Protein AF-A0A7D8UFJ4-F1 (afdb_monomer)

Mean predicted aligned error: 18.96 Å

Solvent-accessible surface area (backbone atoms only — not comparable to full-atom values): 36101 Å² total; per-residue (Å²): 132,89,82,90,87,83,90,86,85,86,87,91,87,86,82,90,83,90,83,83,91,80,83,82,79,78,79,75,78,80,60,72,70,62,56,53,59,53,53,68,72,63,52,69,78,78,54,48,40,45,37,36,47,42,46,42,72,79,23,52,59,70,49,53,30,55,51,48,35,42,30,68,32,29,44,40,42,79,59,79,54,59,70,56,51,49,48,47,54,30,54,49,27,56,60,31,68,86,77,71,60,79,78,61,93,73,57,26,52,58,47,19,49,48,49,54,72,43,41,50,39,56,49,53,56,51,50,48,52,50,29,52,77,70,74,28,36,67,48,81,88,44,100,54,31,32,51,30,34,39,42,29,41,67,65,51,62,80,40,52,66,59,49,45,73,58,34,80,77,38,33,37,42,37,31,44,44,63,59,59,38,32,9,52,52,44,14,71,75,70,70,46,54,56,65,62,25,34,52,55,42,46,63,39,44,72,40,45,54,62,48,64,70,70,47,65,65,94,38,50,44,83,42,48,35,61,54,36,57,73,35,51,69,62,47,50,40,53,53,31,46,72,73,74,40,76,85,46,69,54,30,52,54,47,44,76,74,43,72,72,50,65,57,76,64,53,76,78,36,88,90,66,77,75,94,62,98,63,73,92,58,82,92,55,80,59,47,38,73,78,60,43,72,50,42,54,54,67,56,51,75,67,56,36,47,51,43,39,72,76,42,34,69,58,30,57,75,73,72,46,88,52,45,95,82,57,73,89,41,80,67,56,69,70,60,58,61,47,55,65,59,51,79,77,65,79,80,89,78,82,85,56,73,68,54,52,56,48,41,64,51,29,73,76,55,55,72,58,51,67,64,62,49,46,52,37,48,74,72,65,46,76,52,48,98,81,38,35,33,65,24,38,33,36,63,76,58,50,79,35,77,42,50,58,86,36,28,34,55,86,33,63,52,37,89,84,78,48,43,22,14,49,59,37,42,54,50,37,53,51,23,32,76,77,64,76,40,76,50,30,50,84,70,45,76,74,37,68,84,48,26,32,42,27,44,59,51,64,59,79,53,47,59,52,41,40,76,31,26,38,45,48,63,22,28,85,88,44,87,53,63,55,47,59,82,65,67,51,56,90,82,53,37,73,45,58,24,49,32,36,41,32,64,61,43,77,35,44,48,64,55,66,60,46,55,31,40,33,44,54,48,46,26,31,20,89,76,11,36,41,38,36,27,38,68,38,36,83,64,71,69,51,44,63,77,46,77,61,44,64,53,68,50,79,45,83,51,99,91,45,61,31,42,38,28,32,24,90,88,68,49,79,47,77,39,76,80,75,58,49,54,91,76,35,86,83,48,37,55,32,38,44,36,3,48,60,45,49,41,47,39,37,38,78,30,60,28,47,77,56,49,64,59,80,69,64,45,54,66,43,45,23,40,70,96,55,92,53,46,48,41,30,40,30,36,71

pLDDT: mean 79.55, std 21.28, range [24.59, 98.69]

Structure (mmCIF, N/CA/C/O backbone):
data_AF-A0A7D8UFJ4-F1
#
_entry.id   AF-A0A7D8UFJ4-F1
#
loop_
_atom_site.group_PDB
_atom_site.id
_atom_site.type_symbol
_atom_site.label_atom_id
_atom_site.label_alt_id
_atom_site.label_comp_id
_atom_site.label_asym_id
_atom_site.label_entity_id
_atom_site.label_seq_id
_atom_site.pdbx_PDB_ins_code
_atom_site.Cartn_x
_atom_site.Cartn_y
_atom_site.Cartn_z
_atom_site.occupancy
_atom_site.B_iso_or_equiv
_atom_site.auth_seq_id
_atom_site.auth_comp_id
_atom_site.auth_asym_id
_atom_site.auth_atom_id
_atom_site.pdbx_PDB_model_num
ATOM 1 N N . MET A 1 1 ? -65.923 62.067 -18.263 1.00 32.94 1 MET A N 1
ATOM 2 C CA . MET A 1 1 ? -64.689 62.607 -18.874 1.00 32.94 1 MET A CA 1
ATOM 3 C C . MET A 1 1 ? -63.515 62.293 -17.947 1.00 32.94 1 MET A C 1
ATOM 5 O O . MET A 1 1 ? -63.633 62.654 -16.793 1.00 32.94 1 MET A O 1
ATOM 9 N N . GLN A 1 2 ? -62.488 61.581 -18.455 1.00 32.84 2 GLN A N 1
ATOM 10 C CA . GLN A 1 2 ? -61.044 61.552 -18.075 1.00 32.84 2 GLN A CA 1
ATOM 11 C C . GLN A 1 2 ? -60.649 61.552 -16.566 1.00 32.84 2 GLN A C 1
ATOM 13 O O . GLN A 1 2 ? -61.085 62.417 -15.832 1.00 32.84 2 GLN A O 1
ATOM 18 N N . ARG A 1 3 ? -59.750 60.719 -16.004 1.00 31.59 3 ARG A N 1
ATOM 19 C CA . ARG A 1 3 ? -58.626 59.892 -16.504 1.00 31.59 3 ARG A CA 1
ATOM 20 C C . ARG A 1 3 ? -58.122 58.923 -15.394 1.00 31.59 3 ARG A C 1
ATOM 22 O O . ARG A 1 3 ? -58.125 59.270 -14.221 1.00 31.59 3 ARG A O 1
ATOM 29 N N . CYS A 1 4 ? -57.643 57.750 -15.837 1.00 26.84 4 CYS A N 1
ATOM 30 C CA . CYS A 1 4 ? -56.718 56.753 -15.234 1.00 26.84 4 CYS A CA 1
ATOM 31 C C . CYS A 1 4 ? -55.528 57.345 -14.437 1.00 26.84 4 CYS A C 1
ATOM 33 O O . CYS A 1 4 ? -55.099 58.438 -14.777 1.00 26.84 4 CYS A O 1
ATOM 35 N N . ARG A 1 5 ? -54.789 56.675 -13.529 1.00 33.62 5 ARG A N 1
ATOM 36 C CA . ARG A 1 5 ? -54.719 55.317 -12.922 1.00 33.62 5 ARG A CA 1
ATOM 37 C C . ARG A 1 5 ? -53.645 55.412 -11.808 1.00 33.62 5 ARG A C 1
ATOM 39 O O . ARG A 1 5 ? -52.561 55.894 -12.127 1.00 33.62 5 ARG A O 1
ATOM 46 N N . ARG A 1 6 ? -53.872 54.880 -10.596 1.00 27.59 6 ARG A N 1
ATOM 47 C CA . ARG A 1 6 ? -52.887 54.146 -9.749 1.00 27.59 6 ARG A CA 1
ATOM 48 C C . ARG A 1 6 ? -53.476 53.781 -8.375 1.00 27.59 6 ARG A C 1
ATOM 50 O O . ARG A 1 6 ? -54.046 54.646 -7.729 1.00 27.59 6 ARG A O 1
ATOM 57 N N . CYS A 1 7 ? -53.196 52.533 -7.972 1.00 24.59 7 CYS A N 1
ATOM 58 C CA . CYS A 1 7 ? -53.218 51.937 -6.621 1.00 24.59 7 CYS A CA 1
ATOM 59 C C . CYS A 1 7 ? -54.575 51.892 -5.885 1.00 24.59 7 CYS A C 1
ATOM 61 O O . CYS A 1 7 ? -55.348 52.827 -5.964 1.00 24.59 7 CYS A O 1
ATOM 63 N N . ALA A 1 8 ? -54.934 50.925 -5.045 1.00 28.38 8 ALA A N 1
ATOM 64 C CA . ALA A 1 8 ? -54.601 49.525 -4.768 1.00 28.38 8 ALA A CA 1
ATOM 65 C C . ALA A 1 8 ? -55.419 49.204 -3.498 1.00 28.38 8 ALA A C 1
ATOM 67 O O . ALA A 1 8 ? -55.269 49.948 -2.533 1.00 28.38 8 ALA A O 1
ATOM 68 N N . SER A 1 9 ? -56.221 48.134 -3.454 1.00 27.97 9 SER A N 1
ATOM 69 C CA . SER A 1 9 ? -56.517 47.411 -2.199 1.00 27.97 9 SER A CA 1
ATOM 70 C C . SER A 1 9 ? -57.328 46.121 -2.421 1.00 27.97 9 SER A C 1
ATOM 72 O O . SER A 1 9 ? -58.317 46.073 -3.141 1.00 27.97 9 SER A O 1
ATOM 74 N N . THR A 1 10 ? -56.791 45.081 -1.789 1.00 30.41 10 THR A N 1
ATOM 75 C CA . THR A 1 10 ? -57.127 43.656 -1.559 1.00 30.41 10 THR A CA 1
ATOM 76 C C . THR A 1 10 ? -58.459 43.402 -0.804 1.00 30.41 10 THR A C 1
ATOM 78 O O . THR A 1 10 ? -59.063 44.400 -0.415 1.00 30.41 10 THR A O 1
ATOM 81 N N . PRO A 1 11 ? -58.912 42.148 -0.487 1.00 38.66 11 PRO A N 1
ATOM 82 C CA . PRO A 1 11 ? -58.174 40.870 -0.402 1.00 38.66 11 PRO A CA 1
ATOM 83 C C . PRO A 1 11 ? -58.863 39.579 -0.913 1.00 38.66 11 PRO A C 1
ATOM 85 O O . PRO A 1 11 ? -59.978 39.557 -1.419 1.00 38.66 11 PRO A O 1
ATOM 88 N N . ALA A 1 12 ? -58.063 38.517 -0.781 1.00 30.08 12 ALA A N 1
ATOM 89 C CA . ALA A 1 12 ? -58.158 37.133 -1.215 1.00 30.08 12 ALA A CA 1
ATOM 90 C C . ALA A 1 12 ? -59.299 36.279 -0.637 1.00 30.08 12 ALA A C 1
ATOM 92 O O . ALA A 1 12 ? -59.633 36.398 0.532 1.00 30.08 12 ALA A O 1
ATOM 93 N N . GLU A 1 13 ? -59.734 35.313 -1.453 1.00 27.81 13 GLU A N 1
ATOM 94 C CA . GLU A 1 13 ? -60.029 33.914 -1.095 1.00 27.81 13 GLU A CA 1
ATOM 95 C C . GLU A 1 13 ? -60.415 33.169 -2.383 1.00 27.81 13 GLU A C 1
ATOM 97 O O . GLU A 1 13 ? -61.420 33.525 -2.993 1.00 27.81 13 GLU A O 1
ATOM 102 N N . ARG A 1 14 ? -59.662 32.148 -2.828 1.00 31.11 14 ARG A N 1
ATOM 103 C CA . ARG A 1 14 ? -60.195 31.136 -3.766 1.00 31.11 14 ARG A CA 1
ATOM 104 C C . ARG A 1 14 ? -59.580 29.760 -3.554 1.00 31.11 14 ARG A C 1
ATOM 106 O O . ARG A 1 14 ? -58.377 29.555 -3.692 1.00 31.11 14 ARG A O 1
ATOM 113 N N . ALA A 1 15 ? -60.477 28.821 -3.281 1.00 28.67 15 ALA A N 1
ATOM 114 C CA . ALA A 1 15 ? -60.271 27.389 -3.263 1.00 28.67 15 ALA A CA 1
ATOM 115 C C . ALA A 1 15 ? -60.516 26.761 -4.655 1.00 28.67 15 ALA A C 1
ATOM 117 O O . ALA A 1 15 ? -61.397 27.196 -5.388 1.00 28.67 15 ALA A O 1
ATOM 118 N N . ARG A 1 16 ? -59.732 25.705 -4.929 1.00 33.78 16 ARG A N 1
ATOM 119 C CA . ARG A 1 16 ? -59.954 24.498 -5.763 1.00 33.78 16 ARG A CA 1
ATOM 120 C C . ARG A 1 16 ? -60.507 24.639 -7.196 1.00 33.78 16 ARG A C 1
ATOM 122 O O . ARG A 1 16 ? -61.690 24.875 -7.383 1.00 33.78 16 ARG A O 1
ATOM 129 N N . HIS A 1 17 ? -59.691 24.229 -8.177 1.00 30.88 17 HIS A N 1
ATOM 130 C CA . HIS A 1 17 ? -60.104 23.340 -9.279 1.00 30.88 17 HIS A CA 1
ATOM 131 C C . HIS A 1 17 ? -58.889 22.596 -9.881 1.00 30.88 17 HIS A C 1
ATOM 133 O O . HIS A 1 17 ? -57.852 23.198 -10.149 1.00 30.88 17 HIS A O 1
ATOM 139 N N . HIS A 1 18 ? -59.021 21.275 -10.053 1.00 31.25 18 HIS A N 1
ATOM 140 C CA . HIS A 1 18 ? -58.058 20.369 -10.699 1.00 31.25 18 HIS A CA 1
ATOM 141 C C . HIS A 1 18 ? -57.966 20.589 -12.222 1.00 31.25 18 HIS A C 1
ATOM 143 O O . HIS A 1 18 ? -59.011 20.749 -12.852 1.00 31.25 18 HIS A O 1
ATOM 149 N N . PRO A 1 19 ? -56.774 20.436 -12.837 1.00 34.00 19 PRO A N 1
ATOM 150 C CA . PRO A 1 19 ? -56.647 20.115 -14.255 1.00 34.00 19 PRO A CA 1
ATOM 151 C C . PRO A 1 19 ? -56.137 18.679 -14.516 1.00 34.00 19 PRO A C 1
ATOM 153 O O . PRO A 1 19 ? -55.427 18.084 -13.708 1.00 34.00 19 PRO A O 1
ATOM 156 N N . ALA A 1 20 ? -56.558 18.160 -15.673 1.00 31.36 20 ALA A N 1
ATOM 157 C CA . ALA A 1 20 ? -56.513 16.787 -16.196 1.00 31.36 20 ALA A CA 1
ATOM 158 C C . ALA A 1 20 ? -55.098 16.212 -16.504 1.00 31.36 20 ALA A C 1
ATOM 160 O O . ALA A 1 20 ? -54.131 16.976 -16.572 1.00 31.36 20 ALA A O 1
ATOM 161 N N . PRO A 1 21 ? -54.952 14.881 -16.717 1.00 33.22 21 PRO A N 1
ATOM 162 C CA . PRO A 1 21 ? -53.650 14.229 -16.864 1.00 33.22 21 PRO A CA 1
ATOM 163 C C . PRO A 1 21 ? -53.050 14.431 -18.266 1.00 33.22 21 PRO A C 1
ATOM 165 O O . PRO A 1 21 ? -53.744 14.327 -19.275 1.00 33.22 21 PRO A O 1
ATOM 168 N N . ARG A 1 22 ? -51.738 14.704 -18.327 1.00 34.50 22 ARG A N 1
ATOM 169 C CA . ARG A 1 22 ? -50.957 14.781 -19.573 1.00 34.50 22 ARG A CA 1
ATOM 170 C C . ARG A 1 22 ? -50.482 13.389 -19.999 1.00 34.50 22 ARG A C 1
ATOM 172 O O . ARG A 1 22 ? -49.915 12.658 -19.192 1.00 34.50 22 ARG A O 1
ATOM 179 N N . GLU A 1 23 ? -50.692 13.073 -21.273 1.00 30.67 23 GLU A N 1
ATOM 180 C CA . GLU A 1 23 ? -50.271 11.844 -21.948 1.00 30.67 23 GLU A CA 1
ATOM 181 C C . GLU A 1 23 ? -48.763 11.576 -21.817 1.00 30.67 23 GLU A C 1
ATOM 183 O O . GLU A 1 23 ? -47.915 12.444 -22.038 1.00 30.67 23 GLU A O 1
ATOM 188 N N . THR A 1 24 ? -48.428 10.331 -21.486 1.00 33.31 24 THR A N 1
ATOM 189 C CA . THR A 1 24 ? -47.068 9.793 -21.474 1.00 33.31 24 THR A CA 1
ATOM 190 C C . THR A 1 24 ? -46.548 9.629 -22.901 1.00 33.31 24 THR A C 1
ATOM 192 O O . THR A 1 24 ? -47.021 8.773 -23.651 1.00 33.31 24 THR A O 1
ATOM 195 N N . ARG A 1 25 ? -45.526 10.406 -23.270 1.00 32.69 25 ARG A N 1
ATOM 196 C CA . ARG A 1 25 ? -44.742 10.193 -24.492 1.00 32.69 25 ARG A CA 1
ATOM 197 C C . ARG A 1 25 ? -43.959 8.882 -24.339 1.00 32.69 25 ARG A C 1
ATOM 199 O O . ARG A 1 25 ? -43.011 8.829 -23.560 1.00 32.69 25 ARG A O 1
ATOM 206 N N . ARG A 1 26 ? -44.364 7.823 -25.055 1.00 32.09 26 ARG A N 1
ATOM 207 C CA . ARG A 1 26 ? -43.561 6.595 -25.197 1.00 32.09 26 ARG A CA 1
ATOM 208 C C . ARG A 1 26 ? -42.176 6.983 -25.718 1.00 32.09 26 ARG A C 1
ATOM 210 O O . ARG A 1 26 ? -42.068 7.599 -26.777 1.00 32.09 26 ARG A O 1
ATOM 217 N N . MET A 1 27 ? -41.138 6.635 -24.964 1.00 33.06 27 MET A N 1
ATOM 218 C CA . MET A 1 27 ? -39.767 6.630 -25.462 1.00 33.06 27 MET A CA 1
ATOM 219 C C . MET A 1 27 ? -39.684 5.573 -26.565 1.00 33.06 27 MET A C 1
ATOM 221 O O . MET A 1 27 ? -40.006 4.411 -26.328 1.00 33.06 27 MET A O 1
ATOM 225 N N . SER A 1 28 ? -39.333 5.989 -27.777 1.00 39.22 28 SER A N 1
ATOM 226 C CA . SER A 1 28 ? -39.014 5.084 -28.879 1.00 39.22 28 SER A CA 1
ATOM 227 C C . SER A 1 28 ? -37.744 4.301 -28.547 1.00 39.22 28 SER A C 1
ATOM 229 O O . SER A 1 28 ? -36.770 4.893 -28.077 1.00 39.22 28 SER A O 1
ATOM 231 N N . GLU A 1 29 ? -37.761 2.993 -28.796 1.00 39.81 29 GLU A N 1
ATOM 232 C CA . GLU A 1 29 ? -36.584 2.124 -28.724 1.00 39.81 29 GLU A CA 1
ATOM 233 C C . GLU A 1 29 ? -35.455 2.656 -29.631 1.00 39.81 29 GLU A C 1
ATOM 235 O O . GLU A 1 29 ? -35.739 3.241 -30.683 1.00 39.81 29 GLU A O 1
ATOM 240 N N . PRO A 1 30 ? -34.177 2.502 -29.239 1.00 38.53 30 PRO A N 1
ATOM 241 C CA . PRO A 1 30 ? -33.061 2.946 -30.063 1.00 38.53 30 PRO A CA 1
ATOM 242 C C . PRO A 1 30 ? -32.975 2.103 -31.343 1.00 38.53 30 PRO A C 1
ATOM 244 O O . PRO A 1 30 ? -33.119 0.883 -31.309 1.00 38.53 30 PRO A O 1
ATOM 247 N N . SER A 1 31 ? -32.735 2.761 -32.481 1.00 39.59 31 SER A N 1
ATOM 248 C CA . SER A 1 31 ? -32.552 2.102 -33.778 1.00 39.59 31 SER A CA 1
ATOM 249 C C . SER A 1 31 ? -31.358 1.145 -33.751 1.00 39.59 31 SER A C 1
ATOM 251 O O . SER A 1 31 ? -30.300 1.496 -33.225 1.00 39.59 31 SER A O 1
ATOM 253 N N . THR A 1 32 ? -31.494 -0.008 -34.404 1.00 41.88 32 THR A N 1
ATOM 254 C CA . THR A 1 32 ? -30.470 -1.059 -34.545 1.00 41.88 32 THR A CA 1
ATOM 255 C C . THR A 1 32 ? -29.096 -0.554 -35.011 1.00 41.88 32 THR A C 1
ATOM 257 O O . THR A 1 32 ? -28.086 -1.091 -34.568 1.00 41.88 32 THR A O 1
ATOM 260 N N . ASP A 1 33 ? -29.025 0.526 -35.797 1.00 41.66 33 ASP A N 1
ATOM 261 C CA . ASP A 1 33 ? -27.755 1.124 -36.254 1.00 41.66 33 ASP A CA 1
ATOM 262 C C . ASP A 1 33 ? -26.894 1.734 -35.131 1.00 41.66 33 ASP A C 1
ATOM 264 O O . ASP A 1 33 ? -25.665 1.712 -35.204 1.00 41.66 33 ASP A O 1
ATOM 268 N N . ALA A 1 34 ? -27.506 2.252 -34.060 1.00 40.28 34 ALA A N 1
ATOM 269 C CA . ALA A 1 34 ? -26.763 2.853 -32.947 1.00 40.28 34 ALA A CA 1
ATOM 270 C C . ALA A 1 34 ? -26.120 1.786 -32.042 1.00 40.28 34 ALA A C 1
ATOM 272 O O . ALA A 1 34 ? -25.052 2.011 -31.471 1.00 40.28 34 ALA A O 1
ATOM 273 N N . THR A 1 35 ? -26.747 0.613 -31.942 1.00 39.25 35 THR A N 1
ATOM 274 C CA . THR A 1 35 ? -26.249 -0.530 -31.167 1.00 39.25 35 THR A CA 1
ATOM 275 C C . THR A 1 35 ? -25.040 -1.171 -31.851 1.00 39.25 35 THR A C 1
ATOM 277 O O . THR A 1 35 ? -24.031 -1.421 -31.193 1.00 39.25 35 THR A O 1
ATOM 280 N N . VAL A 1 36 ? -25.089 -1.321 -33.181 1.00 36.94 36 VAL A N 1
ATOM 281 C CA . VAL A 1 36 ? -23.987 -1.883 -33.983 1.00 36.94 36 VAL A CA 1
ATOM 282 C C . VAL A 1 36 ? -22.766 -0.951 -33.986 1.00 36.94 36 VAL A C 1
ATOM 284 O O . VAL A 1 36 ? -21.643 -1.408 -33.789 1.00 36.94 36 VAL A O 1
ATOM 287 N N . ALA A 1 37 ? -22.956 0.370 -34.100 1.00 40.03 37 ALA A N 1
ATOM 288 C CA . ALA A 1 37 ? -21.853 1.336 -34.002 1.00 40.03 37 ALA A CA 1
ATOM 289 C C . ALA A 1 37 ? -21.182 1.355 -32.607 1.00 40.03 37 ALA A C 1
ATOM 291 O O . ALA A 1 37 ? -19.981 1.602 -32.490 1.00 40.03 37 ALA A O 1
ATOM 292 N N . SER A 1 38 ? -21.948 1.062 -31.551 1.00 45.06 38 SER A N 1
ATOM 293 C CA . SER A 1 38 ? -21.471 0.929 -30.166 1.00 45.06 38 SER A CA 1
ATOM 294 C C . SER A 1 38 ? -20.652 -0.353 -29.941 1.00 45.06 38 SER A C 1
ATOM 296 O O . SER A 1 38 ? -19.633 -0.316 -29.252 1.00 45.06 38 SER A O 1
ATOM 298 N N . GLU A 1 39 ? -21.059 -1.479 -30.536 1.00 41.19 39 GLU A N 1
ATOM 299 C CA . GLU A 1 39 ? -20.331 -2.755 -30.444 1.00 41.19 39 GLU A CA 1
ATOM 300 C C . GLU A 1 39 ? -19.017 -2.742 -31.239 1.00 41.19 39 GLU A C 1
ATOM 302 O O . GLU A 1 39 ? -17.990 -3.196 -30.735 1.00 41.19 39 GLU A O 1
ATOM 307 N N . VAL A 1 40 ? -18.997 -2.123 -32.426 1.00 49.28 40 VAL A N 1
ATOM 308 C CA . VAL A 1 40 ? -17.769 -1.941 -33.230 1.00 49.28 40 VAL A CA 1
ATOM 309 C C . VAL A 1 40 ? -16.742 -1.056 -32.504 1.00 49.28 40 VAL A C 1
ATOM 311 O O . VAL A 1 40 ? -15.537 -1.251 -32.642 1.00 49.28 40 VAL A O 1
ATOM 314 N N . ALA A 1 41 ? -17.192 -0.127 -31.655 1.00 52.50 41 ALA A N 1
ATOM 315 C CA . ALA A 1 41 ? -16.322 0.700 -30.822 1.00 52.50 41 ALA A CA 1
ATOM 316 C C . ALA A 1 41 ? -15.813 -0.001 -29.542 1.00 52.50 41 ALA A C 1
ATOM 318 O O . ALA A 1 41 ? -15.053 0.618 -28.796 1.00 52.50 41 ALA A O 1
ATOM 319 N N . ARG A 1 42 ? -16.205 -1.246 -29.251 1.00 50.69 42 ARG A N 1
ATOM 320 C CA . ARG A 1 42 ? -15.775 -1.995 -28.052 1.00 50.69 42 ARG A CA 1
ATOM 321 C C . ARG A 1 42 ? -14.892 -3.206 -28.343 1.00 50.69 42 ARG A C 1
ATOM 323 O O . ARG A 1 42 ? -14.305 -3.751 -27.416 1.00 50.69 42 ARG A O 1
ATOM 330 N N . ALA A 1 43 ? -14.762 -3.626 -29.598 1.00 57.84 43 ALA A N 1
ATOM 331 C CA . ALA A 1 43 ? -13.853 -4.712 -29.943 1.00 57.84 43 ALA A CA 1
ATOM 332 C C . ALA A 1 43 ? -12.380 -4.288 -29.737 1.00 57.84 43 ALA A C 1
ATOM 334 O O . ALA A 1 43 ? -12.043 -3.123 -29.990 1.00 57.84 43 ALA A O 1
ATOM 335 N N . PRO A 1 44 ? -11.488 -5.207 -29.307 1.00 61.19 44 PRO A N 1
ATOM 336 C CA . PRO A 1 44 ? -10.048 -4.994 -29.400 1.00 61.19 44 PRO A CA 1
ATOM 337 C C . PRO A 1 44 ? -9.702 -4.532 -30.812 1.00 61.19 44 PRO A C 1
ATOM 339 O O . PRO A 1 44 ? -10.189 -5.101 -31.789 1.00 61.19 44 PRO A O 1
ATOM 342 N N . LEU A 1 45 ? -8.855 -3.510 -30.921 1.00 66.44 45 LEU A N 1
ATOM 343 C CA . LEU A 1 45 ? -8.432 -2.985 -32.216 1.00 66.44 45 LEU A CA 1
ATOM 344 C C . LEU A 1 45 ? -7.636 -4.036 -33.000 1.00 66.44 45 LEU A C 1
ATOM 346 O O . LEU A 1 45 ? -7.446 -3.875 -34.200 1.00 66.44 45 LEU A O 1
ATOM 350 N N . GLY A 1 46 ? -7.133 -5.081 -32.324 1.00 67.81 46 GLY A N 1
ATOM 351 C CA . GLY A 1 46 ? -6.291 -6.105 -32.948 1.00 67.81 46 GLY A CA 1
ATOM 352 C C . GLY A 1 46 ? -5.006 -5.508 -33.523 1.00 67.81 46 GLY A C 1
ATOM 353 O O . GLY A 1 46 ? -4.405 -6.079 -34.425 1.00 67.81 46 GLY A O 1
ATOM 354 N N . LEU A 1 47 ? -4.618 -4.341 -32.999 1.00 71.69 47 LEU A N 1
ATOM 355 C CA . LEU A 1 47 ? -3.654 -3.422 -33.589 1.00 71.69 47 LEU A CA 1
ATOM 356 C C . LEU A 1 47 ? -2.254 -4.028 -33.709 1.00 71.69 47 LEU A C 1
ATOM 358 O O . LEU A 1 47 ? -1.568 -3.837 -34.702 1.00 71.69 47 LEU A O 1
ATOM 362 N N . ALA A 1 48 ? -1.817 -4.681 -32.636 1.00 87.56 48 ALA A N 1
ATOM 363 C CA . ALA A 1 48 ? -0.474 -5.200 -32.434 1.00 87.56 48 ALA A CA 1
ATOM 364 C C . ALA A 1 48 ? -0.477 -6.115 -31.199 1.00 87.56 48 ALA A C 1
ATOM 366 O O . ALA A 1 48 ? -1.379 -6.041 -30.363 1.00 87.56 48 ALA A O 1
ATOM 367 N N . LYS A 1 49 ? 0.538 -6.970 -31.058 1.00 94.44 49 LYS A N 1
ATOM 368 C CA . LYS A 1 49 ? 0.673 -7.862 -29.899 1.00 94.44 49 LYS A CA 1
ATOM 369 C C . LYS A 1 49 ? 1.336 -7.141 -28.716 1.00 94.44 49 LYS A C 1
ATOM 371 O O . LYS A 1 49 ? 2.296 -6.396 -28.923 1.00 94.44 49 LYS A O 1
ATOM 376 N N . PRO A 1 50 ? 0.908 -7.385 -27.470 1.00 96.38 50 PRO A N 1
ATOM 377 C CA . PRO A 1 50 ? 1.568 -6.804 -26.304 1.00 96.38 50 PRO A CA 1
ATOM 378 C C . PRO A 1 50 ? 2.980 -7.378 -26.111 1.00 96.38 50 PRO A C 1
ATOM 380 O O . PRO A 1 50 ? 3.193 -8.586 -26.220 1.00 96.38 50 PRO A O 1
ATOM 383 N N . LEU A 1 51 ? 3.949 -6.517 -25.811 1.00 97.69 51 LEU A N 1
ATOM 384 C CA . LEU A 1 51 ? 5.341 -6.854 -25.532 1.00 97.69 51 LEU A CA 1
ATOM 385 C C . LEU A 1 51 ? 5.783 -6.169 -24.239 1.00 97.69 51 LEU A C 1
ATOM 387 O O . LEU A 1 51 ? 5.881 -4.948 -24.174 1.00 97.69 51 LEU A O 1
ATOM 391 N N . PHE A 1 52 ? 6.102 -6.958 -23.222 1.00 97.88 52 PHE A N 1
ATOM 392 C CA . PHE A 1 52 ? 6.573 -6.464 -21.934 1.00 97.88 52 PHE A CA 1
ATOM 393 C C . PHE A 1 52 ? 8.055 -6.755 -21.763 1.00 97.88 52 PHE A C 1
ATOM 395 O O . PHE A 1 52 ? 8.494 -7.903 -21.854 1.00 97.88 52 PHE A O 1
ATOM 402 N N . LEU A 1 53 ? 8.831 -5.711 -21.481 1.00 96.56 53 LEU A N 1
ATOM 403 C CA . LEU A 1 53 ? 10.232 -5.860 -21.113 1.00 96.56 53 LEU A CA 1
ATOM 404 C C . LEU A 1 53 ? 10.344 -5.921 -19.589 1.00 96.56 53 LEU A C 1
ATOM 406 O O . LEU A 1 53 ? 10.183 -4.915 -18.892 1.00 96.56 53 LEU A O 1
ATOM 410 N N . ILE A 1 54 ? 10.626 -7.120 -19.088 1.00 95.38 54 ILE A N 1
ATOM 411 C CA . ILE A 1 54 ? 10.686 -7.445 -17.664 1.00 95.38 54 ILE A CA 1
ATOM 412 C C . ILE A 1 54 ? 12.111 -7.779 -17.224 1.00 95.38 54 ILE A C 1
ATOM 414 O O . ILE A 1 54 ? 12.966 -8.175 -18.016 1.00 95.38 54 ILE A O 1
ATOM 418 N N . GLY A 1 55 ? 12.364 -7.604 -15.933 1.00 90.25 55 GLY A N 1
ATOM 419 C CA . GLY A 1 55 ? 13.662 -7.834 -15.315 1.00 90.25 55 GLY A CA 1
ATOM 420 C C . GLY A 1 55 ? 13.892 -6.880 -14.151 1.00 90.25 55 GLY A C 1
ATOM 421 O O . GLY A 1 55 ? 13.240 -5.836 -14.029 1.00 90.25 55 GLY A O 1
ATOM 422 N N . ALA A 1 56 ? 14.833 -7.227 -13.278 1.00 86.12 56 ALA A N 1
ATOM 423 C CA . ALA A 1 56 ? 15.177 -6.384 -12.142 1.00 86.12 56 ALA A CA 1
ATOM 424 C C . ALA A 1 56 ? 15.726 -5.020 -12.598 1.00 86.12 56 ALA A C 1
ATOM 426 O O . ALA A 1 56 ? 16.374 -4.889 -13.647 1.00 86.12 56 ALA A O 1
ATOM 427 N N . ALA A 1 57 ? 15.502 -3.986 -11.785 1.00 78.75 57 ALA A N 1
ATOM 428 C CA . ALA A 1 57 ? 16.060 -2.663 -12.039 1.00 78.75 57 ALA A CA 1
ATOM 429 C C . ALA A 1 57 ? 17.589 -2.732 -12.221 1.00 78.75 57 ALA A C 1
ATOM 431 O O . ALA A 1 57 ? 18.271 -3.485 -11.537 1.00 78.75 57 ALA A O 1
ATOM 432 N N . ARG A 1 58 ? 18.131 -1.893 -13.116 1.00 81.19 58 ARG A N 1
ATOM 433 C CA . ARG A 1 58 ? 19.562 -1.852 -13.497 1.00 81.19 58 ARG A CA 1
ATOM 434 C C . ARG A 1 58 ? 20.072 -3.056 -14.308 1.00 81.19 58 ARG A C 1
ATOM 436 O O . ARG A 1 58 ? 21.272 -3.116 -14.559 1.00 81.19 58 ARG A O 1
ATOM 443 N N . SER A 1 59 ? 19.201 -3.914 -14.831 1.00 85.94 59 SER A N 1
ATOM 444 C CA . SER A 1 59 ? 19.592 -5.021 -15.728 1.00 85.94 59 SER A CA 1
ATOM 445 C C . SER A 1 59 ? 19.704 -4.630 -17.213 1.00 85.94 59 SER A C 1
ATOM 447 O O . SER A 1 59 ? 19.686 -5.492 -18.073 1.00 85.94 59 SER A O 1
ATOM 449 N N . GLY A 1 60 ? 19.775 -3.334 -17.547 1.00 85.44 60 GLY A N 1
ATOM 450 C CA . GLY A 1 60 ? 19.838 -2.862 -18.945 1.00 85.44 60 GLY A CA 1
ATOM 451 C C . GLY A 1 60 ? 18.483 -2.656 -19.633 1.00 85.44 60 GLY A C 1
ATOM 452 O O . GLY A 1 60 ? 18.436 -2.272 -20.797 1.00 85.44 60 GLY A O 1
ATOM 453 N N . THR A 1 61 ? 17.378 -2.814 -18.902 1.00 87.31 61 THR A N 1
ATOM 454 C CA . THR A 1 61 ? 16.007 -2.678 -19.421 1.00 87.31 61 THR A CA 1
ATOM 455 C C . THR A 1 61 ? 15.727 -1.330 -20.103 1.00 87.31 61 THR A C 1
ATOM 457 O O . THR A 1 61 ? 15.017 -1.286 -21.096 1.00 87.31 61 THR A O 1
ATOM 460 N N . THR A 1 62 ? 16.281 -0.211 -19.620 1.00 84.00 62 THR A N 1
ATOM 461 C CA . THR A 1 62 ? 16.068 1.111 -20.250 1.00 84.00 62 THR A CA 1
ATOM 462 C C . THR A 1 62 ? 16.686 1.196 -21.646 1.00 84.00 62 THR A C 1
ATOM 464 O O . THR A 1 62 ? 16.038 1.688 -22.562 1.00 84.00 62 THR A O 1
ATOM 467 N N . ALA A 1 63 ? 17.924 0.717 -21.804 1.00 86.00 63 ALA A N 1
ATOM 468 C CA . ALA A 1 63 ? 18.621 0.744 -23.088 1.00 86.00 63 ALA A CA 1
ATOM 469 C C . ALA A 1 63 ? 17.901 -0.157 -24.096 1.00 86.00 63 ALA A C 1
ATOM 471 O O . ALA A 1 63 ? 17.606 0.262 -25.209 1.00 86.00 63 ALA A O 1
ATOM 472 N N . LEU A 1 64 ? 17.523 -1.364 -23.667 1.00 90.94 64 LEU A N 1
ATOM 473 C CA . LEU A 1 64 ? 16.789 -2.291 -24.519 1.00 90.94 64 LEU A CA 1
ATOM 474 C C . LEU A 1 64 ? 15.405 -1.749 -24.917 1.00 90.94 64 LEU A C 1
ATOM 476 O O . LEU A 1 64 ? 14.999 -1.926 -26.060 1.00 90.94 64 LEU A O 1
ATOM 480 N N . ALA A 1 65 ? 14.712 -1.026 -24.030 1.00 91.56 65 ALA A N 1
ATOM 481 C CA . ALA A 1 65 ? 13.458 -0.358 -24.380 1.00 91.56 65 ALA A CA 1
ATOM 482 C C . ALA A 1 65 ? 13.642 0.666 -25.513 1.00 91.56 65 ALA A C 1
ATOM 484 O O . ALA A 1 65 ? 12.851 0.680 -26.449 1.00 91.56 65 ALA A O 1
ATOM 485 N N . GLN A 1 66 ? 14.700 1.483 -25.454 1.00 89.81 66 GLN A N 1
ATOM 486 C CA . GLN A 1 66 ? 15.013 2.481 -26.485 1.00 89.81 66 GLN A CA 1
ATOM 487 C C . GLN A 1 66 ? 15.398 1.837 -27.822 1.00 89.81 66 GLN A C 1
ATOM 489 O O . GLN A 1 66 ? 14.945 2.291 -28.869 1.00 89.81 66 GLN A O 1
ATOM 494 N N . ILE A 1 67 ? 16.176 0.751 -27.780 1.00 92.38 67 ILE A N 1
ATOM 495 C CA . ILE A 1 67 ? 16.548 -0.027 -28.970 1.00 92.38 67 ILE A CA 1
ATOM 496 C C . ILE A 1 67 ? 15.300 -0.610 -29.642 1.00 92.38 67 ILE A C 1
ATOM 498 O O . ILE A 1 67 ? 15.148 -0.508 -30.856 1.00 92.38 67 ILE A O 1
ATOM 502 N N . LEU A 1 68 ? 14.390 -1.196 -28.858 1.00 95.50 68 LEU A N 1
ATOM 503 C CA . LEU A 1 68 ? 13.140 -1.748 -29.379 1.00 95.50 68 LEU A CA 1
ATOM 504 C C . LEU A 1 68 ? 12.226 -0.654 -29.942 1.00 95.50 68 LEU A C 1
ATOM 506 O O . LEU A 1 68 ? 11.655 -0.849 -31.010 1.00 95.50 68 LEU A O 1
ATOM 510 N N . ASP A 1 69 ? 12.116 0.500 -29.275 1.00 95.56 69 ASP A N 1
ATOM 511 C CA . ASP A 1 69 ? 11.282 1.615 -29.748 1.00 95.56 69 ASP A CA 1
ATOM 512 C C . ASP A 1 69 ? 11.811 2.259 -31.041 1.00 95.56 69 ASP A C 1
ATOM 514 O O . ASP A 1 69 ? 11.047 2.897 -31.763 1.00 95.56 69 ASP A O 1
ATOM 518 N N . ALA A 1 70 ? 13.095 2.077 -31.373 1.00 94.75 70 ALA A N 1
ATOM 519 C CA . ALA A 1 70 ? 13.651 2.524 -32.650 1.00 94.75 70 ALA A CA 1
ATOM 520 C C . ALA A 1 70 ? 13.093 1.737 -33.852 1.00 94.75 70 ALA A C 1
ATOM 522 O O . ALA A 1 70 ? 13.157 2.218 -34.984 1.00 94.75 70 ALA A O 1
ATOM 523 N N . HIS A 1 71 ? 12.535 0.542 -33.631 1.00 96.81 71 HIS A N 1
ATOM 524 C CA . HIS A 1 71 ? 11.951 -0.264 -34.697 1.00 96.81 71 HIS A CA 1
ATOM 525 C C . HIS A 1 71 ? 10.596 0.330 -35.155 1.00 96.81 71 HIS A C 1
ATOM 527 O O . HIS A 1 71 ? 9.739 0.606 -34.312 1.00 96.81 71 HIS A O 1
ATOM 533 N N . PRO A 1 72 ? 10.321 0.462 -36.472 1.00 95.44 72 PRO A N 1
ATOM 534 C CA . PRO A 1 72 ? 9.060 1.028 -37.002 1.00 95.44 72 PRO A CA 1
ATOM 535 C C . PRO A 1 72 ? 7.797 0.399 -36.431 1.00 95.44 72 PRO A C 1
ATOM 537 O O . PRO A 1 72 ? 6.801 1.058 -36.158 1.00 95.44 72 PRO A O 1
ATOM 540 N N . ARG A 1 73 ? 7.853 -0.925 -36.298 1.00 96.69 73 ARG A N 1
ATOM 541 C CA . ARG A 1 73 ? 6.711 -1.776 -35.972 1.00 96.69 73 ARG A CA 1
ATOM 542 C C . ARG A 1 73 ? 6.606 -2.091 -34.479 1.00 96.69 73 ARG A C 1
ATOM 544 O O . ARG A 1 73 ? 5.834 -2.971 -34.111 1.00 96.69 73 ARG A O 1
ATOM 551 N N . ILE A 1 74 ? 7.383 -1.427 -33.622 1.00 97.19 74 ILE A N 1
ATOM 552 C CA . ILE A 1 74 ? 7.335 -1.623 -32.169 1.00 97.19 74 ILE A CA 1
ATOM 553 C C . ILE A 1 74 ? 7.148 -0.269 -31.500 1.00 97.19 74 ILE A C 1
ATOM 555 O O . ILE A 1 74 ? 7.934 0.636 -31.738 1.00 97.19 74 ILE A O 1
ATOM 559 N N . VAL A 1 75 ? 6.157 -0.133 -30.624 1.00 96.56 75 VAL A N 1
ATOM 560 C CA . VAL A 1 75 ? 6.098 0.970 -29.655 1.00 96.56 75 VAL A CA 1
ATOM 561 C C . VAL A 1 75 ? 6.501 0.428 -28.295 1.00 96.56 75 VAL A C 1
ATOM 563 O O . VAL A 1 75 ? 5.794 -0.398 -27.721 1.00 96.56 75 VAL A O 1
ATOM 566 N N . MET A 1 76 ? 7.624 0.894 -27.761 1.00 95.12 76 MET A N 1
ATOM 567 C CA . MET A 1 76 ? 8.112 0.489 -26.448 1.00 95.12 76 MET A CA 1
ATOM 568 C C . MET A 1 76 ? 8.268 1.715 -25.561 1.00 95.12 76 MET A C 1
ATOM 570 O O . MET A 1 76 ? 9.220 2.485 -25.667 1.00 95.12 76 MET A O 1
ATOM 574 N N . THR A 1 77 ? 7.317 1.897 -24.652 1.00 90.50 77 THR A N 1
ATOM 575 C CA . THR A 1 77 ? 7.375 3.007 -23.708 1.00 90.50 77 THR A CA 1
ATOM 576 C C . THR A 1 77 ? 8.263 2.674 -22.514 1.00 90.50 77 THR A C 1
ATOM 578 O O . THR A 1 77 ? 8.481 1.516 -22.148 1.00 90.50 77 THR A O 1
ATOM 581 N N . ASN A 1 78 ? 8.794 3.717 -21.884 1.00 80.62 78 ASN A N 1
ATOM 582 C CA . ASN A 1 78 ? 9.678 3.592 -20.738 1.00 80.62 78 ASN A CA 1
ATOM 583 C C . ASN A 1 78 ? 9.051 4.287 -19.528 1.00 80.62 78 ASN A C 1
ATOM 585 O O . ASN A 1 78 ? 9.092 5.509 -19.416 1.00 80.62 78 ASN A O 1
ATOM 589 N N . GLU A 1 79 ? 8.519 3.479 -18.614 1.00 80.69 79 GLU A N 1
ATOM 590 C CA . GLU A 1 79 ? 8.015 3.881 -17.301 1.00 80.69 79 GLU A CA 1
ATOM 591 C C . GLU A 1 79 ? 6.759 4.780 -17.319 1.00 80.69 79 GLU A C 1
ATOM 593 O O . GLU A 1 79 ? 6.664 5.745 -16.561 1.00 80.69 79 GLU A O 1
ATOM 598 N N . THR A 1 80 ? 5.758 4.448 -18.147 1.00 85.50 80 THR A N 1
ATOM 599 C CA . THR A 1 80 ? 4.458 5.161 -18.143 1.00 85.50 80 THR A CA 1
ATOM 600 C C . THR A 1 80 ? 3.609 4.815 -16.923 1.00 85.50 80 THR A C 1
ATOM 602 O O . THR A 1 80 ? 2.796 5.626 -16.476 1.00 85.50 80 THR A O 1
ATOM 605 N N . ALA A 1 81 ? 3.804 3.605 -16.384 1.00 86.06 81 ALA A N 1
ATOM 606 C CA . ALA A 1 81 ? 3.052 3.036 -15.270 1.00 86.06 81 ALA A CA 1
ATOM 607 C C . ALA A 1 81 ? 1.552 2.855 -15.559 1.00 86.06 81 ALA A C 1
ATOM 609 O O . ALA A 1 81 ? 0.771 2.708 -14.619 1.00 86.06 81 ALA A O 1
ATOM 610 N N . VAL A 1 82 ? 1.123 2.877 -16.827 1.00 92.00 82 VAL A N 1
ATOM 611 C CA . VAL A 1 82 ? -0.302 2.783 -17.184 1.00 92.00 82 VAL A CA 1
ATOM 612 C C . VAL A 1 82 ? -0.900 1.436 -16.769 1.00 92.00 82 VAL A C 1
ATOM 614 O O . VAL A 1 82 ? -1.985 1.396 -16.191 1.00 92.00 82 VAL A O 1
ATOM 617 N N . PHE A 1 83 ? -0.157 0.342 -16.953 1.00 93.38 83 PHE A N 1
ATOM 618 C CA . PHE A 1 83 ? -0.598 -0.997 -16.559 1.00 93.38 83 PHE A CA 1
ATOM 619 C C . PHE A 1 83 ? -0.688 -1.132 -15.036 1.00 93.38 83 PHE A C 1
ATOM 621 O O . PHE A 1 83 ? -1.624 -1.733 -14.519 1.00 93.38 83 PHE A O 1
ATOM 628 N N . LEU A 1 84 ? 0.249 -0.519 -14.307 1.00 87.50 84 LEU A N 1
ATOM 629 C CA . LEU A 1 84 ? 0.255 -0.507 -12.842 1.00 87.50 84 LEU A CA 1
ATOM 630 C C . LEU A 1 84 ? -0.905 0.301 -12.271 1.00 87.50 84 LEU A C 1
ATOM 632 O O . LEU A 1 84 ? -1.531 -0.128 -11.307 1.00 87.50 84 LEU A O 1
ATOM 636 N N . GLN A 1 85 ? -1.193 1.462 -12.860 1.00 90.38 85 GLN A N 1
ATOM 637 C CA . GLN A 1 85 ? -2.324 2.299 -12.466 1.00 90.38 85 GLN A CA 1
ATOM 638 C C . GLN A 1 85 ? -3.648 1.583 -12.715 1.00 90.38 85 GLN A C 1
ATOM 640 O O . GLN A 1 85 ? -4.512 1.588 -11.842 1.00 90.38 85 GLN A O 1
ATOM 645 N N . LEU A 1 86 ? -3.794 0.928 -13.869 1.00 91.75 86 LEU A N 1
ATOM 646 C CA . LEU A 1 86 ? -5.004 0.185 -14.197 1.00 91.75 86 LEU A CA 1
ATOM 647 C C . LEU A 1 86 ? -5.185 -1.030 -13.280 1.00 91.75 86 LEU A C 1
ATOM 649 O O . LEU A 1 86 ? -6.242 -1.162 -12.670 1.00 91.75 86 LEU A O 1
ATOM 653 N N . HIS A 1 87 ? -4.135 -1.835 -13.084 1.00 91.31 87 HIS A N 1
ATOM 654 C CA . HIS A 1 87 ? -4.135 -2.924 -12.106 1.00 91.31 87 HIS A CA 1
ATOM 655 C C . HIS A 1 87 ? -4.487 -2.424 -10.700 1.00 91.31 87 HIS A C 1
ATOM 657 O O . HIS A 1 87 ? -5.328 -3.011 -10.029 1.00 91.31 87 HIS A O 1
ATOM 663 N N . HIS A 1 88 ? -3.884 -1.320 -10.249 1.00 86.06 88 HIS A N 1
ATOM 664 C CA . HIS A 1 88 ? -4.189 -0.739 -8.945 1.00 86.06 88 HIS A CA 1
ATOM 665 C C . HIS A 1 88 ? -5.659 -0.327 -8.850 1.00 86.06 88 HIS A C 1
ATOM 667 O O . HIS A 1 88 ? -6.326 -0.694 -7.888 1.00 86.06 88 HIS A O 1
ATOM 673 N N . ASN A 1 89 ? -6.182 0.377 -9.854 1.00 84.56 89 ASN A N 1
ATOM 674 C CA . ASN A 1 89 ? -7.575 0.808 -9.877 1.00 84.56 89 ASN A CA 1
ATOM 675 C C . ASN A 1 89 ? -8.534 -0.386 -9.876 1.00 84.56 89 ASN A C 1
ATOM 677 O O . ASN A 1 89 ? -9.503 -0.362 -9.123 1.00 84.56 89 ASN A O 1
ATOM 681 N N . ILE A 1 90 ? -8.252 -1.435 -10.653 1.00 86.62 90 ILE A N 1
ATOM 682 C CA . ILE A 1 90 ? -9.050 -2.666 -10.677 1.00 86.62 90 ILE A CA 1
ATOM 683 C C . ILE A 1 90 ? -8.988 -3.354 -9.316 1.00 86.62 90 ILE A C 1
ATOM 685 O O . ILE A 1 90 ? -10.025 -3.570 -8.698 1.00 86.62 90 ILE A O 1
ATOM 689 N N . THR A 1 91 ? -7.793 -3.637 -8.801 1.00 83.56 91 THR A N 1
ATOM 690 C CA . THR A 1 91 ? -7.600 -4.342 -7.528 1.00 83.56 91 THR A CA 1
ATOM 691 C C . THR A 1 91 ? -8.232 -3.586 -6.367 1.00 83.56 91 THR A C 1
ATOM 693 O O . THR A 1 91 ? -8.955 -4.174 -5.567 1.00 83.56 91 THR A O 1
ATOM 696 N N . GLN A 1 92 ? -8.034 -2.272 -6.282 1.00 77.19 92 GLN A N 1
ATOM 697 C CA . GLN A 1 92 ? -8.671 -1.473 -5.241 1.00 77.19 92 GLN A CA 1
ATOM 698 C C . GLN A 1 92 ? -10.192 -1.401 -5.412 1.00 77.19 92 GLN A C 1
ATOM 700 O O . GLN A 1 92 ? -10.917 -1.491 -4.423 1.00 77.19 92 GLN A O 1
ATOM 705 N N . SER A 1 93 ? -10.688 -1.311 -6.649 1.00 79.00 93 SER A N 1
ATOM 706 C CA . SER A 1 93 ? -12.128 -1.368 -6.919 1.00 79.00 93 SER A CA 1
ATOM 707 C C . SER A 1 93 ? -12.717 -2.732 -6.549 1.00 79.00 93 SER A C 1
ATOM 709 O O . SER A 1 93 ? -13.821 -2.764 -6.022 1.00 79.00 93 SER A O 1
ATOM 711 N N . ARG A 1 94 ? -11.989 -3.848 -6.736 1.00 77.00 94 ARG A N 1
ATOM 712 C CA . ARG A 1 94 ? -12.405 -5.201 -6.306 1.00 77.00 94 ARG A CA 1
ATOM 713 C C . ARG A 1 94 ? -12.469 -5.335 -4.785 1.00 77.00 94 ARG A C 1
ATOM 715 O O . ARG A 1 94 ? -13.397 -5.961 -4.279 1.00 77.00 94 ARG A O 1
ATOM 722 N N . VAL A 1 95 ? -11.489 -4.770 -4.075 1.00 67.75 95 VAL A N 1
ATOM 723 C CA . VAL A 1 95 ? -11.442 -4.757 -2.600 1.00 67.75 95 VAL A CA 1
ATOM 724 C C . VAL A 1 95 ? -12.556 -3.876 -2.022 1.00 67.75 95 VAL A C 1
ATOM 726 O O . VAL A 1 95 ? -13.091 -4.171 -0.954 1.00 67.75 95 VAL A O 1
ATOM 729 N N . GLY A 1 96 ? -12.946 -2.819 -2.737 1.00 59.09 96 GLY A N 1
ATOM 730 C CA . GLY A 1 96 ? -13.983 -1.898 -2.292 1.00 59.09 96 GLY A CA 1
ATOM 731 C C . GLY A 1 96 ? -13.600 -1.163 -0.999 1.00 59.09 96 GLY A C 1
ATOM 732 O O . GLY A 1 96 ? -12.427 -0.978 -0.670 1.00 59.09 96 GLY A O 1
ATOM 733 N N . VAL A 1 97 ? -14.611 -0.730 -0.242 1.00 48.34 97 VAL A N 1
ATOM 734 C CA . VAL A 1 97 ? -14.487 0.178 0.920 1.00 48.34 97 VAL A CA 1
ATOM 735 C C . VAL A 1 97 ? -13.612 -0.379 2.066 1.00 48.34 97 VAL A C 1
ATOM 737 O O . VAL A 1 97 ? -13.119 0.391 2.885 1.00 48.34 97 VAL A O 1
ATOM 740 N N . GLN A 1 98 ? -13.306 -1.683 2.102 1.00 45.78 98 GLN A N 1
ATOM 741 C CA . GLN A 1 98 ? -12.474 -2.306 3.149 1.00 45.78 98 GLN A CA 1
ATOM 742 C C . GLN A 1 98 ? -11.008 -1.813 3.202 1.00 45.78 98 GLN A C 1
ATOM 744 O O . GLN A 1 98 ? -10.323 -2.075 4.190 1.00 45.78 98 GLN A O 1
ATOM 749 N N . ALA A 1 99 ? -10.528 -1.071 2.192 1.00 43.09 99 ALA A N 1
ATOM 750 C CA . ALA A 1 99 ? -9.174 -0.496 2.145 1.00 43.09 99 ALA A CA 1
ATOM 751 C C . ALA A 1 99 ? -9.110 1.049 2.052 1.00 43.09 99 ALA A C 1
ATOM 753 O O . ALA A 1 99 ? -8.015 1.595 1.911 1.00 43.09 99 ALA A O 1
ATOM 754 N N . GLY A 1 100 ? -10.238 1.765 2.170 1.00 41.09 100 GLY A N 1
ATOM 755 C CA . GLY A 1 100 ? -10.253 3.237 2.255 1.00 41.09 100 GLY A CA 1
ATOM 756 C C . GLY A 1 100 ? -10.256 4.012 0.926 1.00 41.09 100 GLY A C 1
ATOM 757 O O . GLY A 1 100 ? -9.720 5.118 0.876 1.00 41.09 100 GLY A O 1
ATOM 758 N N . ILE A 1 101 ? -10.858 3.480 -0.147 1.00 43.47 101 ILE A N 1
ATOM 759 C CA . ILE A 1 101 ? -11.148 4.267 -1.363 1.00 43.47 101 ILE A CA 1
ATOM 760 C C . ILE A 1 101 ? -12.534 4.923 -1.248 1.00 43.47 101 ILE A C 1
ATOM 762 O O . ILE A 1 101 ? -13.554 4.241 -1.218 1.00 43.47 101 ILE A O 1
ATOM 766 N N . GLN A 1 102 ? -12.547 6.261 -1.229 1.00 42.97 102 GLN A N 1
ATOM 767 C CA . GLN A 1 102 ? -13.683 7.148 -0.916 1.00 42.97 102 GLN A CA 1
ATOM 768 C C . GLN A 1 102 ? -14.898 7.112 -1.871 1.00 42.97 102 GLN A C 1
ATOM 770 O O . GLN A 1 102 ? -15.900 7.773 -1.589 1.00 42.97 102 GLN A O 1
ATOM 775 N N . PHE A 1 103 ? -14.856 6.404 -3.007 1.00 40.50 103 PHE A N 1
ATOM 776 C CA . PHE A 1 103 ? -15.849 6.585 -4.077 1.00 40.50 103 PHE A CA 1
ATOM 777 C C . PHE A 1 103 ? -16.337 5.253 -4.678 1.00 40.50 103 PHE A C 1
ATOM 779 O O . PHE A 1 103 ? -15.627 4.623 -5.453 1.00 40.50 103 PHE A O 1
ATOM 786 N N . GLY A 1 104 ? -17.580 4.860 -4.353 1.00 45.94 104 GLY A N 1
ATOM 787 C CA . GLY A 1 104 ? -18.357 3.836 -5.079 1.00 45.94 104 GLY A CA 1
ATOM 788 C C . GLY A 1 104 ? -18.815 2.638 -4.236 1.00 45.94 104 GLY A C 1
ATOM 789 O O . GLY A 1 104 ? -18.169 1.597 -4.221 1.00 45.94 104 GLY A O 1
ATOM 790 N N . LYS A 1 105 ? -19.956 2.741 -3.536 1.00 50.72 105 LYS A N 1
ATOM 791 C CA . LYS A 1 105 ? -20.461 1.641 -2.682 1.00 50.72 105 LYS A CA 1
ATOM 792 C C . LYS A 1 105 ? -21.133 0.506 -3.451 1.00 50.72 105 LYS A C 1
ATOM 794 O O . LYS A 1 105 ? -21.009 -0.651 -3.064 1.00 50.72 105 LYS A O 1
ATOM 799 N N . THR A 1 106 ? -21.829 0.809 -4.537 1.00 56.19 106 THR A N 1
ATOM 800 C CA . THR A 1 106 ? -22.552 -0.178 -5.342 1.00 56.19 106 THR A CA 1
ATOM 801 C C . THR A 1 106 ? -21.915 -0.269 -6.713 1.00 56.19 106 THR A C 1
ATOM 803 O O . THR A 1 106 ? -21.521 0.743 -7.286 1.00 56.19 106 THR A O 1
ATOM 806 N N . HIS A 1 107 ? -21.811 -1.492 -7.227 1.00 60.00 107 HIS A N 1
ATOM 807 C CA . HIS A 1 107 ? -21.180 -1.794 -8.510 1.00 60.00 107 HIS A CA 1
ATOM 808 C C . HIS A 1 107 ? -19.647 -1.635 -8.526 1.00 60.00 107 HIS A C 1
ATOM 810 O O . HIS A 1 107 ? -19.097 -1.686 -9.605 1.00 60.00 107 HIS A O 1
ATOM 816 N N . HIS A 1 108 ? -18.918 -1.514 -7.403 1.00 70.38 108 HIS A N 1
ATOM 817 C CA . HIS A 1 108 ? -17.436 -1.464 -7.437 1.00 70.38 108 HIS A CA 1
ATOM 818 C C . HIS A 1 108 ? -16.818 -2.742 -8.018 1.00 70.38 108 HIS A C 1
ATOM 820 O O . HIS A 1 108 ? -15.868 -2.661 -8.787 1.00 70.38 108 HIS A O 1
ATOM 826 N N . LYS A 1 109 ? -17.408 -3.911 -7.723 1.00 74.69 109 LYS A N 1
ATOM 827 C CA . LYS A 1 109 ? -17.052 -5.169 -8.391 1.00 74.69 109 LYS A CA 1
ATOM 828 C C . LYS A 1 109 ? -17.401 -5.119 -9.870 1.00 74.69 109 LYS A C 1
ATOM 830 O O . LYS A 1 109 ? -16.522 -5.343 -10.673 1.00 74.69 109 LYS A O 1
ATOM 835 N N . LEU A 1 110 ? -18.615 -4.694 -10.223 1.00 81.25 110 LEU A N 1
ATOM 836 C CA . LEU A 1 110 ? -19.033 -4.537 -11.623 1.00 81.25 110 LEU A CA 1
ATOM 837 C C . LEU A 1 110 ? -18.199 -3.497 -12.387 1.00 81.25 110 LEU A C 1
ATOM 839 O O . LEU A 1 110 ? -17.996 -3.647 -13.578 1.00 81.25 110 LEU A O 1
ATOM 843 N N . TRP A 1 111 ? -17.694 -2.462 -11.718 1.00 84.88 111 TRP A N 1
ATOM 844 C CA . TRP A 1 111 ? -16.772 -1.472 -12.260 1.00 84.88 111 TRP A CA 1
ATOM 845 C C . TRP A 1 111 ? -15.379 -2.059 -12.410 1.00 84.88 1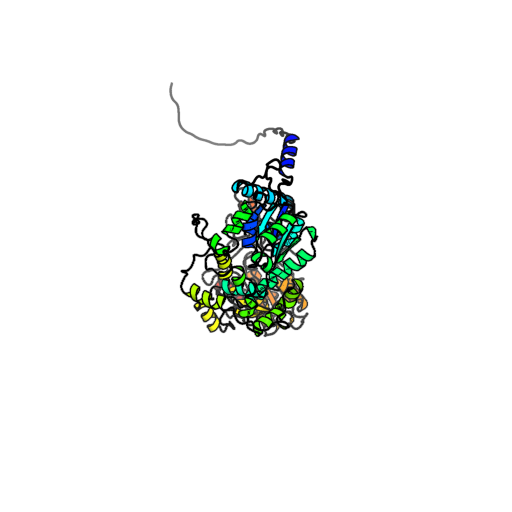11 TRP A C 1
ATOM 847 O O . TRP A 1 111 ? -14.743 -1.831 -13.425 1.00 84.88 111 TRP A O 1
ATOM 857 N N . ALA A 1 112 ? -14.904 -2.821 -11.428 1.00 86.88 112 ALA A N 1
ATOM 858 C CA . ALA A 1 112 ? -13.628 -3.508 -11.523 1.00 86.88 112 ALA A CA 1
ATOM 859 C C . ALA A 1 112 ? -13.642 -4.581 -12.616 1.00 86.88 112 ALA A C 1
ATOM 861 O O . ALA A 1 112 ? -12.668 -4.701 -13.346 1.00 86.88 112 ALA A O 1
ATOM 862 N N . ASP A 1 113 ? -14.743 -5.322 -12.731 1.00 87.44 113 ASP A N 1
ATOM 863 C CA . ASP A 1 113 ? -15.000 -6.302 -13.780 1.00 87.44 113 ASP A CA 1
ATOM 864 C C . ASP A 1 113 ? -15.097 -5.581 -15.127 1.00 87.44 113 ASP A C 1
ATOM 866 O O . ASP A 1 113 ? -14.324 -5.889 -16.018 1.00 87.44 113 ASP A O 1
ATOM 870 N N . HIS A 1 114 ? -15.888 -4.510 -15.238 1.00 90.69 114 HIS A N 1
ATOM 871 C CA . HIS A 1 114 ? -15.950 -3.702 -16.458 1.00 90.69 114 HIS A CA 1
ATOM 872 C C . HIS A 1 114 ? -14.590 -3.105 -16.851 1.00 90.69 114 HIS A C 1
ATOM 874 O O . HIS A 1 114 ? -14.213 -3.142 -18.015 1.00 90.69 114 HIS A O 1
ATOM 880 N N . LEU A 1 115 ? -13.822 -2.570 -15.897 1.00 90.88 115 LEU A N 1
ATOM 881 C CA . LEU A 1 115 ? -12.469 -2.073 -16.147 1.00 90.88 115 LEU A CA 1
ATOM 882 C C . LEU A 1 115 ? -11.525 -3.188 -16.584 1.00 90.88 115 LEU A C 1
ATOM 884 O O . LEU A 1 115 ? -10.659 -2.928 -17.411 1.00 90.88 115 LEU A O 1
ATOM 888 N N . GLN A 1 116 ? -11.657 -4.385 -16.011 1.00 92.69 116 GLN A N 1
ATOM 889 C CA . GLN A 1 116 ? -10.878 -5.558 -16.392 1.00 92.69 116 GLN A CA 1
ATOM 890 C C . GLN A 1 116 ? -11.231 -6.001 -17.816 1.00 92.69 116 GLN A C 1
ATOM 892 O O . GLN A 1 116 ? -10.325 -6.231 -18.614 1.00 92.69 116 GLN A O 1
ATOM 897 N N . ASP A 1 117 ? -12.521 -6.046 -18.146 1.00 90.94 117 ASP A N 1
ATOM 898 C CA . ASP A 1 117 ? -13.038 -6.423 -19.463 1.00 90.94 117 ASP A CA 1
ATOM 899 C C . ASP A 1 117 ? -12.601 -5.416 -20.542 1.00 90.94 117 ASP A C 1
ATOM 901 O O . ASP A 1 117 ? -12.176 -5.792 -21.633 1.00 90.94 117 ASP A O 1
ATOM 905 N N . GLU A 1 118 ? -12.630 -4.119 -20.224 1.00 93.38 118 GLU A N 1
ATOM 906 C CA . GLU A 1 118 ? -12.256 -3.037 -21.144 1.00 93.38 118 GLU A CA 1
ATOM 907 C C . GLU A 1 118 ? -10.746 -2.723 -21.129 1.00 93.38 118 GLU A C 1
ATOM 909 O O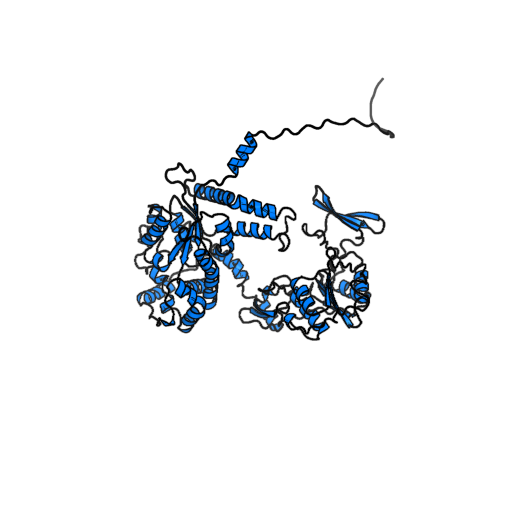 . GLU A 1 118 ? -10.265 -1.919 -21.937 1.00 93.38 118 GLU A O 1
ATOM 914 N N . ALA A 1 119 ? -9.964 -3.339 -20.231 1.00 93.69 119 ALA A N 1
ATOM 915 C CA . ALA A 1 119 ? -8.556 -3.002 -20.010 1.00 93.69 119 ALA A CA 1
ATOM 916 C C . ALA A 1 119 ? -7.728 -3.100 -21.296 1.00 93.69 119 ALA A C 1
ATOM 918 O O . ALA A 1 119 ? -6.957 -2.188 -21.613 1.00 93.69 119 ALA A O 1
ATOM 919 N N . ARG A 1 120 ? -7.920 -4.177 -22.067 1.00 94.25 120 ARG A N 1
ATOM 920 C CA . ARG A 1 120 ? -7.221 -4.388 -23.341 1.00 94.25 120 ARG A CA 1
ATOM 921 C C . ARG A 1 120 ? -7.493 -3.254 -24.327 1.00 94.25 120 ARG A C 1
ATOM 923 O O . ARG A 1 120 ? -6.550 -2.663 -24.850 1.00 94.25 120 ARG A O 1
ATOM 930 N N . VAL A 1 121 ? -8.763 -2.915 -24.538 1.00 92.38 121 VAL A N 1
ATOM 931 C CA . VAL A 1 121 ? -9.198 -1.885 -25.498 1.00 92.38 121 VAL A CA 1
ATOM 932 C C . VAL A 1 121 ? -8.674 -0.506 -25.096 1.00 92.38 121 VAL A C 1
ATOM 934 O O . VAL A 1 121 ? -8.180 0.249 -25.939 1.00 92.38 121 VAL A O 1
ATOM 937 N N . LEU A 1 122 ? -8.743 -0.170 -23.804 1.00 93.38 122 LEU A N 1
ATOM 938 C CA . LEU A 1 122 ? -8.226 1.093 -23.270 1.00 93.38 122 LEU A CA 1
ATOM 939 C C . LEU A 1 122 ? -6.722 1.239 -23.521 1.00 93.38 122 LEU A C 1
ATOM 941 O O . LEU A 1 122 ? -6.269 2.298 -23.968 1.00 93.38 122 LEU A O 1
ATOM 945 N N . ILE A 1 123 ? -5.960 0.175 -23.271 1.00 95.00 123 ILE A N 1
ATOM 946 C CA . ILE A 1 123 ? -4.514 0.151 -23.484 1.00 95.00 123 ILE A CA 1
ATOM 947 C C . ILE A 1 123 ? -4.174 0.221 -24.976 1.00 95.00 123 ILE A C 1
ATOM 949 O O . ILE A 1 123 ? -3.373 1.068 -25.364 1.00 95.00 123 ILE A O 1
ATOM 953 N N . GLU A 1 124 ? -4.798 -0.591 -25.831 1.00 93.31 124 GLU A N 1
ATOM 954 C CA . GLU A 1 124 ? -4.547 -0.562 -27.280 1.00 93.31 124 GLU A CA 1
ATOM 955 C C . GLU A 1 124 ? -4.818 0.833 -27.867 1.00 93.31 124 GLU A C 1
ATOM 957 O O . GLU A 1 124 ? -4.013 1.357 -28.635 1.00 93.31 124 GLU A O 1
ATOM 962 N N . ARG A 1 125 ? -5.890 1.508 -27.429 1.00 91.81 125 ARG A N 1
ATOM 963 C CA . ARG A 1 125 ? -6.193 2.897 -27.821 1.00 91.81 125 ARG A CA 1
ATOM 964 C C . ARG A 1 125 ? -5.182 3.915 -27.311 1.00 91.81 125 ARG A C 1
ATOM 966 O O . ARG A 1 125 ? -4.960 4.940 -27.959 1.00 91.81 125 ARG A O 1
ATOM 973 N N . TYR A 1 126 ? -4.623 3.703 -26.126 1.00 94.12 126 TYR A N 1
ATOM 974 C CA . TYR A 1 126 ? -3.556 4.551 -25.603 1.00 94.12 126 TYR A CA 1
ATOM 975 C C . TYR A 1 126 ? -2.286 4.395 -26.447 1.00 94.12 126 TYR A C 1
ATOM 977 O O . TYR A 1 126 ? -1.722 5.391 -26.903 1.00 94.12 126 TYR A O 1
ATOM 985 N N . TYR A 1 127 ? -1.899 3.157 -26.753 1.00 94.44 127 TYR A N 1
ATOM 986 C CA . TYR A 1 127 ? -0.727 2.868 -27.575 1.00 94.44 127 TYR A CA 1
ATOM 987 C C . TYR A 1 127 ? -0.894 3.268 -29.041 1.00 94.44 127 TYR A C 1
ATOM 989 O O . TYR A 1 127 ? 0.070 3.740 -29.634 1.00 94.44 127 TYR A O 1
ATOM 997 N N . ALA A 1 128 ? -2.104 3.208 -29.602 1.00 91.31 128 ALA A N 1
ATOM 998 C CA . ALA A 1 128 ? -2.390 3.746 -30.932 1.00 91.31 128 ALA A CA 1
ATOM 999 C C . ALA A 1 128 ? -2.097 5.255 -31.020 1.00 91.31 128 ALA A C 1
ATOM 1001 O O . ALA A 1 128 ? -1.542 5.729 -32.011 1.00 91.31 128 ALA A O 1
ATOM 1002 N N . ARG A 1 129 ? -2.418 6.020 -29.963 1.00 92.00 129 ARG A N 1
ATOM 1003 C CA . ARG A 1 129 ? -2.107 7.459 -29.900 1.00 92.00 129 ARG A CA 1
ATOM 1004 C C . ARG A 1 129 ? -0.607 7.715 -29.826 1.00 92.00 129 ARG A C 1
ATOM 1006 O O . ARG A 1 129 ? -0.126 8.635 -30.480 1.00 92.00 129 ARG A O 1
ATOM 1013 N N . ILE A 1 130 ? 0.125 6.910 -29.054 1.00 92.69 130 ILE A N 1
ATOM 1014 C CA . ILE A 1 130 ? 1.588 7.010 -28.981 1.00 92.69 130 ILE A CA 1
ATOM 1015 C C . ILE A 1 130 ? 2.207 6.664 -30.334 1.00 92.69 130 ILE A C 1
ATOM 1017 O O . ILE A 1 130 ? 3.034 7.426 -30.821 1.00 92.69 130 ILE A O 1
ATOM 1021 N N . ALA A 1 131 ? 1.770 5.568 -30.959 1.00 92.44 131 ALA A N 1
ATOM 1022 C CA . ALA A 1 131 ? 2.220 5.162 -32.285 1.00 92.44 131 ALA A CA 1
ATOM 1023 C C . ALA A 1 131 ? 2.031 6.299 -33.299 1.00 92.44 131 ALA A C 1
ATOM 1025 O O . ALA A 1 131 ? 2.994 6.706 -33.942 1.00 92.44 131 ALA A O 1
ATOM 1026 N N . GLY A 1 132 ? 0.830 6.890 -33.355 1.00 89.31 132 GLY A N 1
ATOM 1027 C CA . GLY A 1 132 ? 0.545 8.032 -34.224 1.00 89.31 132 GLY A CA 1
ATOM 1028 C C . GLY A 1 132 ? 1.426 9.250 -33.930 1.00 89.31 132 GLY A C 1
ATOM 1029 O O . GLY A 1 132 ? 1.960 9.855 -34.855 1.00 89.31 132 GLY A O 1
ATOM 1030 N N . ALA A 1 133 ? 1.653 9.577 -32.653 1.00 90.25 133 ALA A N 1
ATOM 1031 C CA . ALA A 1 133 ? 2.548 10.669 -32.256 1.00 90.25 133 ALA A CA 1
ATOM 1032 C C . ALA A 1 133 ? 4.026 10.406 -32.610 1.00 90.25 133 ALA A C 1
ATOM 1034 O O . ALA A 1 133 ? 4.782 11.352 -32.811 1.00 90.25 133 ALA A O 1
ATOM 1035 N N . GLN A 1 134 ? 4.433 9.137 -32.702 1.00 89.69 134 GLN A N 1
ATOM 1036 C CA . GLN A 1 134 ? 5.765 8.705 -33.137 1.00 89.69 134 GLN A CA 1
ATOM 1037 C C . GLN A 1 134 ? 5.869 8.495 -34.661 1.00 89.69 134 GLN A C 1
ATOM 1039 O O . GLN A 1 134 ? 6.921 8.081 -35.142 1.00 89.69 134 GLN A O 1
ATOM 1044 N N . GLY A 1 135 ? 4.798 8.745 -35.423 1.00 91.12 135 GLY A N 1
ATOM 1045 C CA . GLY A 1 135 ? 4.765 8.510 -36.870 1.00 91.12 135 GLY A CA 1
ATOM 1046 C C . GLY A 1 135 ? 4.751 7.030 -37.271 1.00 91.12 135 GLY A C 1
ATOM 1047 O O . GLY A 1 135 ? 5.099 6.705 -38.401 1.00 91.12 135 GLY A O 1
ATOM 1048 N N . LYS A 1 136 ? 4.369 6.128 -36.360 1.00 93.56 136 LYS A N 1
ATOM 1049 C CA . LYS A 1 136 ? 4.251 4.684 -36.608 1.00 93.56 136 LYS A CA 1
ATOM 1050 C C . LYS A 1 136 ? 2.836 4.333 -37.062 1.00 93.56 136 LYS A C 1
ATOM 1052 O O . LYS A 1 136 ? 1.853 4.898 -36.575 1.00 93.56 136 LYS A O 1
ATOM 1057 N N . HIS A 1 137 ? 2.726 3.386 -37.989 1.00 89.31 137 HIS A N 1
ATOM 1058 C CA . HIS A 1 137 ? 1.459 3.072 -38.643 1.00 89.31 137 HIS A CA 1
ATOM 1059 C C . HIS A 1 137 ? 0.604 2.117 -37.816 1.00 89.31 137 HIS A C 1
ATOM 1061 O O . HIS A 1 137 ? 1.030 1.022 -37.463 1.00 89.31 137 HIS A O 1
ATOM 1067 N N . THR A 1 138 ? -0.619 2.543 -37.522 1.00 87.06 138 THR A N 1
ATOM 1068 C CA . THR A 1 138 ? -1.624 1.750 -36.801 1.00 87.06 138 THR A CA 1
ATOM 1069 C C . THR A 1 138 ? -2.622 1.065 -37.731 1.00 87.06 138 THR A C 1
ATOM 1071 O O . THR A 1 138 ? -3.352 0.181 -37.302 1.00 87.06 138 THR A O 1
ATOM 1074 N N . ASP A 1 139 ? -2.643 1.457 -39.001 1.00 85.19 139 ASP A N 1
ATOM 1075 C CA . ASP A 1 139 ? -3.434 0.809 -40.038 1.00 85.19 139 ASP A CA 1
ATOM 1076 C C . ASP A 1 139 ? -2.795 -0.545 -40.408 1.00 85.19 139 ASP A C 1
ATOM 1078 O O . ASP A 1 139 ? -1.617 -0.551 -40.786 1.00 85.19 139 ASP A O 1
ATOM 1082 N N . PRO A 1 140 ? -3.520 -1.677 -40.293 1.00 84.19 140 PRO A N 1
ATOM 1083 C CA . PRO A 1 140 ? -3.032 -2.993 -40.702 1.00 84.19 140 PRO A CA 1
ATOM 1084 C C . PRO A 1 140 ? -2.589 -3.073 -42.168 1.00 84.19 140 PRO A C 1
ATOM 1086 O O . PRO A 1 140 ? -1.714 -3.882 -42.478 1.00 84.19 140 PRO A O 1
ATOM 1089 N N . ASP A 1 141 ? -3.151 -2.232 -43.041 1.00 85.62 141 ASP A N 1
ATOM 1090 C CA . ASP A 1 141 ? -2.872 -2.221 -44.482 1.00 85.62 141 ASP A CA 1
ATOM 1091 C C . ASP A 1 141 ? -1.706 -1.286 -44.862 1.00 85.62 141 ASP A C 1
ATOM 1093 O O . ASP A 1 141 ? -1.314 -1.194 -46.030 1.00 85.62 141 ASP A O 1
ATOM 1097 N N . ALA A 1 142 ? -1.113 -0.587 -43.888 1.00 87.44 142 ALA A N 1
ATOM 1098 C CA . ALA A 1 142 ? 0.068 0.235 -44.124 1.00 87.44 142 ALA A CA 1
ATOM 1099 C C . ALA A 1 142 ? 1.310 -0.624 -44.461 1.00 87.44 142 ALA A C 1
ATOM 1101 O O . ALA A 1 142 ? 1.377 -1.790 -44.083 1.00 87.44 142 ALA A O 1
ATOM 1102 N N . PRO A 1 143 ? 2.354 -0.059 -45.102 1.00 81.44 143 PRO A N 1
ATOM 1103 C CA . PRO A 1 143 ? 3.565 -0.807 -45.472 1.00 81.44 143 PRO A CA 1
ATOM 1104 C C . PRO A 1 143 ? 4.330 -1.414 -44.281 1.00 81.44 143 PRO A C 1
ATOM 1106 O O . PRO A 1 143 ? 4.985 -2.445 -44.418 1.00 81.44 143 PRO A O 1
ATOM 1109 N N . GLU A 1 144 ? 4.249 -0.778 -43.107 1.00 87.50 144 GLU A N 1
ATOM 1110 C CA . GLU A 1 144 ? 4.911 -1.207 -41.870 1.00 87.50 144 GLU A CA 1
ATOM 1111 C C . GLU A 1 144 ? 3.932 -1.127 -40.686 1.00 87.50 144 GLU A C 1
ATOM 1113 O O . GLU A 1 144 ? 4.095 -0.275 -39.806 1.00 87.50 144 GLU A O 1
ATOM 1118 N N . PRO A 1 145 ? 2.897 -1.984 -40.645 1.00 91.94 145 PRO A N 1
ATOM 1119 C CA . PRO A 1 145 ? 1.887 -1.898 -39.608 1.00 91.94 145 PRO A CA 1
ATOM 1120 C C . PRO A 1 145 ? 2.516 -2.274 -38.268 1.00 91.94 145 PRO A C 1
ATOM 1122 O O . PRO A 1 145 ? 3.394 -3.153 -38.190 1.00 91.94 145 PRO A O 1
ATOM 1125 N N . LEU A 1 146 ? 2.070 -1.601 -37.209 1.00 95.69 146 LEU A N 1
ATOM 1126 C CA . LEU A 1 146 ? 2.507 -1.863 -35.849 1.00 95.69 146 LEU A CA 1
ATOM 1127 C C . LEU A 1 146 ? 2.355 -3.359 -35.546 1.00 95.69 146 LEU A C 1
ATOM 1129 O O . LEU A 1 146 ? 1.301 -3.949 -35.735 1.00 95.69 146 LEU A O 1
ATOM 1133 N N . ALA A 1 147 ? 3.436 -3.991 -35.104 1.00 95.75 147 ALA A N 1
ATOM 1134 C CA . ALA A 1 147 ? 3.454 -5.409 -34.764 1.00 95.75 147 ALA A CA 1
ATOM 1135 C C . ALA A 1 147 ? 3.401 -5.614 -33.251 1.00 95.75 147 ALA A C 1
ATOM 1137 O O . ALA A 1 147 ? 2.756 -6.553 -32.784 1.00 95.75 147 ALA A O 1
ATOM 1138 N N . TYR A 1 148 ? 4.060 -4.730 -32.493 1.00 97.50 148 TYR A N 1
ATOM 1139 C CA . TYR A 1 148 ? 4.137 -4.818 -31.041 1.00 97.50 148 TYR A CA 1
ATOM 1140 C C . TYR A 1 148 ? 3.943 -3.473 -30.355 1.00 97.50 148 TYR A C 1
ATOM 1142 O O . TYR A 1 148 ? 4.387 -2.434 -30.842 1.00 97.50 148 TYR A O 1
ATOM 1150 N N . PHE A 1 149 ? 3.339 -3.511 -29.174 1.00 96.75 149 PHE A N 1
ATOM 1151 C CA . PHE A 1 149 ? 3.310 -2.375 -28.263 1.00 96.75 149 PHE A CA 1
ATOM 1152 C C . PHE A 1 149 ? 3.570 -2.831 -26.831 1.00 96.75 149 PHE A C 1
ATOM 1154 O O . PHE A 1 149 ? 3.229 -3.952 -26.469 1.00 96.75 149 PHE A O 1
ATOM 1161 N N . GLY A 1 150 ? 4.097 -1.961 -25.981 1.00 95.00 150 GLY A N 1
ATOM 1162 C CA . GLY A 1 150 ? 4.084 -2.197 -24.544 1.00 95.00 150 GLY A CA 1
ATOM 1163 C C . GLY A 1 150 ? 5.038 -1.301 -23.784 1.00 95.00 150 GLY A C 1
ATOM 1164 O O . GLY A 1 150 ? 5.454 -0.249 -24.277 1.00 95.00 150 GLY A O 1
ATOM 1165 N N . GLU A 1 151 ? 5.344 -1.694 -22.551 1.00 93.31 151 GLU A N 1
ATOM 1166 C CA . GLU A 1 151 ? 6.241 -0.924 -21.703 1.00 93.31 151 GLU A CA 1
ATOM 1167 C C . GLU A 1 151 ? 7.335 -1.766 -21.072 1.00 93.31 151 GLU A C 1
ATOM 1169 O O . GLU A 1 151 ? 7.199 -2.958 -20.782 1.00 93.31 151 GLU A O 1
ATOM 1174 N N . LYS A 1 152 ? 8.409 -1.053 -20.764 1.00 91.81 152 LYS A N 1
ATOM 1175 C CA . LYS A 1 152 ? 9.325 -1.388 -19.696 1.00 91.81 152 LYS A CA 1
ATOM 1176 C C . LYS A 1 152 ? 8.937 -0.563 -18.476 1.00 91.81 152 LYS A C 1
ATOM 1178 O O . LYS A 1 152 ? 8.962 0.667 -18.521 1.00 91.81 152 LYS A O 1
ATOM 1183 N N . HIS A 1 153 ? 8.688 -1.220 -17.349 1.00 87.06 153 HIS A N 1
ATOM 1184 C CA . HIS A 1 153 ? 8.625 -0.555 -16.049 1.00 87.06 153 HIS A CA 1
ATOM 1185 C C . HIS A 1 153 ? 9.211 -1.486 -14.970 1.00 87.06 153 HIS A C 1
ATOM 1187 O O . HIS A 1 153 ? 8.831 -2.654 -14.921 1.00 87.06 153 HIS A O 1
ATOM 1193 N N . PRO A 1 154 ? 10.113 -1.021 -14.077 1.00 72.31 154 PRO A N 1
ATOM 1194 C CA . PRO A 1 154 ? 10.726 -1.886 -13.058 1.00 72.31 154 PRO A CA 1
ATOM 1195 C C . PRO A 1 154 ? 9.694 -2.654 -12.220 1.00 72.31 154 PRO A C 1
ATOM 1197 O O . PRO A 1 154 ? 9.876 -3.824 -11.898 1.00 72.31 154 PRO A O 1
ATOM 1200 N N . HIS A 1 155 ? 8.582 -1.984 -11.920 1.00 81.00 155 HIS A N 1
ATOM 1201 C CA . HIS A 1 155 ? 7.490 -2.498 -11.099 1.00 81.00 155 HIS A CA 1
ATOM 1202 C C . HIS A 1 155 ? 6.437 -3.337 -11.836 1.00 81.00 155 HIS A C 1
ATOM 1204 O O . HIS A 1 155 ? 5.467 -3.707 -11.192 1.00 81.00 155 HIS A O 1
ATOM 1210 N N . LEU A 1 156 ? 6.605 -3.709 -13.116 1.00 87.56 156 LEU A N 1
ATOM 1211 C CA . LEU A 1 156 ? 5.666 -4.652 -13.764 1.00 87.56 156 LEU A CA 1
ATOM 1212 C C . LEU A 1 156 ? 5.515 -5.969 -12.977 1.00 87.56 156 LEU A C 1
ATOM 1214 O O . LEU A 1 156 ? 4.453 -6.579 -13.007 1.00 87.56 156 LEU A O 1
ATOM 1218 N N . SER A 1 157 ? 6.534 -6.350 -12.194 1.00 88.00 157 SER A N 1
ATOM 1219 C CA . SER A 1 157 ? 6.461 -7.440 -11.207 1.00 88.00 157 SER A CA 1
ATOM 1220 C C . SER A 1 157 ? 5.260 -7.374 -10.248 1.00 88.00 157 SER A C 1
ATOM 1222 O O . SER A 1 157 ? 4.850 -8.407 -9.733 1.00 88.00 157 SER A O 1
ATOM 1224 N N . ASP A 1 158 ? 4.690 -6.190 -10.005 1.00 85.69 158 ASP A N 1
ATOM 1225 C CA . ASP A 1 158 ? 3.558 -5.977 -9.096 1.00 85.69 158 ASP A CA 1
ATOM 1226 C C . ASP A 1 158 ? 2.185 -6.216 -9.756 1.00 85.69 158 ASP A C 1
ATOM 1228 O O . ASP A 1 158 ? 1.165 -6.128 -9.072 1.00 85.69 158 ASP A O 1
ATOM 1232 N N . CYS A 1 159 ? 2.133 -6.493 -11.065 1.00 93.50 159 CYS A N 1
ATOM 1233 C CA . CYS A 1 159 ? 0.886 -6.735 -11.799 1.00 93.50 159 CYS A CA 1
ATOM 1234 C C . CYS A 1 159 ? 0.982 -7.848 -12.861 1.00 93.50 159 CYS A C 1
ATOM 1236 O O . CYS A 1 159 ? 0.201 -7.847 -13.808 1.00 93.50 159 CYS A O 1
ATOM 1238 N N . LEU A 1 160 ? 1.915 -8.797 -12.723 1.00 95.00 160 LEU A N 1
ATOM 1239 C CA . LEU A 1 160 ? 2.167 -9.843 -13.730 1.00 95.00 160 LEU A CA 1
ATOM 1240 C C . LEU A 1 160 ? 0.930 -10.682 -14.077 1.00 95.00 160 LEU A C 1
ATOM 1242 O O . LEU A 1 160 ? 0.678 -10.908 -15.257 1.00 95.00 160 LEU A O 1
ATOM 1246 N N . ASP A 1 161 ? 0.144 -11.081 -13.074 1.00 93.38 161 ASP A N 1
ATOM 1247 C CA . ASP A 1 161 ? -1.087 -11.853 -13.293 1.00 93.38 161 ASP A CA 1
ATOM 1248 C C . ASP A 1 161 ? -2.118 -11.042 -14.082 1.00 93.38 161 ASP A C 1
ATOM 1250 O O . ASP A 1 161 ? -2.662 -11.520 -15.067 1.00 93.38 161 ASP A O 1
ATOM 1254 N N . PHE A 1 162 ? -2.283 -9.760 -13.746 1.00 95.06 162 PHE A N 1
ATOM 1255 C CA . PHE A 1 162 ? -3.136 -8.857 -14.516 1.00 95.06 162 PHE A CA 1
ATOM 1256 C C . PHE A 1 162 ? -2.680 -8.721 -15.975 1.00 95.06 162 PHE A C 1
ATOM 1258 O O . PHE A 1 162 ? -3.523 -8.669 -16.871 1.00 95.06 162 PHE A O 1
ATOM 1265 N N . LEU A 1 163 ? -1.368 -8.658 -16.236 1.00 96.44 163 LEU A N 1
ATOM 1266 C CA . LEU A 1 163 ? -0.858 -8.608 -17.609 1.00 96.44 163 LEU A CA 1
ATOM 1267 C C . LEU A 1 163 ? -1.195 -9.889 -18.375 1.00 96.44 163 LEU A C 1
ATOM 1269 O O . LEU A 1 163 ? -1.607 -9.796 -19.526 1.00 96.44 163 LEU A O 1
ATOM 1273 N N . ASP A 1 164 ? -1.007 -11.055 -17.758 1.00 95.31 164 ASP A N 1
ATOM 1274 C CA . ASP A 1 164 ? -1.269 -12.347 -18.398 1.00 95.31 164 ASP A CA 1
ATOM 1275 C C . ASP A 1 164 ? -2.767 -12.563 -18.659 1.00 95.31 164 ASP A C 1
ATOM 1277 O O . ASP A 1 164 ? -3.149 -12.922 -19.772 1.00 95.31 164 ASP A O 1
ATOM 1281 N N . ASP A 1 165 ? -3.611 -12.231 -17.679 1.00 93.75 165 ASP A N 1
ATOM 1282 C CA . ASP A 1 165 ? -5.070 -12.338 -17.776 1.00 93.75 165 ASP A CA 1
ATOM 1283 C C . ASP A 1 165 ? -5.643 -11.392 -18.844 1.00 93.75 165 ASP A C 1
ATOM 1285 O O . ASP A 1 165 ? -6.516 -11.767 -19.627 1.00 93.75 165 ASP A O 1
ATOM 1289 N N . THR A 1 166 ? -5.143 -10.153 -18.906 1.00 94.75 166 THR A N 1
ATOM 1290 C CA . THR A 1 166 ? -5.635 -9.140 -19.859 1.00 94.75 166 THR A CA 1
ATOM 1291 C C . THR A 1 166 ? -5.108 -9.382 -21.277 1.00 94.75 166 THR A C 1
ATOM 1293 O O . THR A 1 166 ? -5.765 -9.051 -22.269 1.00 94.75 166 THR A O 1
ATOM 1296 N N . PHE A 1 167 ? -3.902 -9.940 -21.387 1.00 95.12 167 PHE A N 1
ATOM 1297 C CA . PHE A 1 167 ? -3.173 -10.091 -22.640 1.00 95.12 167 PHE A CA 1
ATOM 1298 C C . PHE A 1 167 ? -2.610 -11.513 -22.784 1.00 95.12 167 PHE A C 1
ATOM 1300 O O . PHE A 1 167 ? -1.393 -11.721 -22.723 1.00 95.12 167 PHE A O 1
ATOM 1307 N N . PRO A 1 168 ? -3.471 -12.509 -23.048 1.00 92.94 168 PRO A N 1
ATOM 1308 C CA . PRO A 1 168 ? -3.049 -13.906 -23.165 1.00 92.94 168 PRO A CA 1
ATOM 1309 C C . PRO A 1 168 ? -2.117 -14.165 -24.365 1.00 92.94 168 PRO A C 1
ATOM 1311 O O . PRO A 1 168 ? -1.418 -15.175 -24.417 1.00 92.94 168 PRO A O 1
ATOM 1314 N N . ASP A 1 169 ? -2.073 -13.246 -25.332 1.00 93.81 169 ASP A N 1
ATOM 1315 C CA . ASP A 1 169 ? -1.170 -13.233 -26.487 1.00 93.81 169 ASP A CA 1
ATOM 1316 C C . ASP A 1 169 ? 0.103 -12.391 -26.266 1.00 93.81 169 ASP A C 1
ATOM 1318 O O . ASP A 1 169 ? 0.909 -12.241 -27.192 1.00 93.81 169 ASP A O 1
ATOM 1322 N N . ALA A 1 170 ? 0.310 -11.858 -25.054 1.00 96.81 170 ALA A N 1
ATOM 1323 C CA . ALA A 1 170 ? 1.478 -11.052 -24.722 1.00 96.81 170 ALA A CA 1
ATOM 1324 C C . ALA A 1 170 ? 2.786 -11.836 -24.815 1.00 96.81 170 ALA A C 1
ATOM 1326 O O . ALA A 1 170 ? 2.856 -13.041 -24.564 1.00 96.81 170 ALA A O 1
ATOM 1327 N N . ARG A 1 171 ? 3.854 -11.105 -25.104 1.00 97.81 171 ARG A N 1
ATOM 1328 C CA . ARG A 1 171 ? 5.228 -11.587 -25.125 1.00 97.81 171 ARG A CA 1
ATOM 1329 C C . ARG A 1 171 ? 6.049 -10.897 -24.046 1.00 97.81 171 ARG A C 1
ATOM 1331 O O . ARG A 1 171 ? 5.881 -9.705 -23.812 1.00 97.81 171 ARG A O 1
ATOM 1338 N N . TYR A 1 172 ? 6.962 -11.632 -23.424 1.00 97.94 172 TYR A N 1
ATOM 1339 C CA . TYR A 1 172 ? 7.806 -11.148 -22.336 1.00 97.94 172 TYR A CA 1
ATOM 1340 C C . TYR A 1 172 ? 9.279 -11.285 -22.717 1.00 97.94 172 TYR A C 1
ATOM 1342 O O . TYR A 1 172 ? 9.813 -12.389 -22.810 1.00 97.94 172 TYR A O 1
ATOM 1350 N N . ALA A 1 173 ? 9.950 -10.155 -22.926 1.00 97.50 173 ALA A N 1
ATOM 1351 C CA . ALA A 1 173 ? 11.403 -10.114 -23.016 1.00 97.50 173 ALA A CA 1
ATOM 1352 C C . ALA A 1 173 ? 11.954 -10.026 -21.587 1.00 97.50 173 ALA A C 1
ATOM 1354 O O . ALA A 1 173 ? 11.776 -9.007 -20.921 1.00 97.50 173 ALA A O 1
ATOM 1355 N N . HIS A 1 174 ? 12.571 -11.099 -21.094 1.00 96.75 174 HIS A N 1
ATOM 1356 C CA . HIS A 1 174 ? 13.112 -11.178 -19.741 1.00 96.75 174 HIS A CA 1
ATOM 1357 C C . HIS A 1 174 ? 14.628 -11.015 -19.764 1.00 96.75 174 HIS A C 1
ATOM 1359 O O . HIS A 1 174 ? 15.354 -11.932 -20.150 1.00 96.75 174 HIS A O 1
ATOM 1365 N N . ILE A 1 175 ? 15.101 -9.845 -19.330 1.00 95.38 175 ILE A N 1
ATOM 1366 C CA . ILE A 1 175 ? 16.531 -9.562 -19.217 1.00 95.38 175 ILE A CA 1
ATOM 1367 C C . ILE A 1 175 ? 17.016 -9.740 -17.778 1.00 95.38 175 ILE A C 1
ATOM 1369 O O . ILE A 1 175 ? 16.492 -9.130 -16.841 1.00 95.38 175 ILE A O 1
ATOM 1373 N N . VAL A 1 176 ? 18.056 -10.553 -17.617 1.00 94.88 176 VAL A N 1
ATOM 1374 C CA . VAL A 1 176 ? 18.704 -10.833 -16.334 1.00 94.88 176 VAL A CA 1
ATOM 1375 C C . VAL A 1 176 ? 20.146 -10.350 -16.386 1.00 94.88 176 VAL A C 1
ATOM 1377 O O . VAL A 1 176 ? 20.831 -10.502 -17.392 1.00 94.88 176 VAL A O 1
ATOM 1380 N N . ARG A 1 177 ? 20.605 -9.743 -15.296 1.00 94.12 177 ARG A N 1
ATOM 1381 C CA . ARG A 1 177 ? 21.994 -9.329 -15.090 1.00 94.12 177 ARG A CA 1
ATOM 1382 C C . ARG A 1 177 ? 22.505 -9.970 -13.815 1.00 94.12 177 ARG A C 1
ATOM 1384 O O . ARG A 1 177 ? 21.709 -10.153 -12.893 1.00 94.12 177 ARG A O 1
ATOM 1391 N N . ASP A 1 178 ? 23.814 -10.215 -13.736 1.00 94.44 178 ASP A N 1
ATOM 1392 C CA . ASP A 1 178 ? 24.451 -10.724 -12.526 1.00 94.44 178 ASP A CA 1
ATOM 1393 C C . ASP A 1 178 ? 23.981 -9.889 -11.316 1.00 94.44 178 ASP A C 1
ATOM 1395 O O . ASP A 1 178 ? 24.131 -8.650 -11.311 1.00 94.44 178 ASP A O 1
ATOM 1399 N N . PRO A 1 179 ? 23.357 -10.522 -10.307 1.00 93.31 179 PRO A N 1
ATOM 1400 C CA . PRO A 1 179 ? 22.768 -9.808 -9.183 1.00 93.31 179 PRO A CA 1
ATOM 1401 C C . PRO A 1 179 ? 23.815 -9.008 -8.407 1.00 93.31 179 PRO A C 1
ATOM 1403 O O . PRO A 1 179 ? 23.498 -7.947 -7.872 1.00 93.31 179 PRO A O 1
ATOM 1406 N N . ARG A 1 180 ? 25.085 -9.430 -8.424 1.00 92.94 180 ARG A N 1
ATOM 1407 C CA . ARG A 1 180 ? 26.192 -8.734 -7.759 1.00 92.94 180 ARG A CA 1
ATOM 1408 C C . ARG A 1 180 ? 26.549 -7.432 -8.470 1.00 92.94 180 ARG A C 1
ATOM 1410 O O . ARG A 1 180 ? 26.680 -6.389 -7.828 1.00 92.94 180 ARG A O 1
ATOM 1417 N N . ASP A 1 181 ? 26.637 -7.444 -9.800 1.00 91.88 181 ASP A N 1
ATOM 1418 C CA . ASP A 1 181 ? 26.860 -6.218 -10.583 1.00 91.88 181 ASP A CA 1
ATOM 1419 C C . ASP A 1 181 ? 25.677 -5.257 -10.504 1.00 91.88 181 ASP A C 1
ATOM 1421 O O . ASP A 1 181 ? 25.851 -4.028 -10.489 1.00 91.88 181 ASP A O 1
ATOM 1425 N N . THR A 1 182 ? 24.473 -5.819 -10.443 1.00 90.06 182 THR A N 1
ATOM 1426 C CA . THR A 1 182 ? 23.243 -5.061 -10.254 1.00 90.06 182 THR A CA 1
ATOM 1427 C C . THR A 1 182 ? 23.222 -4.394 -8.883 1.00 90.06 182 THR A C 1
ATOM 1429 O O . THR A 1 182 ? 23.031 -3.178 -8.806 1.00 90.06 182 THR A O 1
ATOM 1432 N N . ALA A 1 183 ? 23.511 -5.142 -7.817 1.00 88.50 183 ALA A N 1
ATOM 1433 C CA . ALA A 1 183 ? 23.594 -4.632 -6.455 1.00 88.50 183 ALA A CA 1
ATOM 1434 C C . ALA A 1 183 ? 24.670 -3.547 -6.324 1.00 88.50 183 ALA A C 1
ATOM 1436 O O . ALA A 1 183 ? 24.384 -2.483 -5.782 1.00 88.50 183 ALA A O 1
ATOM 1437 N N . LEU A 1 184 ? 25.853 -3.721 -6.925 1.00 87.69 184 LEU A N 1
ATOM 1438 C CA . LEU A 1 184 ? 26.873 -2.667 -6.994 1.00 87.69 184 LEU A CA 1
ATOM 1439 C C . LEU A 1 184 ? 26.369 -1.409 -7.716 1.00 87.69 184 LEU A C 1
ATOM 1441 O O . LEU A 1 184 ? 26.620 -0.285 -7.272 1.00 87.69 184 LEU A O 1
ATOM 1445 N N . SER A 1 185 ? 25.625 -1.569 -8.817 1.00 82.12 185 SER A N 1
ATOM 1446 C CA . SER A 1 185 ? 25.021 -0.430 -9.516 1.00 82.12 185 SER A CA 1
ATOM 1447 C C . SER A 1 185 ? 23.969 0.283 -8.663 1.00 82.12 185 SER A C 1
ATOM 1449 O O . SER A 1 185 ? 23.914 1.514 -8.692 1.00 82.12 185 SER A O 1
ATOM 1451 N N . ILE A 1 186 ? 23.119 -0.461 -7.954 1.00 76.88 186 ILE A N 1
ATOM 1452 C CA . ILE A 1 186 ? 22.062 0.083 -7.094 1.00 76.88 186 ILE A CA 1
ATOM 1453 C C . ILE A 1 186 ? 22.687 0.767 -5.876 1.00 76.88 186 ILE A C 1
ATOM 1455 O O . ILE A 1 186 ? 22.314 1.899 -5.566 1.00 76.88 186 ILE A O 1
ATOM 1459 N N . ALA A 1 187 ? 23.662 0.134 -5.224 1.00 77.69 187 ALA A N 1
ATOM 1460 C CA . ALA A 1 187 ? 24.398 0.677 -4.088 1.00 77.69 187 ALA A CA 1
ATOM 1461 C C . ALA A 1 187 ? 25.073 2.004 -4.458 1.00 77.69 187 ALA A C 1
ATOM 1463 O O . ALA A 1 187 ? 24.846 3.005 -3.785 1.00 77.69 187 ALA A O 1
ATOM 1464 N N . LYS A 1 188 ? 25.780 2.069 -5.598 1.00 76.62 188 LYS A N 1
ATOM 1465 C CA . LYS A 1 188 ? 26.396 3.315 -6.091 1.00 76.62 188 LYS A CA 1
ATOM 1466 C C . LYS A 1 188 ? 25.370 4.422 -6.357 1.00 76.62 188 LYS A C 1
ATOM 1468 O O . LYS A 1 188 ? 25.603 5.572 -6.006 1.00 76.62 188 LYS A O 1
ATOM 1473 N N . MET A 1 189 ? 24.247 4.093 -6.997 1.00 63.97 189 MET A N 1
ATOM 1474 C CA . MET A 1 189 ? 23.229 5.080 -7.384 1.00 63.97 189 MET A CA 1
ATOM 1475 C C . MET A 1 189 ? 22.424 5.595 -6.188 1.00 63.97 189 MET A C 1
ATOM 1477 O O . MET A 1 189 ? 22.010 6.752 -6.161 1.00 63.97 189 MET A O 1
ATOM 1481 N N . THR A 1 190 ? 22.137 4.717 -5.233 1.00 55.84 190 THR A N 1
ATOM 1482 C CA . THR A 1 190 ? 21.207 5.015 -4.145 1.00 55.84 190 THR A CA 1
ATOM 1483 C C . THR A 1 190 ? 21.918 5.346 -2.838 1.00 55.84 190 THR A C 1
ATOM 1485 O O . THR A 1 190 ? 21.343 6.055 -2.023 1.00 55.84 190 THR A O 1
ATOM 1488 N N . GLY A 1 191 ? 23.136 4.856 -2.611 1.00 70.81 191 GLY A N 1
ATOM 1489 C CA . GLY A 1 191 ? 23.820 4.884 -1.315 1.00 70.81 191 GLY A CA 1
ATOM 1490 C C . GLY A 1 191 ? 23.363 3.785 -0.347 1.00 70.81 191 GLY A C 1
ATOM 1491 O O . GLY A 1 191 ? 23.530 3.940 0.857 1.00 70.81 191 GLY A O 1
ATOM 1492 N N . LEU A 1 192 ? 22.714 2.719 -0.837 1.00 62.19 192 LEU A N 1
ATOM 1493 C CA . LEU A 1 192 ? 22.439 1.516 -0.032 1.00 62.19 192 LEU A CA 1
ATOM 1494 C C . LEU A 1 192 ? 23.718 0.733 0.245 1.00 62.19 192 LEU A C 1
ATOM 1496 O O . LEU A 1 192 ? 24.668 0.804 -0.538 1.00 62.19 192 LEU A O 1
ATOM 1500 N N . ARG A 1 193 ? 23.699 -0.074 1.312 1.00 78.56 193 ARG A N 1
ATOM 1501 C CA . ARG A 1 193 ? 24.692 -1.140 1.477 1.00 78.56 193 ARG A CA 1
ATOM 1502 C C . ARG A 1 193 ? 24.516 -2.187 0.377 1.00 78.56 193 ARG A C 1
ATOM 1504 O O . ARG A 1 193 ? 23.431 -2.323 -0.190 1.00 78.56 193 ARG A O 1
ATOM 1511 N N . PHE A 1 194 ? 25.587 -2.915 0.081 1.00 83.12 194 PHE A N 1
ATOM 1512 C CA . PHE A 1 194 ? 25.591 -3.933 -0.968 1.00 83.12 194 PHE A CA 1
ATOM 1513 C C . PHE A 1 194 ? 24.515 -5.002 -0.727 1.00 83.12 194 PHE A C 1
ATOM 1515 O O . PHE A 1 194 ? 23.744 -5.299 -1.633 1.00 83.12 194 PHE A O 1
ATOM 1522 N N . GLU A 1 195 ? 24.388 -5.488 0.506 1.00 78.94 195 GLU A N 1
ATOM 1523 C CA . GLU A 1 195 ? 23.434 -6.533 0.889 1.00 78.94 195 GLU A CA 1
ATOM 1524 C C . GLU A 1 195 ? 21.986 -6.032 0.767 1.00 78.94 195 GLU A C 1
ATOM 1526 O O . GLU A 1 195 ? 21.143 -6.708 0.193 1.00 78.94 195 GLU A O 1
ATOM 1531 N N . GLU A 1 196 ? 21.708 -4.790 1.191 1.00 68.94 196 GLU A N 1
ATOM 1532 C CA . GLU A 1 196 ? 20.383 -4.159 1.034 1.00 68.94 196 GLU A CA 1
ATOM 1533 C C . GLU A 1 196 ? 20.016 -3.974 -0.454 1.00 68.94 196 GLU A C 1
ATOM 1535 O O . GLU A 1 196 ? 18.854 -4.081 -0.850 1.00 68.94 196 GLU A O 1
ATOM 1540 N N . ALA A 1 197 ? 21.002 -3.665 -1.301 1.00 77.62 197 ALA A N 1
ATOM 1541 C CA . ALA A 1 197 ? 20.804 -3.558 -2.742 1.00 77.62 197 ALA A CA 1
ATOM 1542 C C . ALA A 1 197 ? 20.551 -4.928 -3.394 1.00 77.62 197 ALA A C 1
ATOM 1544 O O . ALA A 1 197 ? 19.775 -5.019 -4.348 1.00 77.62 197 ALA A O 1
ATOM 1545 N N . LEU A 1 198 ? 21.182 -5.975 -2.865 1.00 83.31 198 LEU A N 1
ATOM 1546 C CA . LEU A 1 198 ? 21.037 -7.351 -3.314 1.00 83.31 198 LEU A CA 1
ATOM 1547 C C . LEU A 1 198 ? 19.674 -7.943 -2.922 1.00 83.31 198 LEU A C 1
ATOM 1549 O O . LEU A 1 198 ? 18.995 -8.511 -3.773 1.00 83.31 198 LEU A O 1
ATOM 1553 N N . GLU A 1 199 ? 19.212 -7.704 -1.692 1.00 77.94 199 GLU A N 1
ATOM 1554 C CA . GLU A 1 199 ? 17.842 -8.012 -1.249 1.00 77.94 199 GLU A CA 1
ATOM 1555 C C . GLU A 1 199 ? 16.796 -7.331 -2.146 1.00 77.94 199 GLU A C 1
ATOM 1557 O O . GLU A 1 199 ? 15.792 -7.931 -2.532 1.00 77.94 199 GLU A O 1
ATOM 1562 N N . GLY A 1 200 ? 17.047 -6.072 -2.524 1.00 74.81 200 GLY A N 1
ATOM 1563 C CA . GLY A 1 200 ? 16.187 -5.332 -3.444 1.00 74.81 200 GLY A CA 1
ATOM 1564 C C . GLY A 1 200 ? 16.108 -5.967 -4.834 1.00 74.81 200 GLY A C 1
ATOM 1565 O O . GLY A 1 200 ? 15.033 -5.988 -5.429 1.00 74.81 200 GLY A O 1
ATOM 1566 N N . TRP A 1 201 ? 17.218 -6.503 -5.348 1.00 87.56 201 TRP A N 1
ATOM 1567 C CA . TRP A 1 201 ? 17.223 -7.270 -6.596 1.00 87.56 201 TRP A CA 1
ATOM 1568 C C . TRP A 1 201 ? 16.437 -8.577 -6.452 1.00 87.56 201 TRP A C 1
ATOM 1570 O O . TRP A 1 201 ? 15.563 -8.856 -7.274 1.00 87.56 201 TRP A O 1
ATOM 1580 N N . LEU A 1 202 ? 16.682 -9.324 -5.371 1.00 85.25 202 LEU A N 1
ATOM 1581 C CA . LEU A 1 202 ? 16.018 -10.597 -5.087 1.00 85.25 202 LEU A CA 1
ATOM 1582 C C . LEU A 1 202 ? 14.496 -10.436 -4.979 1.00 85.25 202 LEU A C 1
ATOM 1584 O O . LEU A 1 202 ? 13.747 -11.279 -5.459 1.00 85.25 202 LEU A O 1
ATOM 1588 N N . ALA A 1 203 ? 14.017 -9.320 -4.425 1.00 80.38 203 ALA A N 1
ATOM 1589 C CA . ALA A 1 203 ? 12.588 -9.024 -4.350 1.00 80.38 203 ALA A CA 1
ATOM 1590 C C . ALA A 1 203 ? 11.902 -8.922 -5.729 1.00 80.38 203 ALA A C 1
ATOM 1592 O O . ALA A 1 203 ? 10.722 -9.257 -5.843 1.00 80.38 203 ALA A O 1
ATOM 1593 N N . PHE A 1 204 ? 12.613 -8.468 -6.770 1.00 84.38 204 PHE A N 1
ATOM 1594 C CA . PHE A 1 204 ? 12.105 -8.497 -8.146 1.00 84.38 204 PHE A CA 1
ATOM 1595 C C . PHE A 1 204 ? 12.171 -9.908 -8.730 1.00 84.38 204 PHE A C 1
ATOM 1597 O O . PHE A 1 204 ? 11.206 -10.367 -9.341 1.00 84.38 204 PHE A O 1
ATOM 1604 N N . ASP A 1 205 ? 13.295 -10.595 -8.532 1.00 88.81 205 ASP A N 1
ATOM 1605 C CA . ASP A 1 205 ? 13.510 -11.941 -9.063 1.00 88.81 205 ASP A CA 1
ATOM 1606 C C . ASP A 1 205 ? 12.499 -12.957 -8.507 1.00 88.81 205 ASP A C 1
ATOM 1608 O O . ASP A 1 205 ? 11.909 -13.718 -9.269 1.00 88.81 205 ASP A O 1
ATOM 1612 N N . ASN A 1 206 ? 12.173 -12.869 -7.215 1.00 88.50 206 ASN A N 1
ATOM 1613 C CA . ASN A 1 206 ? 11.159 -13.698 -6.553 1.00 88.50 206 ASN A CA 1
ATOM 1614 C C . ASN A 1 206 ? 9.745 -13.552 -7.142 1.00 88.50 206 ASN A C 1
ATOM 1616 O O . ASN A 1 206 ? 8.872 -14.358 -6.834 1.00 88.50 206 ASN A O 1
ATOM 1620 N N . LYS A 1 207 ? 9.500 -12.534 -7.974 1.00 88.31 207 LYS A N 1
ATOM 1621 C CA . LYS A 1 207 ? 8.235 -12.348 -8.699 1.00 88.31 207 LYS A CA 1
ATOM 1622 C C . LYS A 1 207 ? 8.362 -12.747 -10.164 1.00 88.31 207 LYS A C 1
ATOM 1624 O O . LYS A 1 207 ? 7.509 -13.466 -10.676 1.00 88.31 207 LYS A O 1
ATOM 1629 N N . TYR A 1 208 ? 9.427 -12.308 -10.836 1.00 93.50 208 TYR A N 1
ATOM 1630 C CA . TYR A 1 208 ? 9.621 -12.608 -12.253 1.00 93.50 208 TYR A CA 1
ATOM 1631 C C . TYR A 1 208 ? 9.954 -14.081 -12.496 1.00 93.50 208 TYR A C 1
ATOM 1633 O O . TYR A 1 208 ? 9.360 -14.670 -13.394 1.00 93.50 208 TYR A O 1
ATOM 1641 N N . ALA A 1 209 ? 10.842 -14.695 -11.705 1.00 92.94 209 ALA A N 1
ATOM 1642 C CA . ALA A 1 209 ? 11.296 -16.066 -11.939 1.00 92.94 209 ALA A CA 1
ATOM 1643 C C . ALA A 1 209 ? 10.155 -17.102 -11.859 1.00 92.94 209 ALA A C 1
ATOM 1645 O O . ALA A 1 209 ? 10.026 -17.896 -12.793 1.00 92.94 209 ALA A O 1
ATOM 1646 N N . PRO A 1 210 ? 9.268 -17.082 -10.841 1.00 94.88 210 PRO A N 1
ATOM 1647 C CA . PRO A 1 210 ? 8.126 -17.997 -10.814 1.00 94.88 210 PRO A CA 1
ATOM 1648 C C . PRO A 1 210 ? 7.120 -17.727 -11.938 1.00 94.88 210 PRO A C 1
ATOM 1650 O O . PRO A 1 210 ? 6.530 -18.659 -12.478 1.00 94.88 210 PRO A O 1
ATOM 1653 N N . PHE A 1 211 ? 6.928 -16.460 -12.313 1.00 95.88 211 PHE A N 1
ATOM 1654 C CA . PHE A 1 211 ? 6.011 -16.086 -13.387 1.00 95.88 211 PHE A CA 1
ATOM 1655 C C . PHE A 1 211 ? 6.477 -16.611 -14.748 1.00 95.88 211 PHE A C 1
ATOM 1657 O O . PHE A 1 211 ? 5.726 -17.319 -15.416 1.00 95.88 211 PHE A O 1
ATOM 1664 N N . VAL A 1 212 ? 7.727 -16.330 -15.136 1.00 95.25 212 VAL A N 1
ATOM 1665 C CA . VAL A 1 212 ? 8.274 -16.778 -16.430 1.00 95.25 212 VAL A CA 1
ATOM 1666 C C . VAL A 1 212 ? 8.381 -18.299 -16.524 1.00 95.25 212 VAL A C 1
ATOM 1668 O O . VAL A 1 212 ? 8.282 -18.837 -17.619 1.00 95.25 212 VAL A O 1
ATOM 1671 N N . ALA A 1 213 ? 8.542 -18.991 -15.391 1.00 94.06 213 ALA A N 1
ATOM 1672 C CA . ALA A 1 213 ? 8.533 -20.451 -15.334 1.00 94.06 213 ALA A CA 1
ATOM 1673 C C . ALA A 1 213 ? 7.127 -21.058 -15.507 1.00 94.06 213 ALA A C 1
ATOM 1675 O O . ALA A 1 213 ? 7.009 -22.211 -15.915 1.00 94.06 213 ALA A O 1
ATOM 1676 N N . ARG A 1 214 ? 6.064 -20.306 -15.185 1.00 94.81 214 ARG A N 1
ATOM 1677 C CA . ARG A 1 214 ? 4.670 -20.776 -15.252 1.00 94.81 214 ARG A CA 1
ATOM 1678 C C . ARG A 1 214 ? 4.020 -20.552 -16.619 1.00 94.81 214 ARG A C 1
ATOM 1680 O O . ARG A 1 214 ? 3.159 -21.339 -17.005 1.00 94.81 214 ARG A O 1
ATOM 1687 N N . ILE A 1 215 ? 4.379 -19.486 -17.332 1.00 95.00 215 ILE A N 1
ATOM 1688 C CA . ILE A 1 215 ? 3.769 -19.158 -18.631 1.00 95.00 215 ILE A CA 1
ATOM 1689 C C . ILE A 1 215 ? 4.403 -19.958 -19.786 1.00 95.00 215 ILE A C 1
ATOM 1691 O O . ILE A 1 215 ? 5.536 -20.427 -19.665 1.00 95.00 215 ILE A O 1
ATOM 1695 N N . PRO A 1 216 ? 3.712 -20.125 -20.934 1.00 95.94 216 PRO A N 1
ATOM 1696 C CA . PRO A 1 216 ? 4.250 -20.882 -22.062 1.00 95.94 216 PRO A CA 1
ATOM 1697 C C . PRO A 1 216 ? 5.608 -20.350 -22.536 1.00 95.94 216 PRO A C 1
ATOM 1699 O O . PRO A 1 216 ? 5.732 -19.170 -22.861 1.00 95.94 216 PRO A O 1
ATOM 1702 N N . ALA A 1 217 ? 6.601 -21.235 -22.675 1.00 94.69 217 ALA A N 1
ATOM 1703 C CA . ALA A 1 217 ? 7.965 -20.863 -23.068 1.00 94.69 217 ALA A CA 1
ATOM 1704 C C . ALA A 1 217 ? 8.027 -20.070 -24.390 1.00 94.69 217 ALA A C 1
ATOM 1706 O O . ALA A 1 217 ? 8.847 -19.172 -24.541 1.00 94.69 217 ALA A O 1
ATOM 1707 N N . ALA A 1 218 ? 7.108 -20.326 -25.329 1.00 95.94 218 ALA A N 1
ATOM 1708 C CA . ALA A 1 218 ? 7.014 -19.580 -26.587 1.00 95.94 218 ALA A CA 1
ATOM 1709 C C . ALA A 1 218 ? 6.702 -18.077 -26.405 1.00 95.94 218 ALA A C 1
ATOM 1711 O O . ALA A 1 218 ? 6.966 -17.286 -27.312 1.00 95.94 218 ALA A O 1
ATOM 1712 N N . ARG A 1 219 ? 6.147 -17.675 -25.251 1.00 96.88 219 ARG A N 1
ATOM 1713 C CA . ARG A 1 219 ? 5.840 -16.281 -24.892 1.00 96.88 219 ARG A CA 1
ATOM 1714 C C . ARG A 1 219 ? 6.986 -15.583 -24.159 1.00 96.88 219 ARG A C 1
ATOM 1716 O O . ARG A 1 219 ? 6.878 -14.380 -23.938 1.00 96.88 219 ARG A O 1
ATOM 1723 N N . VAL A 1 220 ? 8.087 -16.272 -23.845 1.00 97.94 220 VAL A N 1
ATOM 1724 C CA . VAL A 1 220 ? 9.229 -15.697 -23.118 1.00 97.94 220 VAL A CA 1
ATOM 1725 C C . VAL A 1 220 ? 10.508 -15.760 -23.945 1.00 97.94 220 VAL A C 1
ATOM 1727 O O . VAL A 1 220 ? 10.873 -16.804 -24.475 1.00 97.94 220 VAL A O 1
ATOM 1730 N N . HIS A 1 221 ? 11.226 -14.642 -24.008 1.00 97.69 221 HIS A N 1
ATOM 1731 C CA . HIS A 1 221 ? 12.595 -14.594 -24.507 1.00 97.69 221 HIS A CA 1
ATOM 1732 C C . HIS A 1 221 ? 13.538 -14.222 -23.366 1.00 97.69 221 HIS A C 1
ATOM 1734 O O . HIS A 1 221 ? 13.483 -13.102 -22.857 1.00 97.69 221 HIS A O 1
ATOM 1740 N N . HIS A 1 222 ? 14.392 -15.160 -22.960 1.00 95.75 222 HIS A N 1
ATOM 1741 C CA . HIS A 1 222 ? 15.403 -14.927 -21.933 1.00 95.75 222 HIS A CA 1
ATOM 1742 C C . HIS A 1 222 ? 16.669 -14.336 -22.547 1.00 95.75 222 HIS A C 1
ATOM 1744 O O . HIS A 1 222 ? 17.204 -14.877 -23.511 1.00 95.7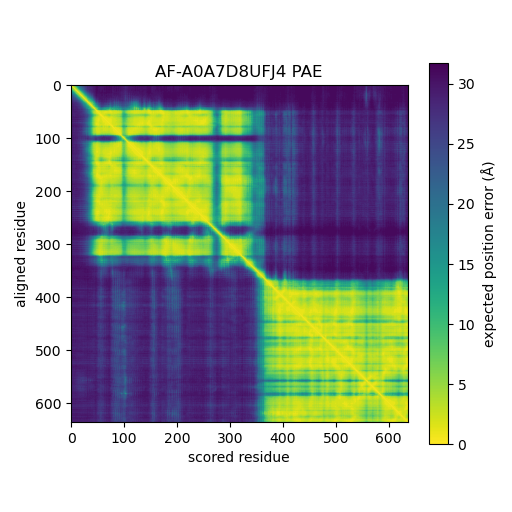5 222 HIS A O 1
ATOM 1750 N N . MET A 1 223 ? 17.175 -13.263 -21.946 1.00 94.69 223 MET A N 1
ATOM 1751 C CA . MET A 1 223 ? 18.396 -12.591 -22.371 1.00 94.69 223 MET A CA 1
ATOM 1752 C C . MET A 1 223 ? 19.270 -12.275 -21.163 1.00 94.69 223 MET A C 1
ATOM 1754 O O . MET A 1 223 ? 18.790 -11.810 -20.129 1.00 94.69 223 MET A O 1
ATOM 1758 N N . ARG A 1 224 ? 20.578 -12.479 -21.307 1.00 94.88 224 ARG A N 1
ATOM 1759 C CA . ARG A 1 224 ? 21.558 -12.034 -20.317 1.00 94.88 224 ARG A CA 1
ATOM 1760 C C . ARG A 1 224 ? 22.092 -10.668 -20.705 1.00 94.88 224 ARG A C 1
ATOM 1762 O O . ARG A 1 224 ? 22.513 -10.457 -21.839 1.00 94.88 224 ARG A O 1
ATOM 1769 N N . TYR A 1 225 ? 22.113 -9.752 -19.746 1.00 94.12 225 TYR A N 1
ATOM 1770 C CA . TYR A 1 225 ? 22.683 -8.423 -19.916 1.00 94.12 225 TYR A CA 1
ATOM 1771 C C . TYR A 1 225 ? 24.136 -8.493 -20.383 1.00 94.12 225 TYR A C 1
ATOM 1773 O O . TYR A 1 225 ? 24.541 -7.710 -21.235 1.00 94.12 225 TYR A O 1
ATOM 1781 N N . GLU A 1 226 ? 24.908 -9.441 -19.848 1.00 92.56 226 GLU A N 1
ATOM 1782 C CA . GLU A 1 226 ? 26.313 -9.623 -20.210 1.00 92.56 226 GLU A CA 1
ATOM 1783 C C . GLU A 1 226 ? 26.480 -10.006 -21.684 1.00 92.56 226 GLU A C 1
ATOM 1785 O O . GLU A 1 226 ? 27.395 -9.505 -22.332 1.00 92.56 226 GLU A O 1
ATOM 1790 N N . SER A 1 227 ? 25.577 -10.832 -22.223 1.00 92.31 227 SER A N 1
ATOM 1791 C CA . SER A 1 227 ? 25.561 -11.167 -23.649 1.00 92.31 227 SER A CA 1
ATOM 1792 C C . SER A 1 227 ? 25.158 -9.959 -24.491 1.00 92.31 227 SER A C 1
ATOM 1794 O O . SER A 1 227 ? 25.825 -9.654 -25.474 1.00 92.31 227 SER A O 1
ATOM 1796 N N . LEU A 1 228 ? 24.130 -9.215 -24.060 1.00 91.12 228 LEU A N 1
ATOM 1797 C CA . LEU A 1 228 ? 23.653 -8.022 -24.767 1.00 91.12 228 LEU A CA 1
ATOM 1798 C C . LEU A 1 228 ? 24.747 -6.962 -24.912 1.00 91.12 228 LEU A C 1
ATOM 1800 O O . LEU A 1 228 ? 24.932 -6.421 -25.994 1.00 91.12 228 LEU A O 1
ATOM 1804 N N . VAL A 1 229 ? 25.487 -6.659 -23.841 1.00 88.50 229 VAL A N 1
ATOM 1805 C CA . VAL A 1 229 ? 26.552 -5.644 -23.920 1.00 88.50 229 VAL A CA 1
ATOM 1806 C C . VAL A 1 229 ? 27.800 -6.130 -24.655 1.00 88.50 229 VAL A C 1
ATOM 1808 O O . VAL A 1 229 ? 28.607 -5.294 -25.061 1.00 88.50 229 VAL A O 1
ATOM 1811 N N . ALA A 1 230 ? 27.977 -7.446 -24.798 1.00 87.25 230 ALA A N 1
ATOM 1812 C CA . ALA A 1 230 ? 29.070 -8.040 -25.561 1.00 87.25 230 ALA A CA 1
ATOM 1813 C C . ALA A 1 230 ? 28.778 -8.066 -27.070 1.00 87.25 230 ALA A C 1
ATOM 1815 O O . ALA A 1 230 ? 29.692 -7.856 -27.861 1.00 87.25 230 ALA A O 1
ATOM 1816 N N . ASP A 1 231 ? 27.520 -8.292 -27.454 1.00 89.38 231 ASP A N 1
ATOM 1817 C CA . ASP A 1 231 ? 27.067 -8.391 -28.843 1.00 89.38 231 ASP A CA 1
ATOM 1818 C C . ASP A 1 231 ? 25.641 -7.831 -28.981 1.00 89.38 231 ASP A C 1
ATOM 1820 O O . ASP A 1 231 ? 24.647 -8.562 -28.993 1.00 89.38 231 ASP A O 1
ATOM 1824 N N . TYR A 1 232 ? 25.532 -6.501 -29.060 1.00 89.19 232 TYR A N 1
ATOM 1825 C CA . TYR A 1 232 ? 24.233 -5.841 -29.189 1.00 89.19 232 TYR A CA 1
ATOM 1826 C C . TYR A 1 232 ? 23.512 -6.237 -30.476 1.00 89.19 232 TYR A C 1
ATOM 1828 O O . TYR A 1 232 ? 22.310 -6.490 -30.446 1.00 89.19 232 TYR A O 1
ATOM 1836 N N . GLU A 1 233 ? 24.224 -6.274 -31.602 1.00 89.88 233 GLU A N 1
ATOM 1837 C CA . GLU A 1 233 ? 23.618 -6.552 -32.902 1.00 89.88 233 GLU A CA 1
ATOM 1838 C C . GLU A 1 233 ? 23.065 -7.979 -32.956 1.00 89.88 233 GLU A C 1
ATOM 1840 O O . GLU A 1 233 ? 21.900 -8.167 -33.315 1.00 89.88 233 GLU A O 1
ATOM 1845 N N . GLY A 1 234 ? 23.844 -8.975 -32.523 1.00 94.25 234 GLY A N 1
ATOM 1846 C CA . GLY A 1 234 ? 23.417 -10.370 -32.514 1.00 94.25 234 GLY A CA 1
ATOM 1847 C C . GLY A 1 234 ? 22.305 -10.664 -31.507 1.00 94.25 234 GLY A C 1
ATOM 1848 O O . GLY A 1 234 ? 21.347 -11.358 -31.855 1.00 94.25 234 GLY A O 1
ATOM 1849 N N . GLU A 1 235 ? 22.366 -10.125 -30.284 1.00 95.69 235 GLU A N 1
ATOM 1850 C CA . GLU A 1 235 ? 21.305 -10.340 -29.285 1.00 95.69 235 GLU A CA 1
ATOM 1851 C C . GLU A 1 235 ? 19.994 -9.636 -29.657 1.00 95.69 235 GLU A C 1
ATOM 1853 O O . GLU A 1 235 ? 18.912 -10.211 -29.509 1.00 95.69 235 GLU A O 1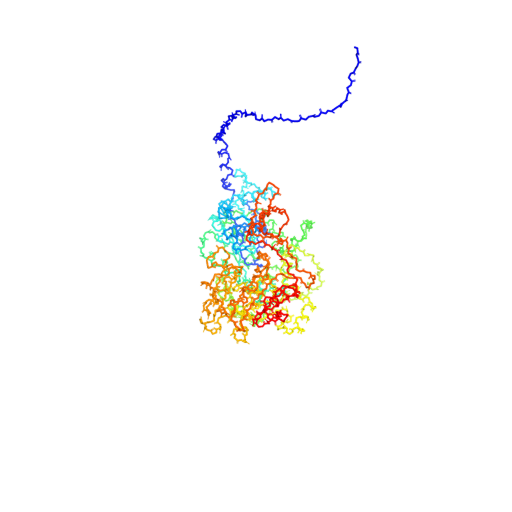
ATOM 1858 N N . VAL A 1 236 ? 20.060 -8.418 -30.202 1.00 96.56 236 VAL A N 1
ATOM 1859 C CA . VAL A 1 236 ? 18.864 -7.709 -30.680 1.00 96.56 236 VAL A CA 1
ATOM 1860 C C . VAL A 1 236 ? 18.290 -8.399 -31.916 1.00 96.56 236 VAL A C 1
ATOM 1862 O O . VAL A 1 236 ? 17.073 -8.558 -31.999 1.00 96.56 236 VAL A O 1
ATOM 1865 N N . ALA A 1 237 ? 19.128 -8.887 -32.838 1.00 97.12 237 ALA A N 1
ATOM 1866 C CA . ALA A 1 237 ? 18.669 -9.678 -33.980 1.00 97.12 237 ALA A CA 1
ATOM 1867 C C . ALA A 1 237 ? 17.946 -10.959 -33.533 1.00 97.12 237 ALA A C 1
ATOM 1869 O O . ALA A 1 237 ? 16.878 -11.266 -34.060 1.00 97.12 237 ALA A O 1
ATOM 1870 N N . ARG A 1 238 ? 18.474 -11.678 -32.530 1.00 98.12 238 ARG A N 1
ATOM 1871 C CA . ARG A 1 238 ? 17.816 -12.858 -31.938 1.00 98.12 238 ARG A CA 1
ATOM 1872 C C . ARG A 1 238 ? 16.461 -12.513 -31.320 1.00 98.12 238 ARG A C 1
ATOM 1874 O O . ARG A 1 238 ? 15.488 -13.234 -31.547 1.00 98.12 238 ARG A O 1
ATOM 1881 N N . LEU A 1 239 ? 16.382 -11.413 -30.571 1.00 97.94 239 LEU A N 1
ATOM 1882 C CA . LEU A 1 239 ? 15.133 -10.947 -29.966 1.00 97.94 239 LEU A CA 1
ATOM 1883 C C . LEU A 1 239 ? 14.092 -10.555 -31.027 1.00 97.94 239 LEU A C 1
ATOM 1885 O O . LEU A 1 239 ? 12.938 -10.972 -30.933 1.00 97.94 239 LEU A O 1
ATOM 1889 N N . LEU A 1 240 ? 14.484 -9.799 -32.056 1.00 98.31 240 LEU A N 1
ATOM 1890 C CA . LEU A 1 240 ? 13.594 -9.417 -33.158 1.00 98.31 240 LEU A CA 1
ATOM 1891 C C . LEU A 1 240 ? 13.136 -10.639 -33.960 1.00 98.31 240 LEU A C 1
ATOM 1893 O O . LEU A 1 240 ? 11.944 -10.773 -34.227 1.00 98.31 240 LEU A O 1
ATOM 1897 N N . ALA A 1 241 ? 14.036 -11.578 -34.259 1.00 98.19 241 ALA A N 1
ATOM 1898 C CA . ALA A 1 241 ? 13.690 -12.817 -34.949 1.00 98.19 241 ALA A CA 1
ATOM 1899 C C . ALA A 1 241 ? 12.685 -13.652 -34.146 1.00 98.19 241 ALA A C 1
ATOM 1901 O O . ALA A 1 241 ? 11.724 -14.173 -34.711 1.00 98.19 241 ALA A O 1
ATOM 1902 N N . TRP A 1 242 ? 12.845 -13.721 -32.819 1.00 98.12 242 TRP A N 1
ATOM 1903 C CA . TRP A 1 242 ? 11.847 -14.340 -31.951 1.00 98.12 242 TRP A CA 1
ATOM 1904 C C . TRP A 1 242 ? 10.487 -13.648 -32.093 1.00 98.12 242 TRP A C 1
ATOM 1906 O O . TRP A 1 242 ? 9.479 -14.340 -32.235 1.00 98.12 242 TRP A O 1
ATOM 1916 N N . LEU A 1 243 ? 10.448 -12.311 -32.142 1.00 97.38 243 LEU A N 1
ATOM 1917 C CA . LEU A 1 243 ? 9.255 -11.501 -32.442 1.00 97.38 243 LEU A CA 1
ATOM 1918 C C . LEU A 1 243 ? 8.749 -11.633 -33.896 1.00 97.38 243 LEU A C 1
ATOM 1920 O O . LEU A 1 243 ? 7.724 -11.052 -34.237 1.00 97.38 243 LEU A O 1
ATOM 1924 N N . GLY A 1 244 ? 9.418 -12.393 -34.766 1.00 96.94 244 GLY A N 1
ATOM 1925 C CA . GLY A 1 244 ? 9.063 -12.492 -36.185 1.00 96.94 244 GLY A CA 1
ATOM 1926 C C . GLY A 1 244 ? 9.349 -11.211 -36.976 1.00 96.94 244 GLY A C 1
ATOM 1927 O O . GLY A 1 244 ? 8.697 -10.951 -37.986 1.00 96.94 244 GLY A O 1
ATOM 1928 N N . LEU A 1 245 ? 10.293 -10.393 -36.506 1.00 97.44 245 LEU A N 1
ATOM 1929 C CA . LEU A 1 245 ? 10.736 -9.150 -37.130 1.00 97.44 245 LEU A CA 1
ATOM 1930 C C . LEU A 1 245 ? 12.193 -9.265 -37.594 1.00 97.44 245 LEU A C 1
ATOM 1932 O O . LEU A 1 245 ? 12.994 -10.002 -37.021 1.00 97.44 245 LEU A O 1
ATOM 1936 N N . GLY A 1 246 ? 12.535 -8.518 -38.643 1.00 96.50 246 GLY A N 1
ATOM 1937 C CA . GLY A 1 246 ? 13.912 -8.363 -39.107 1.00 96.50 246 GLY A CA 1
ATOM 1938 C C . GLY A 1 246 ? 14.615 -7.186 -38.431 1.00 96.50 246 GLY A C 1
ATOM 1939 O O . GLY A 1 246 ? 13.976 -6.323 -37.838 1.00 96.50 246 GLY A O 1
ATOM 1940 N N . MET A 1 247 ? 15.941 -7.130 -38.551 1.00 96.38 247 MET A N 1
ATOM 1941 C CA . MET A 1 247 ? 16.710 -5.954 -38.140 1.00 96.38 247 MET A CA 1
ATOM 1942 C C . MET A 1 247 ? 16.466 -4.794 -39.123 1.00 96.38 247 MET A C 1
ATOM 1944 O O . MET A 1 247 ? 16.874 -4.873 -40.286 1.00 96.38 247 MET A O 1
ATOM 1948 N N . ASP A 1 248 ? 15.822 -3.729 -38.644 1.00 96.25 248 ASP A N 1
ATOM 1949 C CA . ASP A 1 248 ? 15.557 -2.491 -39.389 1.00 96.25 248 ASP A CA 1
ATOM 1950 C C . ASP A 1 248 ? 16.738 -1.508 -39.303 1.00 96.25 248 ASP A C 1
ATOM 1952 O O . ASP A 1 248 ? 17.476 -1.474 -38.315 1.00 96.25 248 ASP A O 1
ATOM 1956 N N . GLU A 1 249 ? 16.904 -0.670 -40.326 1.00 94.38 249 GLU A N 1
ATOM 1957 C CA . GLU A 1 249 ? 18.006 0.293 -40.399 1.00 94.38 249 GLU A CA 1
ATOM 1958 C C . GLU A 1 249 ? 17.962 1.359 -39.296 1.00 94.38 249 GLU A C 1
ATOM 1960 O O . GLU A 1 249 ? 19.006 1.780 -38.797 1.00 94.38 249 GLU A O 1
ATOM 1965 N N . ARG A 1 250 ? 16.768 1.745 -38.831 1.00 93.94 250 ARG A N 1
ATOM 1966 C CA . ARG A 1 250 ? 16.604 2.658 -37.687 1.00 93.94 250 ARG A CA 1
ATOM 1967 C C . ARG A 1 250 ? 17.147 2.046 -36.401 1.00 93.94 250 ARG A C 1
ATOM 1969 O O . ARG A 1 250 ? 17.749 2.756 -35.596 1.00 93.94 250 ARG A O 1
ATOM 1976 N N . VAL A 1 251 ? 16.992 0.731 -36.227 1.00 93.50 251 VAL A N 1
ATOM 1977 C CA . VAL A 1 251 ? 17.563 0.003 -35.086 1.00 93.50 251 VAL A CA 1
ATOM 1978 C C . VAL A 1 251 ? 19.083 -0.060 -35.212 1.00 93.50 251 VAL A C 1
ATOM 1980 O O . VAL A 1 251 ? 19.766 0.276 -34.249 1.00 93.50 251 VAL A O 1
ATOM 1983 N N . ARG A 1 252 ? 19.631 -0.393 -36.393 1.00 92.62 252 ARG A N 1
ATOM 1984 C CA . ARG A 1 252 ? 21.092 -0.381 -36.623 1.00 92.62 252 ARG A CA 1
ATOM 1985 C C . ARG A 1 252 ? 21.704 0.989 -36.355 1.00 92.62 252 ARG A C 1
ATOM 1987 O O . ARG A 1 252 ? 22.682 1.096 -35.621 1.00 92.62 252 ARG A O 1
ATOM 1994 N N . THR A 1 253 ? 21.072 2.037 -36.876 1.00 88.69 253 THR A N 1
ATOM 1995 C CA . THR A 1 253 ? 21.474 3.430 -36.650 1.00 88.69 253 THR A CA 1
ATOM 1996 C C . THR A 1 253 ? 21.439 3.774 -35.159 1.00 88.69 253 THR A C 1
ATOM 1998 O O . THR A 1 253 ? 22.375 4.374 -34.634 1.00 88.69 253 THR A O 1
ATOM 2001 N N . HIS A 1 254 ? 20.389 3.365 -34.439 1.00 86.69 254 HIS A N 1
ATOM 2002 C CA . HIS A 1 254 ? 20.303 3.574 -32.994 1.00 86.69 254 HIS A CA 1
ATOM 2003 C C . HIS A 1 254 ? 21.423 2.844 -32.238 1.00 86.69 254 HIS A C 1
ATOM 2005 O O . HIS A 1 254 ? 22.043 3.429 -31.350 1.00 86.69 254 HIS A O 1
ATOM 2011 N N . LEU A 1 255 ? 21.712 1.589 -32.595 1.00 86.31 255 LEU A N 1
ATOM 2012 C CA . LEU A 1 255 ? 22.796 0.814 -31.993 1.00 86.31 255 LEU A CA 1
ATOM 2013 C C . LEU A 1 255 ? 24.157 1.479 -32.227 1.00 86.31 255 LEU A C 1
ATOM 2015 O O . LEU A 1 255 ? 24.881 1.707 -31.259 1.00 86.31 255 LEU A O 1
ATOM 2019 N N . ALA A 1 256 ? 24.464 1.867 -33.467 1.00 82.62 256 ALA A N 1
ATOM 2020 C CA . ALA A 1 256 ? 25.712 2.547 -33.815 1.00 82.62 256 ALA A CA 1
ATOM 2021 C C . ALA A 1 256 ? 25.922 3.834 -32.997 1.00 82.62 256 ALA A C 1
ATOM 2023 O O . ALA A 1 256 ? 27.026 4.109 -32.530 1.00 82.62 256 ALA A O 1
ATOM 2024 N N . ASN A 1 257 ? 24.846 4.589 -32.758 1.00 77.56 257 ASN A N 1
ATOM 2025 C CA . ASN A 1 257 ? 24.915 5.863 -32.049 1.00 77.56 257 ASN A CA 1
ATOM 2026 C C . ASN A 1 257 ? 24.930 5.720 -30.517 1.00 77.56 257 ASN A C 1
ATOM 2028 O O . ASN A 1 257 ? 25.529 6.548 -29.826 1.00 77.56 257 ASN A O 1
ATOM 2032 N N . PHE A 1 258 ? 24.253 4.708 -29.958 1.00 75.88 258 PHE A N 1
ATOM 2033 C CA . PHE A 1 258 ? 23.902 4.707 -28.531 1.00 75.88 258 PHE A CA 1
ATOM 2034 C C . PHE A 1 258 ? 24.221 3.423 -27.760 1.00 75.88 258 PHE A C 1
ATOM 2036 O O . PHE A 1 258 ? 24.236 3.479 -26.529 1.00 75.88 258 PHE A O 1
ATOM 2043 N N . ALA A 1 259 ? 24.540 2.298 -28.410 1.00 69.06 259 ALA A N 1
ATOM 2044 C CA . ALA A 1 259 ? 24.747 1.009 -27.729 1.00 69.06 259 ALA A CA 1
ATOM 2045 C C . ALA A 1 259 ? 25.855 1.043 -26.653 1.00 69.06 259 ALA A C 1
ATOM 2047 O O . ALA A 1 259 ? 25.806 0.318 -25.655 1.00 69.06 259 ALA A O 1
ATOM 2048 N N . HIS A 1 260 ? 26.843 1.925 -26.814 1.00 67.75 260 HIS A N 1
ATOM 2049 C CA . HIS A 1 260 ? 27.976 2.066 -25.894 1.00 67.75 260 HIS A CA 1
ATOM 2050 C C . HIS A 1 260 ? 27.879 3.282 -24.958 1.00 67.75 260 HIS A C 1
ATOM 2052 O O . HIS A 1 260 ? 28.847 3.615 -24.272 1.00 67.75 260 HIS A O 1
ATOM 2058 N N . THR A 1 261 ? 26.711 3.927 -24.890 1.00 65.50 261 THR A N 1
ATOM 2059 C CA . THR A 1 261 ? 26.456 5.081 -24.018 1.00 65.50 261 THR A CA 1
ATOM 2060 C C . THR A 1 261 ? 25.546 4.687 -22.850 1.00 65.50 261 THR A C 1
ATOM 2062 O O . THR A 1 261 ? 24.658 3.848 -22.988 1.00 65.50 261 THR A O 1
ATOM 2065 N N . ASP A 1 262 ? 25.736 5.291 -21.670 1.00 60.22 262 ASP A N 1
ATOM 2066 C CA . ASP A 1 262 ? 24.794 5.101 -20.559 1.00 60.22 262 ASP A CA 1
ATOM 2067 C C . ASP A 1 262 ? 23.433 5.717 -20.926 1.00 60.22 262 ASP A C 1
ATOM 2069 O O . ASP A 1 262 ? 23.297 6.935 -21.071 1.00 60.22 262 ASP A O 1
ATOM 2073 N N . ALA A 1 263 ? 22.410 4.868 -21.048 1.00 56.94 263 ALA A N 1
ATOM 2074 C CA . ALA A 1 263 ? 21.046 5.266 -21.394 1.00 56.94 263 ALA A CA 1
ATOM 2075 C C . ALA A 1 263 ? 20.459 6.339 -20.451 1.00 56.94 263 ALA A C 1
ATOM 2077 O O . ALA A 1 263 ? 19.594 7.121 -20.851 1.00 56.94 263 ALA A O 1
ATOM 2078 N N . HIS A 1 264 ? 20.937 6.429 -19.204 1.00 51.44 264 HIS A N 1
ATOM 2079 C CA . HIS A 1 264 ? 20.495 7.458 -18.257 1.00 51.44 264 HIS A CA 1
ATOM 2080 C C . HIS A 1 264 ? 21.131 8.833 -18.495 1.00 51.44 264 HIS A C 1
ATOM 2082 O O . HIS A 1 264 ? 20.589 9.831 -18.020 1.00 51.44 264 HIS A O 1
ATOM 2088 N N . THR A 1 265 ? 22.223 8.905 -19.255 1.00 47.25 265 THR A N 1
ATOM 2089 C CA . THR A 1 265 ? 22.844 10.163 -19.696 1.00 47.25 265 THR A CA 1
ATOM 2090 C C . THR A 1 265 ? 22.088 10.777 -20.881 1.00 47.25 265 THR A C 1
ATOM 2092 O O . THR A 1 265 ? 22.015 11.999 -20.996 1.00 47.25 265 THR A O 1
ATOM 2095 N N . LEU A 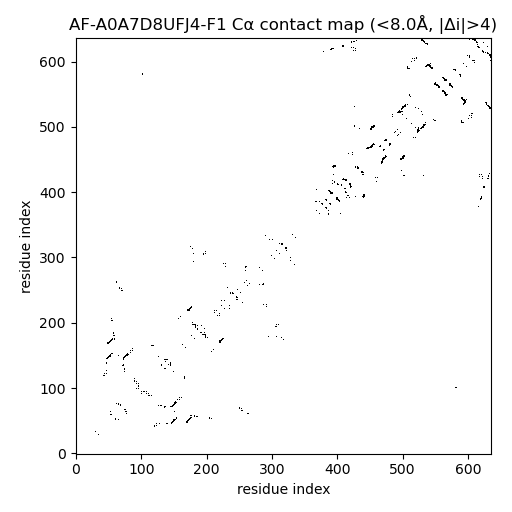1 266 ? 21.447 9.947 -21.712 1.00 46.34 266 LEU A N 1
ATOM 2096 C CA . LEU A 1 266 ? 20.641 10.375 -22.865 1.00 46.34 266 LEU A CA 1
ATOM 2097 C C . LEU A 1 266 ? 19.286 10.978 -22.448 1.00 46.34 266 LEU A C 1
ATOM 2099 O O . LEU A 1 266 ? 18.834 11.962 -23.028 1.00 46.34 266 LEU A O 1
ATOM 2103 N N . ALA A 1 267 ? 18.667 10.462 -21.379 1.00 38.78 267 ALA A N 1
ATOM 2104 C CA . ALA A 1 267 ? 17.359 10.923 -20.893 1.00 38.78 267 ALA A CA 1
ATOM 2105 C C . ALA A 1 267 ? 17.350 12.356 -20.306 1.00 38.78 267 ALA A C 1
ATOM 2107 O O . ALA A 1 267 ? 16.280 12.928 -20.104 1.00 38.78 267 ALA A O 1
ATOM 2108 N N . GLY A 1 268 ? 18.519 12.937 -20.006 1.00 29.55 268 GLY A N 1
ATOM 2109 C CA . GLY A 1 268 ? 18.658 14.312 -19.507 1.00 29.55 268 GLY A CA 1
ATOM 2110 C C . GLY A 1 268 ? 18.878 15.373 -20.591 1.00 29.55 268 GLY A C 1
ATOM 2111 O O . GLY A 1 268 ? 18.918 16.558 -20.263 1.00 29.55 268 GLY A O 1
ATOM 2112 N N . SER A 1 269 ? 19.025 14.961 -21.855 1.00 33.59 269 SER A N 1
ATOM 2113 C CA . SER A 1 269 ? 19.581 15.797 -22.930 1.00 33.59 269 SER A CA 1
ATOM 2114 C C . SER A 1 269 ? 18.810 15.664 -24.246 1.00 33.59 269 SER A C 1
ATOM 2116 O O . SER A 1 269 ? 19.414 15.704 -25.314 1.00 33.59 269 SER A O 1
ATOM 2118 N N . ALA A 1 270 ? 17.481 15.530 -24.189 1.00 31.27 270 ALA A N 1
ATOM 2119 C CA . ALA A 1 270 ? 16.638 15.503 -25.391 1.00 31.27 270 ALA A CA 1
ATOM 2120 C C . ALA A 1 270 ? 16.798 16.764 -26.278 1.00 31.27 270 ALA A C 1
ATOM 2122 O O . ALA A 1 270 ? 16.541 16.691 -27.472 1.00 31.27 270 ALA A O 1
ATOM 2123 N N . ASP A 1 271 ? 17.317 17.872 -25.729 1.00 29.16 271 ASP A N 1
ATOM 2124 C CA . ASP A 1 271 ? 17.558 19.127 -26.460 1.00 29.16 271 ASP A CA 1
ATOM 2125 C C . ASP A 1 271 ? 19.014 19.335 -26.932 1.00 29.16 271 ASP A C 1
ATOM 2127 O O . ASP A 1 271 ? 19.347 20.400 -27.450 1.00 29.16 271 ASP A O 1
ATOM 2131 N N . LYS A 1 272 ? 19.930 18.374 -26.736 1.00 30.92 272 LYS A N 1
ATOM 2132 C CA . LYS A 1 272 ? 21.348 18.550 -27.113 1.00 30.92 272 LYS A CA 1
ATOM 2133 C C . LYS A 1 272 ? 21.988 17.279 -27.660 1.00 30.92 272 LYS A C 1
ATOM 2135 O O . LYS A 1 272 ? 22.882 16.720 -27.032 1.00 30.92 272 LYS A O 1
ATOM 2140 N N . VAL A 1 273 ? 21.601 16.875 -28.864 1.00 33.78 273 VAL A N 1
ATOM 2141 C CA . VAL A 1 273 ? 22.485 16.082 -29.729 1.00 33.78 273 VAL A CA 1
ATOM 2142 C C . VAL A 1 273 ? 22.455 16.708 -31.118 1.00 33.78 273 VAL A C 1
ATOM 2144 O O . VAL A 1 273 ? 21.604 16.406 -31.946 1.00 33.78 273 VAL A O 1
ATOM 2147 N N . VAL A 1 274 ? 23.377 17.644 -31.340 1.00 29.81 274 VAL A N 1
ATOM 2148 C CA . VAL A 1 274 ? 23.814 18.003 -32.691 1.00 29.81 274 VAL A CA 1
ATOM 2149 C C . VAL A 1 274 ? 24.667 16.831 -33.162 1.00 29.81 274 VAL A C 1
ATOM 2151 O O . VAL A 1 274 ? 25.567 16.416 -32.430 1.00 29.81 274 VAL A O 1
ATOM 2154 N N . ALA A 1 275 ? 24.362 16.280 -34.337 1.00 31.61 275 ALA A N 1
ATOM 2155 C CA . ALA A 1 275 ? 25.216 15.303 -34.997 1.00 31.61 275 ALA A CA 1
ATOM 2156 C C . ALA A 1 275 ? 26.635 15.886 -35.097 1.00 31.61 275 ALA A C 1
ATOM 2158 O O . ALA A 1 275 ? 26.850 16.893 -35.769 1.00 31.61 275 ALA A O 1
ATOM 2159 N N . SER A 1 276 ? 27.581 15.307 -34.359 1.00 31.55 276 SER A N 1
ATOM 2160 C CA . SER A 1 276 ? 29.001 15.597 -34.520 1.00 31.55 276 SER A CA 1
ATOM 2161 C C . SER A 1 276 ? 29.651 14.401 -35.193 1.00 31.55 276 SER A C 1
ATOM 2163 O O . SER A 1 276 ? 29.518 13.293 -34.678 1.00 31.55 276 SER A O 1
ATOM 2165 N N . ASP A 1 277 ? 30.413 14.633 -36.258 1.00 31.14 277 ASP A N 1
ATOM 2166 C CA . ASP A 1 277 ? 31.167 13.620 -37.018 1.00 31.14 277 ASP A CA 1
ATOM 2167 C C . ASP A 1 277 ? 32.352 12.997 -36.242 1.00 31.14 277 ASP A C 1
ATOM 2169 O O . ASP A 1 277 ? 33.257 12.401 -36.823 1.00 31.14 277 ASP A O 1
ATOM 2173 N N . ALA A 1 278 ? 32.393 13.155 -34.917 1.00 36.22 278 ALA A N 1
ATOM 2174 C CA . ALA A 1 278 ? 33.422 12.581 -34.065 1.00 36.22 278 ALA A CA 1
ATOM 2175 C C . ALA A 1 278 ? 32.996 11.188 -33.586 1.00 36.22 278 ALA A C 1
ATOM 2177 O O . ALA A 1 278 ? 31.932 11.045 -32.985 1.00 36.22 278 ALA A O 1
ATOM 2178 N N . ASP A 1 279 ? 33.859 10.190 -33.800 1.00 38.56 279 ASP A N 1
ATOM 2179 C CA . ASP A 1 279 ? 33.726 8.842 -33.239 1.00 38.56 279 ASP A CA 1
ATOM 2180 C C . ASP A 1 279 ? 33.528 8.923 -31.705 1.00 38.56 279 ASP A C 1
ATOM 2182 O O . ASP A 1 279 ? 34.460 9.307 -30.983 1.00 38.56 279 ASP A O 1
ATOM 2186 N N . PRO A 1 280 ? 32.338 8.578 -31.170 1.00 41.31 280 PRO A N 1
ATOM 2187 C CA . PRO A 1 280 ? 32.044 8.680 -29.739 1.00 41.31 280 PRO A CA 1
ATOM 2188 C C . PRO A 1 280 ? 32.904 7.750 -28.863 1.00 41.31 280 PRO A C 1
ATOM 2190 O O . PRO A 1 280 ? 32.894 7.886 -27.631 1.00 41.31 280 PRO A O 1
ATOM 2193 N N . GLY A 1 281 ? 33.603 6.788 -29.482 1.00 43.12 281 GLY A N 1
ATOM 2194 C CA . GLY A 1 281 ? 34.349 5.711 -28.837 1.00 43.12 281 GLY A CA 1
ATOM 2195 C C . GLY A 1 281 ? 35.872 5.861 -28.834 1.00 43.12 281 GLY A C 1
ATOM 2196 O O . GLY A 1 281 ? 36.532 5.105 -28.116 1.00 43.12 281 GLY A O 1
ATOM 2197 N N . ALA A 1 282 ? 36.452 6.830 -29.550 1.00 34.84 282 ALA A N 1
ATOM 2198 C CA . ALA A 1 282 ? 37.906 6.986 -29.623 1.00 34.84 282 ALA A CA 1
ATOM 2199 C C . ALA A 1 282 ? 38.517 7.283 -28.232 1.00 34.84 282 ALA A C 1
ATOM 2201 O O . ALA A 1 282 ? 38.418 8.387 -27.696 1.00 34.84 282 ALA A O 1
ATOM 2202 N N . GLY A 1 283 ? 39.141 6.266 -27.621 1.00 39.53 283 GLY A N 1
ATOM 2203 C CA . GLY A 1 283 ? 39.841 6.358 -26.332 1.00 39.53 283 GLY A CA 1
ATOM 2204 C C . GLY A 1 283 ? 39.002 6.104 -25.068 1.00 39.53 283 GLY A C 1
ATOM 2205 O O . GLY A 1 283 ? 39.510 6.304 -23.963 1.00 39.53 283 GLY A O 1
ATOM 2206 N N . ARG A 1 284 ? 37.740 5.656 -25.176 1.00 47.31 284 ARG A N 1
ATOM 2207 C CA . ARG A 1 284 ? 36.905 5.274 -24.014 1.00 47.31 284 ARG A CA 1
ATOM 2208 C C . ARG A 1 284 ? 36.897 3.754 -23.825 1.00 47.31 284 ARG A C 1
ATOM 2210 O O . ARG A 1 284 ? 36.778 3.015 -24.792 1.00 47.31 284 ARG A O 1
ATOM 2217 N N . VAL A 1 285 ? 36.984 3.277 -22.575 1.00 51.38 285 VAL A N 1
ATOM 2218 C CA . VAL A 1 285 ? 36.855 1.830 -22.280 1.00 51.38 285 VAL A CA 1
ATOM 2219 C C . VAL A 1 285 ? 35.510 1.335 -22.821 1.00 51.38 285 VAL A C 1
ATOM 2221 O O . VAL A 1 285 ? 34.501 1.994 -22.534 1.00 51.38 285 VAL A O 1
ATOM 2224 N N . PRO A 1 286 ? 35.455 0.170 -23.492 1.00 62.34 286 PRO A N 1
ATOM 2225 C CA . PRO A 1 286 ? 34.195 -0.433 -23.901 1.00 62.34 286 PRO A CA 1
ATOM 2226 C C . PRO A 1 286 ? 33.197 -0.485 -22.739 1.00 62.34 286 PRO A C 1
ATOM 2228 O O . PRO A 1 286 ? 33.520 -0.934 -21.634 1.00 62.34 286 PRO A O 1
ATOM 2231 N N . PHE A 1 287 ? 31.966 -0.025 -22.975 1.00 66.88 287 PHE A N 1
ATOM 2232 C CA . PHE A 1 287 ? 30.918 0.039 -21.950 1.00 66.88 287 PHE A CA 1
ATOM 2233 C C . PHE A 1 287 ? 30.669 -1.321 -21.274 1.00 66.88 287 PHE A C 1
ATOM 2235 O O . PHE A 1 287 ? 30.406 -1.372 -20.070 1.00 66.88 287 PHE A O 1
ATOM 2242 N N . ALA A 1 288 ? 30.840 -2.422 -22.013 1.00 66.19 288 ALA A N 1
ATOM 2243 C CA . ALA A 1 288 ? 30.782 -3.789 -21.498 1.00 66.19 288 ALA A CA 1
ATOM 2244 C C . ALA A 1 288 ? 31.752 -4.016 -20.325 1.00 66.19 288 ALA A C 1
ATOM 2246 O O . ALA A 1 288 ? 31.340 -4.480 -19.267 1.00 66.19 288 ALA A O 1
ATOM 2247 N N . VAL A 1 289 ? 33.008 -3.576 -20.441 1.00 64.31 289 VAL A N 1
ATOM 2248 C CA . VAL A 1 289 ? 34.039 -3.719 -19.391 1.00 64.31 289 VAL A CA 1
ATOM 2249 C C . VAL A 1 289 ? 33.714 -2.863 -18.156 1.00 64.31 289 VAL A C 1
ATOM 2251 O O . VAL A 1 289 ? 34.095 -3.184 -17.031 1.00 64.31 289 VAL A O 1
ATOM 2254 N N . ARG A 1 290 ? 32.973 -1.763 -18.338 1.00 67.88 290 ARG A N 1
ATOM 2255 C CA . ARG A 1 290 ? 32.532 -0.866 -17.253 1.00 67.88 290 ARG A CA 1
ATOM 2256 C C . ARG A 1 290 ? 31.232 -1.298 -16.585 1.00 67.88 290 ARG A C 1
ATOM 2258 O O . ARG A 1 290 ? 30.841 -0.695 -15.579 1.00 67.88 290 ARG A O 1
ATOM 2265 N N . SER A 1 291 ? 30.530 -2.274 -17.144 1.00 73.94 291 SER A N 1
ATOM 2266 C CA . SER A 1 291 ? 29.183 -2.631 -16.712 1.00 73.94 291 SER A CA 1
ATOM 2267 C C . SER A 1 291 ? 29.042 -4.111 -16.361 1.00 73.94 291 SER A C 1
ATOM 2269 O O . SER A 1 291 ? 28.391 -4.402 -15.365 1.00 73.94 291 SER A O 1
ATOM 2271 N N . ALA A 1 292 ? 29.690 -5.036 -17.053 1.00 85.12 292 ALA A N 1
ATOM 2272 C CA . ALA A 1 292 ? 29.627 -6.466 -16.763 1.00 85.12 292 ALA A CA 1
ATOM 2273 C C . ALA A 1 292 ? 30.886 -6.968 -16.033 1.00 85.12 292 ALA A C 1
ATOM 2275 O O . ALA A 1 292 ? 32.005 -6.543 -16.318 1.00 85.12 292 ALA A O 1
ATOM 2276 N N . GLY A 1 293 ? 30.702 -7.884 -15.084 1.00 85.69 293 GLY A N 1
ATOM 2277 C CA . GLY A 1 293 ? 31.758 -8.584 -14.356 1.00 85.69 293 GLY A CA 1
ATOM 2278 C C . GLY A 1 293 ? 32.493 -7.764 -13.294 1.00 85.69 293 GLY A C 1
ATOM 2279 O O . GLY A 1 293 ? 33.490 -8.248 -12.762 1.00 85.69 293 GLY A O 1
ATOM 2280 N N . ARG A 1 294 ? 32.036 -6.552 -12.947 1.00 85.06 294 ARG A N 1
ATOM 2281 C CA . ARG A 1 294 ? 32.761 -5.659 -12.020 1.00 85.06 294 ARG A CA 1
ATOM 2282 C C . ARG A 1 294 ? 32.877 -6.211 -10.619 1.00 85.06 294 ARG A C 1
ATOM 2284 O O . ARG A 1 294 ? 33.852 -5.919 -9.921 1.00 85.06 294 ARG A O 1
ATOM 2291 N N . TRP A 1 295 ? 31.881 -6.975 -10.195 1.00 87.38 295 TRP A N 1
ATOM 2292 C CA . TRP A 1 295 ? 31.878 -7.608 -8.888 1.00 87.38 295 TRP A CA 1
ATOM 2293 C C . TRP A 1 295 ? 33.156 -8.429 -8.637 1.00 87.38 295 TRP A C 1
ATOM 2295 O O . TRP A 1 295 ? 33.665 -8.395 -7.519 1.00 87.38 295 TRP A O 1
ATOM 2305 N N . LYS A 1 296 ? 33.757 -9.019 -9.687 1.00 86.31 296 LYS A N 1
ATOM 2306 C CA . LYS A 1 296 ? 34.976 -9.851 -9.624 1.00 86.31 296 LYS A CA 1
ATOM 2307 C C . LYS A 1 296 ? 36.248 -9.122 -9.175 1.00 86.31 296 LYS A C 1
ATOM 2309 O O . LYS A 1 296 ? 37.267 -9.767 -8.948 1.00 86.31 296 LYS A O 1
ATOM 2314 N N . TRP A 1 297 ? 36.233 -7.798 -9.090 1.00 82.19 297 TRP A N 1
ATOM 2315 C CA . TRP A 1 297 ? 37.353 -7.005 -8.566 1.00 82.19 297 TRP A CA 1
ATOM 2316 C C . TRP A 1 297 ? 36.883 -5.852 -7.669 1.00 82.19 297 TRP A C 1
ATOM 2318 O O . TRP A 1 297 ? 37.657 -4.947 -7.361 1.00 82.19 297 TRP A O 1
ATOM 2328 N N . THR A 1 298 ? 35.597 -5.844 -7.303 1.00 84.31 298 THR A N 1
ATOM 2329 C CA . THR A 1 298 ? 34.989 -4.798 -6.465 1.00 84.31 298 THR A CA 1
ATOM 2330 C C . THR A 1 298 ? 34.514 -5.350 -5.126 1.00 84.31 298 THR A C 1
ATOM 2332 O O . THR A 1 298 ? 34.580 -4.628 -4.136 1.00 84.31 298 THR A O 1
ATOM 2335 N N . LEU A 1 299 ? 34.027 -6.595 -5.085 1.00 85.31 299 LEU A N 1
ATOM 2336 C CA . LEU A 1 299 ? 33.538 -7.198 -3.847 1.00 85.31 299 LEU A CA 1
ATOM 2337 C C . LEU A 1 299 ? 34.682 -7.698 -2.972 1.00 85.31 299 LEU A C 1
ATOM 2339 O O . LEU A 1 299 ? 35.677 -8.228 -3.473 1.00 85.31 299 LEU A O 1
ATOM 2343 N N . THR A 1 300 ? 34.501 -7.571 -1.659 1.00 85.94 300 THR A N 1
ATOM 2344 C CA . THR A 1 300 ? 35.323 -8.293 -0.685 1.00 85.94 300 THR A CA 1
ATOM 2345 C C . THR A 1 300 ? 34.896 -9.768 -0.619 1.00 85.94 300 THR A C 1
ATOM 2347 O O . THR A 1 300 ? 33.768 -10.090 -1.015 1.00 85.94 300 THR A O 1
ATOM 2350 N N . PRO A 1 301 ? 35.748 -10.681 -0.114 1.00 81.50 301 PRO A N 1
ATOM 2351 C CA . PRO A 1 301 ? 35.369 -12.079 0.095 1.00 81.50 301 PRO A CA 1
ATOM 2352 C C . PRO A 1 301 ? 34.094 -12.242 0.935 1.00 81.50 301 PRO A C 1
ATOM 2354 O O . PRO A 1 301 ? 33.252 -13.075 0.617 1.00 81.50 301 PRO A O 1
ATOM 2357 N N . GLU A 1 302 ? 33.901 -11.399 1.951 1.00 80.81 302 GLU A N 1
ATOM 2358 C CA . GLU A 1 302 ? 32.714 -11.414 2.812 1.00 80.81 302 GLU A CA 1
ATOM 2359 C C . GLU A 1 302 ? 31.453 -11.013 2.040 1.00 80.81 302 GLU A C 1
ATOM 2361 O O . GLU A 1 302 ? 30.410 -11.644 2.188 1.00 80.81 302 GLU A O 1
ATOM 2366 N N . GLN A 1 303 ? 31.542 -9.996 1.178 1.00 84.75 303 GLN A N 1
ATOM 2367 C CA . GLN A 1 303 ? 30.423 -9.581 0.328 1.00 84.75 303 GLN A CA 1
ATOM 2368 C C . GLN A 1 303 ? 30.091 -10.627 -0.738 1.00 84.75 303 GLN A C 1
ATOM 2370 O O . GLN A 1 303 ? 28.923 -10.820 -1.069 1.00 84.75 303 GLN A O 1
ATOM 2375 N N . ALA A 1 304 ? 31.105 -11.301 -1.281 1.00 86.00 304 ALA A N 1
ATOM 2376 C CA . ALA A 1 304 ? 30.908 -12.392 -2.225 1.00 86.00 304 ALA A CA 1
ATOM 2377 C C . ALA A 1 304 ? 30.222 -13.595 -1.547 1.00 86.00 304 ALA A C 1
ATOM 2379 O O . ALA A 1 304 ? 29.257 -14.121 -2.094 1.00 86.00 304 ALA A O 1
ATOM 2380 N N . ALA A 1 305 ? 30.642 -13.959 -0.330 1.00 81.56 305 ALA A N 1
ATOM 2381 C CA . ALA A 1 305 ? 29.996 -15.001 0.469 1.00 81.56 305 ALA A CA 1
ATOM 2382 C C . ALA A 1 305 ? 28.549 -14.636 0.847 1.00 81.56 305 ALA A C 1
ATOM 2384 O O . ALA A 1 305 ? 27.647 -15.452 0.684 1.00 81.56 305 ALA A O 1
ATOM 2385 N N . ALA A 1 306 ? 28.302 -13.389 1.265 1.00 80.94 306 ALA A N 1
ATOM 2386 C CA . ALA A 1 306 ? 26.950 -12.899 1.533 1.00 80.94 306 ALA A CA 1
ATOM 2387 C C . ALA A 1 306 ? 26.062 -12.932 0.277 1.00 80.94 306 ALA A C 1
ATOM 2389 O O . ALA A 1 306 ? 24.857 -13.159 0.372 1.00 80.94 306 ALA A O 1
ATOM 2390 N N . ALA A 1 307 ? 26.638 -12.721 -0.912 1.00 87.50 307 ALA A N 1
ATOM 2391 C CA . ALA A 1 307 ? 25.893 -12.847 -2.156 1.00 87.50 307 ALA A CA 1
ATOM 2392 C C . ALA A 1 307 ? 25.510 -14.298 -2.467 1.00 87.50 307 ALA A C 1
ATOM 2394 O O . ALA A 1 307 ? 24.371 -14.545 -2.855 1.00 87.50 307 ALA A O 1
ATOM 2395 N N . ASP A 1 308 ? 26.416 -15.251 -2.257 1.00 86.12 308 ASP A N 1
ATOM 2396 C CA . ASP A 1 308 ? 26.102 -16.676 -2.392 1.00 86.12 308 ASP A CA 1
ATOM 2397 C C . ASP A 1 308 ? 25.014 -17.119 -1.405 1.00 86.12 308 ASP A C 1
ATOM 2399 O O . ASP A 1 308 ? 24.124 -17.876 -1.782 1.00 86.12 308 ASP A O 1
ATOM 2403 N N . GLU A 1 309 ? 25.039 -16.614 -0.170 1.00 84.69 309 GLU A N 1
ATOM 2404 C CA . GLU A 1 309 ? 24.010 -16.911 0.833 1.00 84.69 309 GLU A CA 1
ATOM 2405 C C . GLU A 1 309 ? 22.640 -16.334 0.440 1.00 84.69 309 GLU A C 1
ATOM 2407 O O . GLU A 1 309 ? 21.626 -17.024 0.517 1.00 84.69 309 GLU A O 1
ATOM 2412 N N . LEU A 1 310 ? 22.596 -15.073 -0.003 1.00 80.94 310 LEU A N 1
ATOM 2413 C CA . LEU A 1 310 ? 21.338 -14.367 -0.263 1.00 80.94 310 LEU A CA 1
ATOM 2414 C C . LEU A 1 310 ? 20.708 -14.708 -1.616 1.00 80.94 310 LEU A C 1
ATOM 2416 O O . LEU A 1 310 ? 19.486 -14.782 -1.718 1.00 80.94 310 LEU A O 1
ATOM 2420 N N . VAL A 1 311 ? 21.514 -14.852 -2.670 1.00 87.50 311 VAL A N 1
ATOM 2421 C CA . VAL A 1 311 ? 21.025 -15.028 -4.050 1.00 87.50 311 VAL A CA 1
ATOM 2422 C C . VAL A 1 311 ? 21.605 -16.258 -4.743 1.00 87.50 311 VAL A C 1
ATOM 2424 O O . VAL A 1 311 ? 21.466 -16.381 -5.959 1.00 87.50 311 VAL A O 1
ATOM 2427 N N . GLY A 1 312 ? 22.216 -17.187 -4.004 1.00 88.88 312 GLY A N 1
ATOM 2428 C CA . GLY A 1 312 ? 22.842 -18.392 -4.556 1.00 88.88 312 GLY A CA 1
ATOM 2429 C C . GLY A 1 312 ? 21.922 -19.211 -5.460 1.00 88.88 312 GLY A C 1
ATOM 2430 O O . GLY A 1 312 ? 22.323 -19.597 -6.554 1.00 88.88 312 GLY A O 1
ATOM 2431 N N . GLU A 1 313 ? 20.658 -19.402 -5.077 1.00 88.81 313 GLU A N 1
ATOM 2432 C CA . GLU A 1 313 ? 19.689 -20.099 -5.934 1.00 88.81 313 GLU A CA 1
ATOM 2433 C C . GLU A 1 313 ? 19.473 -19.390 -7.276 1.00 88.81 313 GLU A C 1
ATOM 2435 O O . GLU A 1 313 ? 19.342 -20.038 -8.313 1.00 88.81 313 GLU A O 1
ATOM 2440 N N . ALA A 1 314 ? 19.447 -18.056 -7.275 1.00 89.69 314 ALA A N 1
ATOM 2441 C CA . ALA A 1 314 ? 19.281 -17.272 -8.489 1.00 89.69 314 ALA A CA 1
ATOM 2442 C C . ALA A 1 314 ? 20.561 -17.273 -9.342 1.00 89.69 314 ALA A C 1
ATOM 2444 O O . ALA A 1 314 ? 20.473 -17.347 -10.568 1.00 89.69 314 ALA A O 1
ATOM 2445 N N . LEU A 1 315 ? 21.743 -17.254 -8.710 1.00 92.50 315 LEU A N 1
ATOM 2446 C CA . LEU A 1 315 ? 23.020 -17.444 -9.402 1.00 92.50 315 LEU A CA 1
ATOM 2447 C C . LEU A 1 315 ? 23.017 -18.779 -10.151 1.00 92.50 315 LEU A C 1
ATOM 2449 O O . LEU A 1 315 ? 23.223 -18.790 -11.364 1.00 92.50 315 LEU A O 1
ATOM 2453 N N . HIS A 1 316 ? 22.667 -19.869 -9.467 1.00 92.06 316 HIS A N 1
ATOM 2454 C CA . HIS A 1 316 ? 22.550 -21.188 -10.077 1.00 92.06 316 HIS A CA 1
ATOM 2455 C C . HIS A 1 316 ? 21.511 -21.211 -11.208 1.00 92.06 316 HIS A C 1
ATOM 2457 O O . HIS A 1 316 ? 21.827 -21.608 -12.330 1.00 92.06 316 HIS A O 1
ATOM 2463 N N . ARG A 1 317 ? 20.291 -20.711 -10.950 1.00 92.81 317 ARG A N 1
ATOM 2464 C CA . ARG A 1 317 ? 19.172 -20.702 -11.911 1.00 92.81 317 ARG A CA 1
ATOM 2465 C C . ARG A 1 317 ? 19.531 -20.037 -13.233 1.00 92.81 317 ARG A C 1
ATOM 2467 O O . ARG A 1 317 ? 19.115 -20.505 -14.288 1.00 92.81 317 ARG A O 1
ATOM 2474 N N . TYR A 1 318 ? 20.274 -18.936 -13.178 1.00 92.56 318 TYR A N 1
ATOM 2475 C CA . TYR A 1 318 ? 20.636 -18.179 -14.371 1.00 92.56 318 TYR A CA 1
ATOM 2476 C C . TYR A 1 318 ? 22.014 -18.538 -14.929 1.00 92.56 318 TYR A C 1
ATOM 2478 O O . TYR A 1 318 ? 22.385 -17.992 -15.967 1.00 92.56 318 TYR A O 1
ATOM 2486 N N . GLY A 1 319 ? 22.759 -19.450 -14.295 1.00 91.94 319 GLY A N 1
ATOM 2487 C CA . GLY A 1 319 ? 24.091 -19.872 -14.731 1.00 91.94 319 GLY A CA 1
ATOM 2488 C C . GLY A 1 319 ? 25.171 -18.820 -14.465 1.00 91.94 319 GLY A C 1
ATOM 2489 O O . GLY A 1 319 ? 25.946 -18.475 -15.358 1.00 91.94 319 GLY A O 1
ATOM 2490 N N . TYR A 1 320 ? 25.180 -18.224 -13.276 1.00 92.12 320 TYR A N 1
ATOM 2491 C CA . TYR A 1 320 ? 26.268 -17.382 -12.779 1.00 92.12 320 TYR A CA 1
ATOM 2492 C C . TYR A 1 320 ? 27.150 -18.182 -11.811 1.00 92.12 320 TYR A C 1
ATOM 2494 O O . TYR A 1 320 ? 26.645 -18.972 -11.021 1.00 92.12 320 TYR A O 1
ATOM 2502 N N . GLU A 1 321 ? 28.467 -17.955 -11.862 1.00 88.19 321 GLU A N 1
ATOM 2503 C CA . GLU A 1 321 ? 29.440 -18.611 -10.970 1.00 88.19 321 GLU A CA 1
ATOM 2504 C C . GLU A 1 321 ? 29.190 -18.250 -9.495 1.00 88.19 321 GLU A C 1
ATOM 2506 O O . GLU A 1 321 ? 28.877 -17.088 -9.194 1.00 88.19 321 GLU A O 1
ATOM 2511 N N . HIS A 1 322 ? 29.362 -19.220 -8.593 1.00 82.94 322 HIS A N 1
ATOM 2512 C CA . HIS A 1 322 ? 29.324 -19.014 -7.140 1.00 82.94 322 HIS A CA 1
ATOM 2513 C C . HIS A 1 322 ? 30.669 -18.487 -6.618 1.00 82.94 322 HIS A C 1
ATOM 2515 O O . HIS A 1 322 ? 31.727 -18.754 -7.191 1.00 82.94 322 HIS A O 1
ATOM 2521 N N . ALA A 1 323 ? 30.651 -17.742 -5.514 1.00 66.50 323 ALA A N 1
ATOM 2522 C CA . ALA A 1 323 ? 31.852 -17.229 -4.858 1.00 66.50 323 ALA A CA 1
ATOM 2523 C C . ALA A 1 323 ? 32.794 -18.345 -4.372 1.00 66.50 323 ALA A C 1
ATOM 2525 O O . ALA A 1 323 ? 34.007 -18.157 -4.404 1.00 66.50 323 ALA A O 1
ATOM 2526 N N . GLY A 1 324 ? 32.267 -19.517 -3.993 1.00 60.62 324 GLY A N 1
ATOM 2527 C CA . GLY A 1 324 ? 33.079 -20.697 -3.644 1.00 60.62 324 GLY A CA 1
ATOM 2528 C C . GLY A 1 324 ? 33.958 -21.235 -4.787 1.00 60.62 324 GLY A C 1
ATOM 2529 O O . GLY A 1 324 ? 34.936 -21.936 -4.536 1.00 60.62 324 GLY A O 1
ATOM 2530 N N . GLU A 1 325 ? 33.646 -20.870 -6.032 1.00 59.25 325 GLU A N 1
ATOM 2531 C CA . GLU A 1 325 ? 34.388 -21.232 -7.249 1.00 59.25 325 GLU A CA 1
ATOM 2532 C C . GLU A 1 325 ? 35.288 -20.079 -7.745 1.00 59.25 325 GLU A C 1
ATOM 2534 O O . GLU A 1 325 ? 35.922 -20.173 -8.798 1.00 59.25 325 GLU A O 1
ATOM 2539 N N . TRP A 1 326 ? 35.353 -18.971 -6.996 1.00 63.72 326 TRP A N 1
ATOM 2540 C CA . TRP A 1 326 ? 35.976 -17.716 -7.410 1.00 63.72 326 TRP A CA 1
ATOM 2541 C C . TRP A 1 326 ? 37.070 -17.247 -6.438 1.00 63.72 326 TRP A C 1
ATOM 2543 O O . TRP A 1 326 ? 36.932 -17.296 -5.219 1.00 63.72 326 TRP A O 1
ATOM 2553 N N . SER A 1 327 ? 38.159 -16.706 -6.994 1.00 54.56 327 SER A N 1
ATOM 2554 C CA . SER A 1 327 ? 39.209 -15.992 -6.256 1.00 54.56 327 SER A CA 1
ATOM 2555 C C . SER A 1 327 ? 39.225 -14.504 -6.646 1.00 54.56 327 SER A C 1
ATOM 2557 O O . SER A 1 327 ? 39.094 -14.222 -7.845 1.00 54.56 327 SER A O 1
ATOM 2559 N N . PRO A 1 328 ? 39.472 -13.558 -5.711 1.00 60.22 328 PRO A N 1
ATOM 2560 C CA . PRO A 1 328 ? 39.575 -12.129 -6.013 1.00 60.22 328 PRO A CA 1
ATOM 2561 C C . PRO A 1 328 ? 40.504 -11.854 -7.196 1.00 60.22 328 PRO A C 1
ATOM 2563 O O . PRO A 1 328 ? 41.691 -12.179 -7.151 1.00 60.22 328 PRO A O 1
ATOM 2566 N N . LYS A 1 329 ? 39.973 -11.265 -8.275 1.00 64.38 329 LYS A N 1
ATOM 2567 C CA . LYS A 1 329 ? 40.782 -10.920 -9.449 1.00 64.38 329 LYS A CA 1
ATOM 2568 C C . LYS A 1 329 ? 41.373 -9.528 -9.273 1.00 64.38 329 LYS A C 1
ATOM 2570 O O . LYS A 1 329 ? 40.687 -8.602 -8.839 1.00 64.38 329 LYS A O 1
ATOM 2575 N N . ALA A 1 330 ? 42.639 -9.367 -9.654 1.00 58.56 330 ALA A N 1
ATOM 2576 C CA . ALA A 1 330 ? 43.240 -8.045 -9.758 1.00 58.56 330 ALA A CA 1
ATOM 2577 C C . ALA A 1 330 ? 42.420 -7.192 -10.736 1.00 58.56 330 ALA A C 1
ATOM 2579 O O . ALA A 1 330 ? 42.033 -7.651 -11.816 1.00 58.56 330 ALA A O 1
ATOM 2580 N N . LYS A 1 331 ? 42.144 -5.946 -10.349 1.00 60.06 331 LYS A N 1
ATOM 2581 C CA . LYS A 1 331 ? 41.458 -4.989 -11.214 1.00 60.06 331 LYS A CA 1
ATOM 2582 C C . LYS A 1 331 ? 42.279 -4.812 -12.502 1.00 60.06 331 LYS A C 1
ATOM 2584 O O . LYS A 1 331 ? 43.481 -4.571 -12.400 1.00 60.06 331 LYS A O 1
ATOM 2589 N N . PRO A 1 332 ? 41.681 -4.914 -13.705 1.00 67.88 332 PRO A N 1
ATOM 2590 C CA . PRO A 1 332 ? 42.440 -4.748 -14.941 1.00 67.88 332 PRO A CA 1
ATOM 2591 C C . PRO A 1 332 ? 43.146 -3.383 -14.983 1.00 67.88 332 PRO A C 1
ATOM 2593 O O . PRO A 1 332 ? 42.512 -2.351 -14.742 1.00 67.88 332 PRO A O 1
ATOM 2596 N N . ALA A 1 333 ? 44.443 -3.365 -15.308 1.00 57.25 333 ALA A N 1
ATOM 2597 C CA . ALA A 1 333 ? 45.284 -2.158 -15.278 1.00 57.25 333 ALA A CA 1
ATOM 2598 C C . ALA A 1 333 ? 44.742 -1.016 -16.164 1.00 57.25 333 ALA A C 1
ATOM 2600 O O . ALA A 1 333 ? 44.920 0.165 -15.864 1.00 57.25 333 ALA A O 1
ATOM 2601 N N . GLU A 1 334 ? 44.030 -1.361 -17.235 1.00 56.12 334 GLU A N 1
ATOM 2602 C CA . GLU A 1 334 ? 43.340 -0.424 -18.124 1.00 56.12 334 GLU A CA 1
ATOM 2603 C C . GLU A 1 334 ? 42.161 0.284 -17.426 1.00 56.12 334 GLU A C 1
ATOM 2605 O O . GLU A 1 334 ? 42.015 1.503 -17.520 1.00 56.12 334 GLU A O 1
ATOM 2610 N N . VAL A 1 335 ? 41.385 -0.442 -16.611 1.00 56.53 335 VAL A N 1
ATOM 2611 C CA . VAL A 1 335 ? 40.303 0.117 -15.779 1.00 56.53 335 VAL A CA 1
ATOM 2612 C C . VAL A 1 335 ? 40.879 1.013 -14.676 1.00 56.53 335 VAL A C 1
ATOM 2614 O O . VAL A 1 335 ? 40.286 2.032 -14.324 1.00 56.53 335 VAL A O 1
ATOM 2617 N N . GLU A 1 336 ? 42.044 0.669 -14.128 1.00 54.22 336 GLU A N 1
ATOM 2618 C CA . GLU A 1 336 ? 42.718 1.457 -13.092 1.00 54.22 336 GLU A CA 1
ATOM 2619 C C . GLU A 1 336 ? 43.279 2.793 -13.612 1.00 54.22 336 GLU A C 1
ATOM 2621 O O . GLU A 1 336 ? 43.087 3.828 -12.968 1.00 54.22 336 GLU A O 1
ATOM 2626 N N . ARG A 1 337 ? 43.895 2.802 -14.805 1.00 54.28 337 ARG A N 1
ATOM 2627 C CA . ARG A 1 337 ? 44.372 4.032 -15.470 1.00 54.28 337 ARG A CA 1
ATOM 2628 C C . ARG A 1 337 ? 43.231 5.003 -15.792 1.00 54.28 337 ARG A C 1
ATOM 2630 O O . ARG A 1 337 ? 43.418 6.212 -15.689 1.00 54.28 337 ARG A O 1
ATOM 2637 N N . LEU A 1 338 ? 42.049 4.491 -16.134 1.00 50.38 338 LEU A N 1
ATOM 2638 C CA . LEU A 1 338 ? 40.928 5.299 -16.630 1.00 50.38 338 LEU A CA 1
ATOM 2639 C C . LEU A 1 338 ? 39.966 5.770 -15.526 1.00 50.38 338 LEU A C 1
ATOM 2641 O O . LEU A 1 338 ? 39.416 6.862 -15.639 1.00 50.38 338 LEU A O 1
ATOM 2645 N N . VAL A 1 339 ? 39.846 5.042 -14.405 1.00 48.91 339 VAL A N 1
ATOM 2646 C CA . VAL A 1 339 ? 39.158 5.549 -13.196 1.00 48.91 339 VAL A CA 1
ATOM 2647 C C . VAL A 1 339 ? 39.855 6.799 -12.640 1.00 48.91 339 VAL A C 1
ATOM 2649 O O . VAL A 1 339 ? 39.173 7.718 -12.195 1.00 48.91 339 VAL A O 1
ATOM 2652 N N . LYS A 1 340 ? 41.193 6.876 -12.732 1.00 44.25 340 LYS A N 1
ATOM 2653 C CA . LYS A 1 340 ? 41.969 8.080 -12.373 1.00 44.25 340 LYS A CA 1
ATOM 2654 C C . LYS A 1 340 ? 41.696 9.275 -13.303 1.00 44.25 340 LYS A C 1
ATOM 2656 O O . LYS A 1 340 ? 41.800 10.413 -12.853 1.00 44.25 340 LYS A O 1
ATOM 2661 N N . ALA A 1 341 ? 41.323 9.030 -14.562 1.00 40.50 341 ALA A N 1
ATOM 2662 C CA . ALA A 1 341 ? 41.021 10.070 -15.551 1.00 40.50 341 ALA A CA 1
ATOM 2663 C C . ALA A 1 341 ? 39.581 10.623 -15.455 1.00 40.50 341 ALA A C 1
ATOM 2665 O O . ALA A 1 341 ? 39.340 11.756 -15.854 1.00 40.50 341 ALA A O 1
ATOM 2666 N N . GLU A 1 342 ? 38.619 9.866 -14.909 1.00 36.56 342 GLU A N 1
ATOM 2667 C CA . GLU A 1 342 ? 37.231 10.332 -14.701 1.00 36.56 342 GLU A CA 1
ATOM 2668 C C . GLU A 1 342 ? 37.046 11.143 -13.409 1.00 36.56 342 GLU A C 1
ATOM 2670 O O . GLU A 1 342 ? 36.185 12.021 -13.351 1.00 36.56 342 GLU A O 1
ATOM 2675 N N . THR A 1 343 ? 37.875 10.918 -12.382 1.00 35.94 343 THR A N 1
ATOM 2676 C CA . THR A 1 343 ? 37.855 11.711 -11.136 1.00 35.94 343 THR A CA 1
ATOM 2677 C C . THR A 1 343 ? 38.178 13.196 -11.335 1.00 35.94 343 THR A C 1
ATOM 2679 O O . THR A 1 343 ? 37.905 13.996 -10.445 1.00 35.94 343 THR A O 1
ATOM 2682 N N . THR A 1 344 ? 38.719 13.582 -12.493 1.00 32.81 344 THR A N 1
ATOM 2683 C CA . THR A 1 344 ? 39.089 14.964 -12.828 1.00 32.81 344 THR A CA 1
ATOM 2684 C C . THR A 1 344 ? 38.092 15.675 -13.754 1.00 32.81 344 THR A C 1
ATOM 2686 O O . THR A 1 344 ? 38.266 16.867 -13.999 1.00 32.81 344 THR A O 1
ATOM 2689 N N . ALA A 1 345 ? 37.028 15.015 -14.238 1.00 33.19 345 ALA A N 1
ATOM 2690 C CA . ALA A 1 345 ? 36.111 15.613 -15.217 1.00 33.19 345 ALA A CA 1
ATOM 2691 C C . ALA A 1 345 ? 34.640 15.161 -15.076 1.00 33.19 345 ALA A C 1
ATOM 2693 O O . ALA A 1 345 ? 34.149 14.340 -15.849 1.00 33.19 345 ALA A O 1
ATOM 2694 N N . SER A 1 346 ? 33.882 15.748 -14.141 1.00 27.20 346 SER A N 1
ATOM 2695 C CA . SER A 1 346 ? 32.442 16.001 -14.360 1.00 27.20 346 SER A CA 1
ATOM 2696 C C . SER A 1 346 ? 31.814 16.898 -13.286 1.00 27.20 346 SER A C 1
ATOM 2698 O O . SER A 1 346 ? 31.842 16.540 -12.108 1.00 27.20 346 SER A O 1
ATOM 2700 N N . PRO A 1 347 ? 31.165 18.016 -13.665 1.00 32.97 347 PRO A N 1
ATOM 27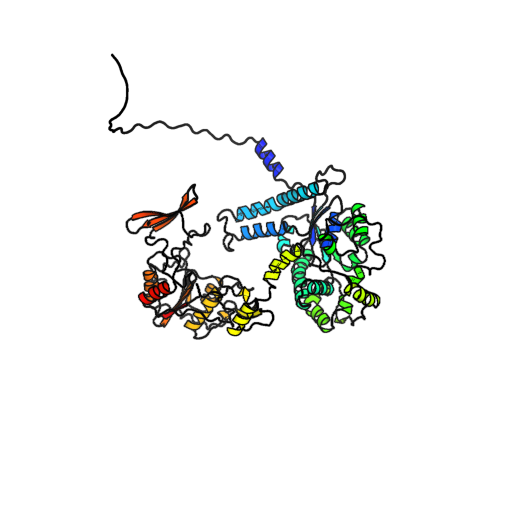01 C CA . PRO A 1 347 ? 30.233 18.722 -12.799 1.00 32.97 347 PRO A CA 1
ATOM 2702 C C . PRO A 1 347 ? 28.883 17.990 -12.720 1.00 32.97 347 PRO A C 1
ATOM 2704 O O . PRO A 1 347 ? 28.449 17.316 -13.653 1.00 32.97 347 PRO A O 1
ATOM 2707 N N . ALA A 1 348 ? 28.206 18.153 -11.583 1.00 31.61 348 ALA A N 1
ATOM 2708 C CA . ALA A 1 348 ? 26.947 17.500 -11.245 1.00 31.61 348 ALA A CA 1
ATOM 2709 C C . ALA A 1 348 ? 25.822 17.761 -12.271 1.00 31.61 348 ALA A C 1
ATOM 2711 O O . ALA A 1 348 ? 25.375 18.894 -12.457 1.00 31.61 348 ALA A O 1
ATOM 2712 N N . ALA A 1 349 ? 25.310 16.693 -12.887 1.00 34.09 349 ALA A N 1
ATOM 2713 C CA . ALA A 1 349 ? 24.107 16.736 -13.714 1.00 34.09 349 ALA A CA 1
ATOM 2714 C C . ALA A 1 349 ? 22.840 16.952 -12.858 1.00 34.09 349 ALA A C 1
ATOM 2716 O O . ALA A 1 349 ? 22.699 16.397 -11.763 1.00 34.09 349 ALA A O 1
ATOM 2717 N N . LYS A 1 350 ? 21.899 17.759 -13.368 1.00 33.09 350 LYS A N 1
ATOM 2718 C CA . LYS A 1 350 ? 20.620 18.066 -12.704 1.00 33.09 350 LYS A CA 1
ATOM 2719 C C . LYS A 1 350 ? 19.683 16.847 -12.678 1.00 33.09 350 LYS A C 1
ATOM 2721 O O . LYS A 1 350 ? 19.695 16.047 -13.611 1.00 33.09 350 LYS A O 1
ATOM 2726 N N . PRO A 1 351 ? 18.840 16.703 -11.639 1.00 34.12 351 PRO A N 1
ATOM 2727 C CA . PRO A 1 351 ? 18.070 15.485 -11.443 1.00 34.12 351 PRO A CA 1
ATOM 2728 C C . PRO A 1 351 ? 16.810 15.364 -12.333 1.00 34.12 351 PRO A C 1
ATOM 2730 O O . PRO A 1 351 ? 15.976 16.266 -12.356 1.00 34.12 351 PRO A O 1
ATOM 2733 N N . GLY A 1 352 ? 16.642 14.214 -12.997 1.00 36.00 352 GLY A N 1
ATOM 2734 C CA . GLY A 1 352 ? 15.492 13.779 -13.796 1.00 36.00 352 GLY A CA 1
ATOM 2735 C C . GLY A 1 352 ? 14.376 13.018 -13.034 1.00 36.00 352 GLY A C 1
ATOM 2736 O O . GLY A 1 352 ? 14.353 12.968 -11.803 1.00 36.00 352 GLY A O 1
ATOM 2737 N N . PRO A 1 353 ? 13.402 12.415 -13.747 1.00 36.12 353 PRO A N 1
ATOM 2738 C CA . PRO A 1 353 ? 12.130 11.915 -13.193 1.00 36.12 353 PRO A CA 1
ATOM 2739 C C . PRO A 1 353 ? 12.260 10.776 -12.169 1.00 36.12 353 PRO A C 1
ATOM 2741 O O . PRO A 1 353 ? 11.552 10.769 -11.161 1.00 36.12 353 PRO A O 1
ATOM 2744 N N . ILE A 1 354 ? 13.225 9.869 -12.347 1.00 39.44 354 ILE A N 1
ATOM 2745 C CA . ILE A 1 354 ? 13.535 8.807 -11.374 1.00 39.44 354 ILE A CA 1
ATOM 2746 C C . ILE A 1 354 ? 14.024 9.412 -10.049 1.00 39.44 354 ILE A C 1
ATOM 2748 O O . ILE A 1 354 ? 13.743 8.870 -8.985 1.00 39.44 354 ILE A O 1
ATOM 2752 N N . GLN A 1 355 ? 14.654 10.594 -10.061 1.00 40.81 355 GLN A N 1
ATOM 2753 C CA . GLN A 1 355 ? 15.000 11.316 -8.833 1.00 40.81 355 GLN A CA 1
ATOM 2754 C C . GLN A 1 355 ? 13.786 11.955 -8.134 1.00 40.81 355 GLN A C 1
ATOM 2756 O O . GLN A 1 355 ? 13.925 12.318 -6.965 1.00 40.81 355 GLN A O 1
ATOM 2761 N N . ARG A 1 356 ? 12.612 12.040 -8.790 1.00 36.53 356 ARG A N 1
ATOM 2762 C CA . ARG A 1 356 ? 11.312 12.406 -8.184 1.00 36.53 356 ARG A CA 1
ATOM 2763 C C . ARG A 1 356 ? 10.601 11.200 -7.557 1.00 36.53 356 ARG A C 1
ATOM 2765 O O . ARG A 1 356 ? 10.038 11.329 -6.476 1.00 36.53 356 ARG A O 1
ATOM 2772 N N . VAL A 1 357 ? 10.726 10.001 -8.124 1.00 38.50 357 VAL A N 1
ATOM 2773 C CA . VAL A 1 357 ? 10.316 8.756 -7.432 1.00 38.50 357 VAL A CA 1
ATOM 2774 C C . VAL A 1 357 ? 11.275 8.448 -6.279 1.00 38.50 357 VAL A C 1
ATOM 2776 O O . VAL A 1 357 ? 10.846 8.173 -5.162 1.00 38.50 357 VAL A O 1
ATOM 2779 N N . ALA A 1 358 ? 12.575 8.672 -6.479 1.00 37.69 358 ALA A N 1
ATOM 2780 C CA . ALA A 1 358 ? 13.565 8.730 -5.411 1.00 37.69 358 ALA A CA 1
ATOM 2781 C C . ALA A 1 358 ? 13.445 9.989 -4.537 1.00 37.69 358 ALA A C 1
ATOM 2783 O O . ALA A 1 358 ? 14.233 10.119 -3.609 1.00 37.69 358 ALA A O 1
ATOM 2784 N N . ARG A 1 359 ? 12.501 10.911 -4.812 1.00 32.88 359 ARG A N 1
ATOM 2785 C CA . ARG A 1 359 ? 12.043 11.960 -3.882 1.00 32.88 359 ARG A CA 1
ATOM 2786 C C . ARG A 1 359 ? 11.010 11.376 -2.916 1.00 32.88 359 ARG A C 1
ATOM 2788 O O . ARG A 1 359 ? 11.190 11.520 -1.723 1.00 32.88 359 ARG A O 1
ATOM 2795 N N . LYS A 1 360 ? 10.071 10.564 -3.413 1.00 31.61 360 LYS A N 1
ATOM 2796 C CA . LYS A 1 360 ? 9.131 9.754 -2.608 1.00 31.61 360 LYS A CA 1
ATOM 2797 C C . LYS A 1 360 ? 9.826 8.658 -1.777 1.00 31.61 360 LYS A C 1
ATOM 2799 O O . LYS A 1 360 ? 9.474 8.428 -0.626 1.00 31.61 360 LYS A O 1
ATOM 2804 N N . LEU A 1 361 ? 10.873 8.024 -2.318 1.00 37.00 361 LEU A N 1
ATOM 2805 C CA . LEU A 1 361 ? 11.791 7.165 -1.548 1.00 37.00 361 LEU A CA 1
ATOM 2806 C C . LEU A 1 361 ? 12.849 7.981 -0.774 1.00 37.00 361 LEU A C 1
ATOM 2808 O O . LEU A 1 361 ? 13.461 7.443 0.144 1.00 37.00 361 LEU A O 1
ATOM 2812 N N . ARG A 1 362 ? 13.053 9.275 -1.085 1.00 34.31 362 ARG A N 1
ATOM 2813 C CA . ARG A 1 362 ? 13.763 10.222 -0.201 1.00 34.31 362 ARG A CA 1
ATOM 2814 C C . ARG A 1 362 ? 12.894 10.721 0.932 1.00 34.31 362 ARG A C 1
ATOM 2816 O O . ARG A 1 362 ? 13.470 11.083 1.934 1.00 34.31 362 ARG A O 1
ATOM 2823 N N . ASP A 1 363 ? 11.575 10.644 0.888 1.00 33.53 363 ASP A N 1
ATOM 2824 C CA . ASP A 1 363 ? 10.777 10.845 2.103 1.00 33.53 363 ASP A CA 1
ATOM 2825 C C . ASP A 1 363 ? 11.012 9.675 3.084 1.00 33.53 363 ASP A C 1
ATOM 2827 O O . ASP A 1 363 ? 10.973 9.832 4.302 1.00 33.53 363 ASP A O 1
ATOM 2831 N N . LEU A 1 364 ? 11.426 8.514 2.552 1.00 37.16 364 LEU A N 1
ATOM 2832 C CA . LEU A 1 364 ? 12.053 7.405 3.282 1.00 37.16 364 LEU A CA 1
ATOM 2833 C C . LEU A 1 364 ? 13.588 7.519 3.404 1.00 37.16 364 LEU A C 1
ATOM 2835 O O . LEU A 1 364 ? 14.201 6.540 3.815 1.00 37.16 364 LEU A O 1
ATOM 2839 N N . ARG A 1 365 ? 14.236 8.636 3.035 1.00 37.53 365 ARG A N 1
ATOM 2840 C CA . ARG A 1 365 ? 15.691 8.902 3.186 1.00 37.53 365 ARG A CA 1
ATOM 2841 C C . ARG A 1 365 ? 16.071 10.331 3.555 1.00 37.53 365 ARG A C 1
ATOM 2843 O O . ARG A 1 365 ? 17.261 10.637 3.553 1.00 37.53 365 ARG A O 1
ATOM 2850 N N . GLN A 1 366 ? 15.137 11.189 3.949 1.00 38.38 366 GLN A N 1
ATOM 2851 C CA . GLN A 1 366 ? 15.539 12.361 4.694 1.00 38.38 366 GLN A CA 1
ATOM 2852 C C . GLN A 1 366 ? 16.279 11.802 5.915 1.00 38.38 366 GLN A C 1
ATOM 2854 O O . GLN A 1 366 ? 15.806 10.802 6.492 1.00 38.38 366 GLN A O 1
ATOM 2859 N N . PRO A 1 367 ? 17.466 12.328 6.273 1.00 41.56 367 PRO A N 1
ATOM 2860 C CA . PRO A 1 367 ? 17.862 12.214 7.664 1.00 41.56 367 PRO A CA 1
ATOM 2861 C C . PRO A 1 367 ? 16.614 12.607 8.452 1.00 41.56 367 PRO A C 1
ATOM 2863 O O . PRO A 1 367 ? 15.969 13.604 8.120 1.00 41.56 367 PRO A O 1
ATOM 2866 N N . VAL A 1 368 ? 16.187 11.748 9.380 1.00 49.34 368 VAL A N 1
ATOM 2867 C CA . VAL A 1 368 ? 15.204 12.199 10.361 1.00 49.34 368 VAL A CA 1
ATOM 2868 C C . VAL A 1 368 ? 15.809 13.485 10.890 1.00 49.34 368 VAL A C 1
ATOM 2870 O O . VAL A 1 368 ? 16.983 13.457 11.272 1.00 49.34 368 VAL A O 1
ATOM 2873 N N . ASP A 1 369 ? 15.077 14.587 10.733 1.00 52.62 369 ASP A N 1
ATOM 2874 C CA . ASP A 1 369 ? 15.576 15.921 11.036 1.00 52.62 369 ASP A CA 1
ATOM 2875 C C . ASP A 1 369 ? 16.387 15.851 12.348 1.00 52.62 369 ASP A C 1
ATOM 2877 O O . ASP A 1 369 ? 15.920 15.206 13.294 1.00 52.62 369 ASP A O 1
ATOM 2881 N N . PRO A 1 370 ? 17.630 16.372 12.402 1.00 57.31 370 PRO A N 1
ATOM 2882 C CA . PRO A 1 370 ? 18.481 16.217 13.573 1.00 57.31 370 PRO A CA 1
ATOM 2883 C C . PRO A 1 370 ? 17.782 16.606 14.875 1.00 57.31 370 PRO A C 1
ATOM 2885 O O . PRO A 1 370 ? 18.020 15.939 15.876 1.00 57.31 370 PRO A O 1
ATOM 2888 N N . ALA A 1 371 ? 16.870 17.588 14.856 1.00 54.78 371 ALA A N 1
ATOM 2889 C CA . ALA A 1 371 ? 16.053 17.924 16.018 1.00 54.78 371 ALA A CA 1
ATOM 2890 C C . ALA A 1 371 ? 15.047 16.811 16.361 1.00 54.78 371 ALA A C 1
ATOM 2892 O O . ALA A 1 371 ? 14.956 16.408 17.513 1.00 54.78 371 ALA A O 1
ATOM 2893 N N . THR A 1 372 ? 14.371 16.214 15.380 1.00 58.44 372 THR A N 1
ATOM 2894 C CA . THR A 1 372 ? 13.504 15.036 15.569 1.00 58.44 372 THR A CA 1
ATOM 2895 C C . THR A 1 372 ? 14.262 13.807 16.095 1.00 58.44 372 THR A C 1
ATOM 2897 O O . THR A 1 372 ? 13.727 13.051 16.912 1.00 58.44 372 THR A O 1
ATOM 2900 N N . LEU A 1 373 ? 15.497 13.575 15.636 1.00 65.88 373 LEU A N 1
ATOM 2901 C CA . LEU A 1 373 ? 16.339 12.461 16.086 1.00 65.88 373 LEU A CA 1
ATOM 2902 C C . LEU A 1 373 ? 16.942 12.727 17.475 1.00 65.88 373 LEU A C 1
ATOM 2904 O O . LEU A 1 373 ? 17.052 11.804 18.281 1.00 65.88 373 LEU A O 1
ATOM 2908 N N . HIS A 1 374 ? 17.310 13.979 17.754 1.00 65.44 374 HIS A N 1
ATOM 2909 C CA . HIS A 1 374 ? 17.765 14.441 19.061 1.00 65.44 374 HIS A CA 1
ATOM 2910 C C . HIS A 1 374 ? 16.636 14.355 20.088 1.00 65.44 374 HIS A C 1
ATOM 2912 O O . HIS A 1 374 ? 16.795 13.627 21.057 1.00 65.44 374 HIS A O 1
ATOM 2918 N N . ALA A 1 375 ? 15.463 14.925 19.804 1.00 64.38 375 ALA A N 1
ATOM 2919 C CA . ALA A 1 375 ? 14.275 14.837 20.653 1.00 64.38 375 ALA A CA 1
ATOM 2920 C C . ALA A 1 375 ? 13.852 13.382 20.908 1.00 64.38 375 ALA A C 1
ATOM 2922 O O . ALA A 1 375 ? 13.461 13.020 22.012 1.00 64.38 375 ALA A O 1
ATOM 2923 N N . ALA A 1 376 ? 13.972 12.504 19.903 1.00 66.12 376 ALA A N 1
ATOM 2924 C CA . ALA A 1 376 ? 13.732 11.078 20.101 1.00 66.12 376 ALA A CA 1
ATOM 2925 C C . ALA A 1 376 ? 14.743 10.436 21.063 1.00 66.12 376 ALA A C 1
ATOM 2927 O O . ALA A 1 376 ? 14.352 9.617 21.888 1.00 66.12 376 ALA A O 1
ATOM 2928 N N . ARG A 1 377 ? 16.031 10.783 20.959 1.00 76.44 377 ARG A N 1
ATOM 2929 C CA . ARG A 1 377 ? 17.082 10.277 21.855 1.00 76.44 377 ARG A CA 1
ATOM 2930 C C . ARG A 1 377 ? 16.969 10.852 23.266 1.00 76.44 377 ARG A C 1
ATOM 2932 O O . ARG A 1 377 ? 17.163 10.099 24.211 1.00 76.44 377 ARG A O 1
ATOM 2939 N N . GLU A 1 378 ? 16.614 12.128 23.406 1.00 71.44 378 GLU A N 1
ATOM 2940 C CA . GLU A 1 378 ? 16.293 12.753 24.696 1.00 71.44 378 GLU A CA 1
ATOM 2941 C C . GLU A 1 378 ? 15.090 12.068 25.357 1.00 71.44 378 GLU A C 1
ATOM 2943 O O . GLU A 1 378 ? 15.129 11.778 26.546 1.00 71.44 378 GLU A O 1
ATOM 2948 N N . ALA A 1 379 ? 14.082 11.678 24.568 1.00 65.06 379 ALA A N 1
ATOM 2949 C CA . ALA A 1 379 ? 12.956 10.850 25.010 1.00 65.06 379 ALA A CA 1
ATOM 2950 C C . ALA A 1 379 ? 13.295 9.343 25.165 1.00 65.06 379 ALA A C 1
ATOM 2952 O O . ALA A 1 379 ? 12.399 8.497 25.246 1.00 65.06 379 ALA A O 1
ATOM 2953 N N . GLY A 1 380 ? 14.580 8.967 25.149 1.00 76.00 380 GLY A N 1
ATOM 2954 C CA . GLY A 1 380 ? 15.049 7.600 25.403 1.00 76.00 380 GLY A CA 1
ATOM 2955 C C . GLY A 1 380 ? 14.796 6.583 24.282 1.00 76.00 380 GLY A C 1
ATOM 2956 O O . GLY A 1 380 ? 14.830 5.377 24.533 1.00 76.00 380 GLY A O 1
ATOM 2957 N N . ALA A 1 381 ? 14.525 7.018 23.046 1.00 79.38 381 ALA A N 1
ATOM 2958 C CA . ALA A 1 381 ? 14.242 6.105 21.938 1.00 79.38 381 ALA A CA 1
ATOM 2959 C C . ALA A 1 381 ? 15.463 5.236 21.572 1.00 79.38 381 ALA A C 1
ATOM 2961 O O . ALA A 1 381 ? 16.544 5.780 21.321 1.00 79.38 381 ALA A O 1
ATOM 2962 N N . PRO A 1 382 ? 15.302 3.906 21.401 1.00 85.31 382 PRO A N 1
ATOM 2963 C CA . PRO A 1 382 ? 16.365 3.009 20.950 1.00 85.31 382 PRO A CA 1
ATOM 2964 C C . PRO A 1 382 ? 16.542 3.105 19.424 1.00 85.31 382 PRO A C 1
ATOM 2966 O O . PRO A 1 382 ? 16.284 2.154 18.680 1.00 85.31 382 PRO A O 1
ATOM 2969 N N . VAL A 1 383 ? 16.920 4.292 18.944 1.00 83.69 383 VAL A N 1
ATOM 2970 C CA . VAL A 1 383 ? 17.128 4.586 17.521 1.00 83.69 383 VAL A CA 1
ATOM 2971 C C . VAL A 1 383 ? 18.596 4.465 17.127 1.00 83.69 383 VAL A C 1
ATOM 2973 O O . VAL A 1 383 ? 19.480 5.019 17.781 1.00 83.69 383 VAL A O 1
ATOM 2976 N N . ASP A 1 384 ? 18.863 3.782 16.014 1.00 79.88 384 ASP A N 1
ATOM 2977 C CA . ASP A 1 384 ? 20.208 3.730 15.439 1.00 79.88 384 ASP A CA 1
ATOM 2978 C C . ASP A 1 384 ? 20.618 5.074 14.800 1.00 79.88 384 ASP A C 1
ATOM 2980 O O . ASP A 1 384 ? 19.834 6.024 14.700 1.00 79.88 384 ASP A O 1
ATOM 2984 N N . HIS A 1 385 ? 21.875 5.184 14.357 1.00 68.69 385 HIS A N 1
ATOM 2985 C CA . HIS A 1 385 ? 22.390 6.394 13.700 1.00 68.69 385 HIS A CA 1
ATOM 2986 C C . HIS A 1 385 ? 21.641 6.766 12.408 1.00 68.69 385 HIS A C 1
ATOM 2988 O O . HIS A 1 385 ? 21.740 7.905 11.961 1.00 68.69 385 HIS A O 1
ATOM 2994 N N . ALA A 1 386 ? 20.863 5.842 11.835 1.00 64.44 386 ALA A N 1
ATOM 2995 C CA . ALA A 1 386 ? 20.034 6.068 10.658 1.00 64.44 386 ALA A CA 1
ATOM 2996 C C . ALA A 1 386 ? 18.563 6.394 11.004 1.00 64.44 386 ALA A C 1
ATOM 2998 O O . ALA A 1 386 ? 17.726 6.467 10.097 1.00 64.44 386 ALA A O 1
ATOM 2999 N N . GLY A 1 387 ? 18.223 6.573 12.289 1.00 77.38 387 GLY A N 1
ATOM 3000 C CA . GLY A 1 387 ? 16.862 6.861 12.753 1.00 77.38 387 GLY A CA 1
ATOM 3001 C C . GLY A 1 387 ? 15.901 5.681 12.640 1.00 77.38 387 GLY A C 1
ATOM 3002 O O . GLY A 1 387 ? 14.680 5.877 12.579 1.00 77.38 387 GLY A O 1
ATOM 3003 N N . ARG A 1 388 ? 16.432 4.455 12.574 1.00 84.12 388 ARG A N 1
ATOM 3004 C CA . ARG A 1 388 ? 15.633 3.229 12.592 1.00 84.12 388 ARG A CA 1
ATOM 3005 C C . ARG A 1 388 ? 15.441 2.772 14.035 1.00 84.12 388 ARG A C 1
ATOM 3007 O O . ARG A 1 388 ? 16.372 2.802 14.831 1.00 84.12 388 ARG A O 1
ATOM 3014 N N . ILE A 1 389 ? 14.237 2.313 14.340 1.00 89.94 389 ILE A N 1
ATOM 3015 C CA . ILE A 1 389 ? 13.849 1.706 15.608 1.00 89.94 389 ILE A CA 1
ATOM 3016 C C . ILE A 1 389 ? 13.502 0.236 15.378 1.00 89.94 389 ILE A C 1
ATOM 3018 O O . ILE A 1 389 ? 12.879 -0.119 14.371 1.00 89.94 389 ILE A O 1
ATOM 3022 N N . ALA A 1 390 ? 13.912 -0.612 16.317 1.00 91.69 390 ALA A N 1
ATOM 3023 C CA . ALA A 1 390 ? 13.492 -2.002 16.389 1.00 91.69 390 ALA A CA 1
ATOM 3024 C C . ALA A 1 390 ? 12.542 -2.191 17.576 1.00 91.69 390 ALA A C 1
ATOM 3026 O O . ALA A 1 390 ? 12.835 -1.737 18.678 1.00 91.69 390 ALA A O 1
ATOM 3027 N N . PHE A 1 391 ? 11.419 -2.866 17.354 1.00 94.25 391 PHE A N 1
ATOM 3028 C CA . PHE A 1 391 ? 10.433 -3.158 18.394 1.00 94.25 391 PHE A CA 1
ATOM 3029 C C . PHE A 1 391 ? 9.731 -4.491 18.120 1.00 94.25 391 PHE A C 1
ATOM 3031 O O . PHE A 1 391 ? 9.792 -5.021 17.008 1.00 94.25 391 PHE A O 1
ATOM 3038 N N . THR A 1 392 ? 9.052 -5.042 19.122 1.00 95.38 392 THR A N 1
ATOM 3039 C CA . THR A 1 392 ? 8.192 -6.220 18.950 1.00 95.38 392 THR A CA 1
ATOM 3040 C C . THR A 1 392 ? 6.753 -5.748 18.873 1.00 95.38 392 THR A C 1
ATOM 3042 O O . THR A 1 392 ? 6.255 -5.111 19.795 1.00 95.38 392 THR A O 1
ATOM 3045 N N . CYS A 1 393 ? 6.058 -6.028 17.772 1.00 96.44 393 CYS A N 1
ATOM 3046 C CA . CYS A 1 393 ? 4.658 -5.642 17.649 1.00 96.44 393 CYS A CA 1
ATOM 3047 C C . CYS A 1 393 ? 3.832 -6.344 18.736 1.00 96.44 393 CYS A C 1
ATOM 3049 O O . CYS A 1 393 ? 3.669 -7.560 18.693 1.00 96.44 393 CYS A O 1
ATOM 3051 N N . ASN A 1 394 ? 3.264 -5.594 19.681 1.00 97.38 394 ASN A N 1
ATOM 3052 C CA . ASN A 1 394 ? 2.451 -6.169 20.756 1.00 97.38 394 ASN A CA 1
ATOM 3053 C C . ASN A 1 394 ? 1.101 -6.737 20.275 1.00 97.38 394 ASN A C 1
ATOM 3055 O O . ASN A 1 394 ? 0.450 -7.445 21.028 1.00 97.38 394 ASN A O 1
ATOM 3059 N N . VAL A 1 395 ? 0.712 -6.508 19.015 1.00 97.50 395 VAL A N 1
ATOM 3060 C CA . VAL A 1 395 ? -0.482 -7.121 18.408 1.00 97.50 395 VAL A CA 1
ATOM 3061 C C . VAL A 1 395 ? -0.183 -8.519 17.854 1.00 97.50 395 VAL A C 1
ATOM 3063 O O . VAL A 1 395 ? -0.867 -9.477 18.192 1.00 97.50 395 VAL A O 1
ATOM 3066 N N . CYS A 1 396 ? 0.823 -8.651 16.979 1.00 94.25 396 CYS A N 1
ATOM 3067 C CA . CYS A 1 396 ? 1.095 -9.897 16.238 1.00 94.25 396 CYS A CA 1
ATOM 3068 C C . CYS A 1 396 ? 2.413 -10.591 16.605 1.00 94.25 396 CYS A C 1
ATOM 3070 O O . CYS A 1 396 ? 2.771 -11.582 15.980 1.00 94.25 396 CYS A O 1
ATOM 3072 N N . ALA A 1 397 ? 3.153 -10.056 17.575 1.00 93.88 397 ALA A N 1
ATOM 3073 C CA . ALA A 1 397 ? 4.464 -10.523 18.028 1.00 93.88 397 ALA A CA 1
ATOM 3074 C C . ALA A 1 397 ? 5.603 -10.495 16.987 1.00 93.88 397 ALA A C 1
ATOM 3076 O O . ALA A 1 397 ? 6.731 -10.850 17.322 1.00 93.88 397 ALA A O 1
ATOM 3077 N N . SER A 1 398 ? 5.373 -10.028 15.752 1.00 92.12 398 SER A N 1
ATOM 3078 C CA . SER A 1 398 ? 6.453 -9.864 14.771 1.00 92.12 398 SER A CA 1
ATOM 3079 C C . SER A 1 398 ? 7.489 -8.840 15.237 1.00 92.12 398 SER A C 1
ATOM 3081 O O . SER A 1 398 ? 7.138 -7.763 15.732 1.00 92.12 398 SER A O 1
ATOM 3083 N N . ARG A 1 399 ? 8.771 -9.149 15.021 1.00 93.88 399 ARG A N 1
ATOM 3084 C CA . ARG A 1 399 ? 9.871 -8.199 15.209 1.00 93.88 399 ARG A CA 1
ATOM 3085 C C . ARG A 1 399 ? 9.871 -7.213 14.046 1.00 93.88 399 ARG A C 1
ATOM 3087 O O . ARG A 1 399 ? 9.937 -7.609 12.888 1.00 93.88 399 ARG A O 1
ATOM 3094 N N . VAL A 1 400 ? 9.768 -5.928 14.354 1.00 88.75 400 VAL A N 1
ATOM 3095 C CA . VAL A 1 400 ? 9.666 -4.852 13.369 1.00 88.75 400 VAL A CA 1
ATOM 3096 C C . VAL A 1 400 ? 10.921 -4.003 13.438 1.00 88.75 400 VAL A C 1
ATOM 3098 O O . VAL A 1 400 ? 11.326 -3.584 14.520 1.00 88.75 400 VAL A O 1
ATOM 3101 N N . ARG A 1 401 ? 11.512 -3.710 12.278 1.00 88.88 401 ARG A N 1
ATOM 3102 C CA . ARG A 1 401 ? 12.538 -2.677 12.127 1.00 88.88 401 ARG A CA 1
ATOM 3103 C C . ARG A 1 401 ? 12.044 -1.651 11.115 1.00 88.88 401 ARG A C 1
ATOM 3105 O O . ARG A 1 401 ? 11.789 -1.991 9.966 1.00 88.88 401 ARG A O 1
ATOM 3112 N N . THR A 1 402 ? 11.870 -0.406 11.544 1.00 87.00 402 THR A N 1
ATOM 3113 C CA . THR A 1 402 ? 11.323 0.670 10.701 1.00 87.00 402 THR A CA 1
ATOM 3114 C C . THR A 1 402 ? 11.916 2.021 11.090 1.00 87.00 402 THR A C 1
ATOM 3116 O O . THR A 1 402 ? 12.698 2.103 12.030 1.00 87.00 402 THR A O 1
ATOM 3119 N N . ARG A 1 403 ? 11.583 3.094 10.373 1.00 82.06 403 ARG A N 1
ATOM 3120 C CA . ARG A 1 403 ? 11.992 4.458 10.745 1.00 82.06 403 ARG A CA 1
ATOM 3121 C C . ARG A 1 403 ? 11.118 5.004 11.859 1.00 82.06 403 ARG A C 1
ATOM 3123 O O . ARG A 1 403 ? 9.916 4.758 11.865 1.00 82.06 403 ARG A O 1
ATOM 3130 N N . ILE A 1 404 ? 11.688 5.827 12.733 1.00 83.94 404 ILE A N 1
ATOM 3131 C CA . ILE A 1 404 ? 10.905 6.480 13.788 1.00 83.94 404 ILE A CA 1
ATOM 3132 C C . ILE A 1 404 ? 9.763 7.349 13.231 1.00 83.94 404 ILE A C 1
ATOM 3134 O O . ILE A 1 404 ? 8.683 7.377 13.808 1.00 83.94 404 ILE A O 1
ATOM 3138 N N . THR A 1 405 ? 9.935 7.944 12.047 1.00 78.12 405 THR A N 1
ATOM 3139 C CA . THR A 1 405 ? 8.887 8.711 11.342 1.00 78.12 405 THR A CA 1
ATOM 3140 C C . THR A 1 405 ? 7.725 7.853 10.830 1.00 78.12 405 THR A C 1
ATOM 3142 O O . THR A 1 405 ? 6.689 8.378 10.436 1.00 78.12 405 THR A O 1
ATOM 3145 N N . LYS A 1 406 ? 7.860 6.519 10.833 1.00 83.62 406 LYS A N 1
ATOM 3146 C CA . LYS A 1 406 ? 6.761 5.588 10.535 1.00 83.62 406 LYS A CA 1
ATOM 3147 C C . LYS A 1 406 ? 5.936 5.223 11.764 1.00 83.62 406 LYS A C 1
ATOM 3149 O O . LYS A 1 406 ? 4.917 4.563 11.602 1.00 83.62 406 LYS A O 1
ATOM 3154 N N . LEU A 1 407 ? 6.319 5.667 12.963 1.00 87.69 407 LEU A N 1
ATOM 3155 C CA . LEU A 1 407 ? 5.533 5.471 14.185 1.00 87.69 407 LEU A CA 1
ATOM 3156 C C . LEU A 1 407 ? 4.421 6.521 14.360 1.00 87.69 407 LEU A C 1
ATOM 3158 O O . LEU A 1 407 ? 4.022 6.802 15.481 1.00 87.69 407 LEU A O 1
ATOM 3162 N N . GLY A 1 408 ? 3.911 7.101 13.270 1.00 81.19 408 GLY A N 1
ATOM 3163 C CA . GLY A 1 408 ? 2.786 8.033 13.331 1.00 81.19 408 GLY A CA 1
ATOM 3164 C C . GLY A 1 408 ? 1.499 7.362 13.823 1.00 81.19 408 GLY A C 1
ATOM 3165 O O . GLY A 1 408 ? 1.297 6.158 13.627 1.00 81.19 408 GLY A O 1
ATOM 3166 N N . ARG A 1 409 ? 0.605 8.164 14.418 1.00 84.94 409 ARG A N 1
ATOM 3167 C CA . ARG A 1 409 ? -0.674 7.717 15.002 1.00 84.94 409 ARG A CA 1
ATOM 3168 C C . ARG A 1 409 ? -1.451 6.768 14.079 1.00 84.94 409 ARG A C 1
ATOM 3170 O O . ARG A 1 409 ? -1.841 5.691 14.525 1.00 84.94 409 ARG A O 1
ATOM 3177 N N . GLU A 1 410 ? -1.596 7.146 12.806 1.00 85.38 410 GLU A N 1
ATOM 3178 C CA . GLU A 1 410 ? -2.358 6.415 11.776 1.00 85.38 410 GLU A CA 1
ATOM 3179 C C . GLU A 1 410 ? -1.480 5.758 10.696 1.00 85.38 410 GLU A C 1
ATOM 3181 O O . GLU A 1 410 ? -1.986 5.265 9.692 1.00 85.38 410 GLU A O 1
ATOM 3186 N N . ILE A 1 411 ? -0.153 5.736 10.869 1.00 82.75 411 ILE A N 1
ATOM 3187 C CA . ILE A 1 411 ? 0.762 5.173 9.867 1.00 82.75 411 ILE A CA 1
ATOM 3188 C C . ILE A 1 411 ? 1.021 3.693 10.194 1.00 82.75 411 ILE A C 1
ATOM 3190 O O . ILE A 1 411 ? 1.533 3.390 11.277 1.00 82.75 411 ILE A O 1
ATOM 3194 N N . PRO A 1 412 ? 0.719 2.746 9.280 1.00 90.06 412 PRO A N 1
ATOM 3195 C CA . PRO A 1 412 ? 1.070 1.343 9.469 1.00 90.06 412 PRO A CA 1
ATOM 3196 C C . PRO A 1 412 ? 2.586 1.171 9.577 1.00 90.06 412 PRO A C 1
ATOM 3198 O O . PRO A 1 412 ? 3.328 1.465 8.636 1.00 90.06 412 PRO A O 1
ATOM 3201 N N . ALA A 1 413 ? 3.042 0.674 10.725 1.00 89.69 413 ALA A N 1
ATOM 3202 C CA . ALA A 1 413 ? 4.465 0.469 11.002 1.00 89.69 413 ALA A CA 1
ATOM 3203 C C . ALA A 1 413 ? 4.861 -1.012 10.978 1.00 89.69 413 ALA A C 1
ATOM 3205 O O . ALA A 1 413 ? 6.003 -1.339 10.664 1.00 89.69 413 ALA A O 1
ATOM 3206 N N . CYS A 1 414 ? 3.930 -1.911 11.312 1.00 88.00 414 CYS A N 1
ATOM 3207 C CA . CYS A 1 414 ? 4.160 -3.351 11.277 1.00 88.00 414 CYS A CA 1
ATOM 3208 C C . CYS A 1 414 ? 3.853 -3.904 9.872 1.00 88.00 414 CYS A C 1
ATOM 3210 O O . CYS A 1 414 ? 2.722 -3.743 9.414 1.00 88.00 414 CYS A O 1
ATOM 3212 N N . PRO A 1 415 ? 4.798 -4.577 9.190 1.00 83.81 415 PRO A N 1
ATOM 3213 C CA . PRO A 1 415 ? 4.544 -5.141 7.864 1.00 83.81 415 PRO A CA 1
ATOM 3214 C C . PRO A 1 415 ? 3.577 -6.333 7.905 1.00 83.81 415 PRO A C 1
ATOM 3216 O O . PRO A 1 415 ? 2.836 -6.528 6.951 1.00 83.81 415 PRO A O 1
ATOM 3219 N N . THR A 1 416 ? 3.541 -7.077 9.017 1.00 87.94 416 THR A N 1
ATOM 3220 C CA . THR A 1 416 ? 2.737 -8.298 9.169 1.00 87.94 416 THR A CA 1
ATOM 3221 C C . THR A 1 416 ? 1.258 -8.000 9.390 1.00 87.94 416 THR A C 1
ATOM 3223 O O . THR A 1 416 ? 0.421 -8.370 8.579 1.00 87.94 416 THR A O 1
ATOM 3226 N N . CYS A 1 417 ? 0.913 -7.325 10.494 1.00 89.00 417 CYS A N 1
ATOM 3227 C CA . CYS A 1 417 ? -0.488 -7.061 10.832 1.00 89.00 417 CYS A CA 1
ATOM 3228 C C . CYS A 1 417 ? -0.954 -5.661 10.449 1.00 89.00 417 CYS A C 1
ATOM 3230 O O . CYS A 1 417 ? -2.111 -5.342 10.678 1.00 89.00 417 CYS A O 1
ATOM 3232 N N . ARG A 1 418 ? -0.074 -4.807 9.907 1.00 93.69 418 ARG A N 1
ATOM 3233 C CA . ARG A 1 418 ? -0.395 -3.420 9.527 1.00 93.69 418 ARG A CA 1
ATOM 3234 C C . ARG A 1 418 ? -0.780 -2.507 10.699 1.00 93.69 418 ARG A C 1
ATOM 3236 O O . ARG A 1 418 ? -1.297 -1.420 10.465 1.00 93.69 418 ARG A O 1
ATOM 3243 N N . SER A 1 419 ? -0.471 -2.888 11.944 1.00 95.62 419 SER A N 1
ATOM 3244 C CA . SER A 1 419 ? -0.800 -2.058 13.112 1.00 95.62 419 SER A CA 1
ATOM 3245 C C . SER A 1 419 ? -0.167 -0.661 13.044 1.00 95.62 419 SER A C 1
ATOM 3247 O O . SER A 1 419 ? 0.994 -0.489 12.639 1.00 95.62 419 SER A O 1
ATOM 3249 N N . THR A 1 420 ? -0.927 0.335 13.496 1.00 96.00 420 THR A N 1
ATOM 3250 C CA . THR A 1 420 ? -0.487 1.724 13.698 1.00 96.00 420 THR A CA 1
ATOM 3251 C C . THR A 1 420 ? -0.034 1.953 15.146 1.00 96.00 420 THR A C 1
ATOM 3253 O O . THR A 1 420 ? -0.182 1.065 15.993 1.00 96.00 420 THR A O 1
ATOM 3256 N N . ALA A 1 421 ? 0.544 3.123 15.454 1.00 94.88 421 ALA A N 1
ATOM 3257 C CA . ALA A 1 421 ? 0.910 3.460 16.835 1.00 94.88 421 ALA A CA 1
ATOM 3258 C C . ALA A 1 421 ? -0.317 3.487 17.760 1.00 94.88 421 ALA A C 1
ATOM 3260 O O . ALA A 1 421 ? -0.242 2.961 18.867 1.00 94.88 421 ALA A O 1
ATOM 3261 N N . ARG A 1 422 ? -1.464 3.986 17.273 1.00 95.62 422 ARG A N 1
ATOM 3262 C CA . ARG A 1 422 ? -2.744 3.954 17.994 1.00 95.62 422 ARG A CA 1
ATOM 3263 C C . ARG A 1 422 ? -3.151 2.539 18.393 1.00 95.62 422 ARG A C 1
ATOM 3265 O O . ARG A 1 422 ? -3.378 2.280 19.567 1.00 95.62 422 ARG A O 1
ATOM 3272 N N . MET A 1 423 ? -3.188 1.607 17.442 1.00 97.38 423 MET A N 1
ATOM 3273 C CA . MET A 1 423 ? -3.609 0.222 17.709 1.00 97.38 423 MET A CA 1
ATOM 3274 C C . MET A 1 423 ? -2.698 -0.465 18.733 1.00 97.38 423 MET A C 1
ATOM 3276 O O . MET A 1 423 ? -3.170 -1.165 19.624 1.00 97.38 423 MET A O 1
ATOM 3280 N N . ARG A 1 424 ? -1.381 -0.243 18.634 1.00 97.75 424 ARG A N 1
ATOM 3281 C CA . ARG A 1 424 ? -0.415 -0.793 19.594 1.00 97.75 424 ARG A CA 1
ATOM 3282 C C . ARG A 1 424 ? -0.516 -0.131 20.969 1.00 97.75 424 ARG A C 1
ATOM 3284 O O . ARG A 1 424 ? -0.311 -0.816 21.965 1.00 97.75 424 ARG A O 1
ATOM 3291 N N . ALA A 1 425 ? -0.866 1.152 21.038 1.00 97.88 425 ALA A N 1
ATOM 3292 C CA . ALA A 1 425 ? -1.105 1.855 22.295 1.00 97.88 425 ALA A CA 1
ATOM 3293 C C . ALA A 1 425 ? -2.336 1.317 23.036 1.00 97.88 425 ALA A C 1
ATOM 3295 O O . ALA A 1 425 ? -2.253 1.066 24.232 1.00 97.88 425 ALA A O 1
ATOM 3296 N N . MET A 1 426 ? -3.438 1.052 22.324 1.00 98.12 426 MET A N 1
ATOM 3297 C CA . MET A 1 426 ? -4.638 0.446 22.919 1.00 98.12 426 MET A CA 1
ATOM 3298 C C . MET A 1 426 ? -4.315 -0.898 23.586 1.00 98.12 426 MET A C 1
ATOM 3300 O O . MET A 1 426 ? -4.674 -1.129 24.736 1.00 98.12 426 MET A O 1
ATOM 3304 N N . VAL A 1 427 ? -3.558 -1.757 22.894 1.00 98.00 427 VAL A N 1
ATOM 3305 C CA . VAL A 1 427 ? -3.111 -3.053 23.435 1.00 98.00 427 VAL A CA 1
ATOM 3306 C C . VAL A 1 427 ? -2.125 -2.884 24.591 1.00 98.00 427 VAL A C 1
ATOM 3308 O O . VAL A 1 427 ? -2.172 -3.646 25.551 1.00 98.00 427 VAL A O 1
ATOM 3311 N N . HIS A 1 428 ? -1.231 -1.897 24.512 1.00 97.81 428 HIS A N 1
ATOM 3312 C CA . HIS A 1 428 ? -0.277 -1.591 25.574 1.00 97.81 428 HIS A CA 1
ATOM 3313 C C . HIS A 1 428 ? -0.992 -1.204 26.873 1.00 97.81 428 HIS A C 1
ATOM 3315 O O . HIS A 1 428 ? -0.731 -1.816 27.905 1.00 97.81 428 HIS A O 1
ATOM 3321 N N . LEU A 1 429 ? -1.920 -0.246 26.802 1.00 98.19 429 LEU A N 1
ATOM 3322 C CA . LEU A 1 429 ? -2.690 0.216 27.955 1.00 98.19 429 LEU A CA 1
ATOM 3323 C C . LEU A 1 429 ? -3.577 -0.895 28.515 1.00 98.19 429 LEU A C 1
ATOM 3325 O O . LEU A 1 429 ? -3.565 -1.123 29.717 1.00 98.19 429 LEU A O 1
ATOM 3329 N N . LEU A 1 430 ? -4.258 -1.660 27.655 1.00 97.88 430 LEU A N 1
ATOM 3330 C CA . LEU A 1 430 ? -5.032 -2.822 28.099 1.00 97.88 430 LEU A CA 1
ATOM 3331 C C . LEU A 1 430 ? -4.178 -3.825 28.867 1.00 97.88 430 LEU A C 1
ATOM 3333 O O . LEU A 1 430 ? -4.586 -4.320 29.913 1.00 97.88 430 LEU A O 1
ATOM 3337 N N . SER A 1 431 ? -2.988 -4.121 28.352 1.00 96.19 431 SER A N 1
ATOM 3338 C CA . SER A 1 431 ? -2.090 -5.055 29.013 1.00 96.19 431 SER A CA 1
ATOM 3339 C C . SER A 1 431 ? -1.628 -4.537 30.375 1.00 96.19 431 SER A C 1
ATOM 3341 O O . SER A 1 431 ? -1.581 -5.316 31.323 1.00 96.19 431 SER A O 1
ATOM 3343 N N . LEU A 1 432 ? -1.334 -3.237 30.492 1.00 95.69 432 LEU A N 1
ATOM 3344 C CA . LEU A 1 432 ? -0.982 -2.623 31.773 1.00 95.69 432 LEU A CA 1
ATOM 3345 C C . LEU A 1 432 ? -2.130 -2.720 32.783 1.00 95.69 432 LEU A C 1
ATOM 3347 O O . LEU A 1 432 ? -1.891 -3.113 33.919 1.00 95.69 432 LEU A O 1
ATOM 3351 N N . GLU A 1 433 ? -3.369 -2.439 32.376 1.00 95.94 433 GLU A N 1
ATOM 3352 C CA . GLU A 1 433 ? -4.517 -2.503 33.294 1.00 95.94 433 GLU A CA 1
ATOM 3353 C C . GLU A 1 433 ? -4.844 -3.933 33.740 1.00 95.94 433 GLU A C 1
ATOM 3355 O O . GLU A 1 433 ? -5.209 -4.163 34.891 1.00 95.94 433 GLU A O 1
ATOM 3360 N N . LEU A 1 434 ? -4.706 -4.919 32.849 1.00 94.06 434 LEU A N 1
ATOM 3361 C CA . LEU A 1 434 ? -5.073 -6.302 33.165 1.00 94.06 434 LEU A CA 1
ATOM 3362 C C . LEU A 1 434 ? -3.951 -7.098 33.842 1.00 94.06 434 LEU A C 1
ATOM 3364 O O . LEU A 1 434 ? -4.243 -8.019 34.611 1.00 94.06 434 LEU A O 1
ATOM 3368 N N . PHE A 1 435 ? -2.689 -6.774 33.545 1.00 92.25 435 PHE A N 1
ATOM 3369 C CA . PHE A 1 435 ? -1.527 -7.589 33.915 1.00 92.25 435 PHE A CA 1
ATOM 3370 C C . PHE A 1 435 ? -0.391 -6.808 34.584 1.00 92.25 435 PHE A C 1
ATOM 3372 O O . PHE A 1 435 ? 0.643 -7.407 34.862 1.00 92.25 435 PHE A O 1
ATOM 3379 N N . ALA A 1 436 ? -0.543 -5.499 34.817 1.00 91.69 436 ALA A N 1
ATOM 3380 C CA . ALA A 1 436 ? 0.499 -4.594 35.326 1.00 91.69 436 ALA A CA 1
ATOM 3381 C C . ALA A 1 436 ? 1.768 -4.490 34.449 1.00 91.69 436 ALA A C 1
ATOM 3383 O O . ALA A 1 436 ? 2.701 -3.762 34.781 1.00 91.69 436 ALA A O 1
ATOM 3384 N N . GLU A 1 437 ? 1.792 -5.163 33.298 1.00 92.19 437 GLU A N 1
ATOM 3385 C CA . GLU A 1 437 ? 2.916 -5.197 32.369 1.00 92.19 437 GLU A CA 1
ATOM 3386 C C . GLU A 1 437 ? 2.435 -5.105 30.920 1.00 92.19 437 GLU A C 1
ATOM 3388 O O . GLU A 1 437 ? 1.354 -5.569 30.555 1.00 92.19 437 GLU A O 1
ATOM 3393 N N . SER A 1 438 ? 3.272 -4.531 30.056 1.00 93.44 438 SER A N 1
ATOM 3394 C CA . SER A 1 438 ? 3.022 -4.472 28.615 1.00 93.44 438 SER A CA 1
ATOM 3395 C C . SER A 1 438 ? 3.436 -5.779 27.939 1.00 93.44 438 SER A C 1
ATOM 3397 O O . SER A 1 438 ? 4.595 -5.971 27.564 1.00 93.44 438 SER A O 1
ATOM 3399 N N . VAL A 1 439 ? 2.476 -6.681 27.758 1.00 90.88 439 VAL A N 1
ATOM 3400 C CA . VAL A 1 439 ? 2.672 -8.016 27.198 1.00 90.88 439 VAL A CA 1
ATOM 3401 C C . VAL A 1 439 ? 2.069 -8.071 25.788 1.00 90.88 439 VAL A C 1
ATOM 3403 O O . VAL A 1 439 ? 0.924 -7.670 25.582 1.00 90.88 439 VAL A O 1
ATOM 3406 N N . PRO A 1 440 ? 2.798 -8.574 24.772 1.00 94.12 440 PRO A N 1
ATOM 3407 C CA . PRO A 1 440 ? 2.212 -8.849 23.462 1.00 94.12 440 PRO A CA 1
ATOM 3408 C C . PRO A 1 440 ? 1.032 -9.822 23.560 1.00 94.12 440 PRO A C 1
ATOM 3410 O O . PRO A 1 440 ? 1.142 -10.813 24.276 1.00 94.12 440 PRO A O 1
ATOM 3413 N N . ILE A 1 441 ? -0.033 -9.635 22.769 1.00 96.31 441 ILE A N 1
ATOM 3414 C CA . ILE A 1 441 ? -1.249 -10.476 22.826 1.00 96.31 441 ILE A CA 1
ATOM 3415 C C . ILE A 1 441 ? -0.918 -11.970 22.743 1.00 96.31 441 ILE A C 1
ATOM 3417 O O . ILE A 1 441 ? -1.437 -12.773 23.513 1.00 96.31 441 ILE A O 1
ATOM 3421 N N . ALA A 1 442 ? 0.015 -12.354 21.867 1.00 91.44 442 ALA A N 1
ATOM 3422 C CA . ALA A 1 442 ? 0.447 -13.746 21.724 1.00 91.44 442 ALA A CA 1
ATOM 3423 C C . ALA A 1 442 ? 0.943 -14.372 23.047 1.00 91.44 442 ALA A C 1
ATOM 3425 O O . ALA A 1 442 ? 0.737 -15.565 23.278 1.00 91.44 442 ALA A O 1
ATOM 3426 N N . ARG A 1 443 ? 1.560 -13.563 23.916 1.00 90.19 443 ARG A N 1
ATOM 3427 C CA . ARG A 1 443 ? 2.141 -13.956 25.208 1.00 90.19 443 ARG A CA 1
ATOM 3428 C C . ARG A 1 443 ? 1.252 -13.634 26.408 1.00 90.19 443 ARG A C 1
ATOM 3430 O O . ARG A 1 443 ? 1.627 -13.997 27.516 1.00 90.19 443 ARG A O 1
ATOM 3437 N N . MET A 1 444 ? 0.105 -12.982 26.210 1.00 92.31 444 MET A N 1
ATOM 3438 C CA . MET A 1 444 ? -0.835 -12.754 27.304 1.00 92.31 444 MET A CA 1
ATOM 3439 C C . MET A 1 444 ? -1.266 -14.106 27.893 1.00 92.31 444 MET A C 1
ATOM 3441 O O . MET A 1 444 ? -1.562 -15.035 27.116 1.00 92.31 444 MET A O 1
ATOM 3445 N N . PRO A 1 445 ? -1.286 -14.236 29.232 1.00 88.56 445 PRO A N 1
ATOM 3446 C CA . PRO A 1 445 ? -1.843 -15.415 29.873 1.00 88.56 445 PRO A CA 1
ATOM 3447 C C . PRO A 1 445 ? -3.333 -15.481 29.529 1.00 88.56 445 PRO A C 1
ATOM 3449 O O . PRO A 1 445 ? -4.039 -14.475 29.596 1.00 88.56 445 PRO A O 1
ATOM 3452 N N . GLY A 1 446 ? -3.798 -16.656 29.101 1.00 89.25 446 GLY A N 1
ATOM 3453 C CA . GLY A 1 446 ? -5.218 -16.858 28.830 1.00 89.25 446 GLY A CA 1
ATOM 3454 C C . GLY A 1 446 ? -6.006 -16.715 30.127 1.00 89.25 446 GLY A C 1
ATOM 3455 O O . GLY A 1 446 ? -5.711 -17.411 31.095 1.00 89.25 446 GLY A O 1
ATOM 3456 N N . ASN A 1 447 ? -6.977 -15.808 30.152 1.00 88.81 447 ASN A N 1
ATOM 3457 C CA . ASN A 1 447 ? -7.847 -15.598 31.296 1.00 88.81 447 ASN A CA 1
ATOM 3458 C C . ASN A 1 447 ? -9.282 -15.335 30.807 1.00 88.81 447 ASN A C 1
ATOM 3460 O O . ASN A 1 447 ? -9.639 -14.183 30.548 1.00 88.81 447 ASN A O 1
ATOM 3464 N N . PRO A 1 448 ? -10.100 -16.391 30.650 1.00 85.56 448 PRO A N 1
ATOM 3465 C CA . PRO A 1 448 ? -11.471 -16.262 30.165 1.00 85.56 448 PRO A CA 1
ATOM 3466 C C . PRO A 1 448 ? -12.393 -15.554 31.167 1.00 85.56 448 PRO A C 1
ATOM 3468 O O . PRO A 1 448 ? -13.473 -15.126 30.780 1.00 85.56 448 PRO A O 1
ATOM 3471 N N . ASP A 1 449 ? -11.973 -15.375 32.422 1.00 91.00 449 ASP A N 1
ATOM 3472 C CA . ASP A 1 449 ? -12.754 -14.640 33.420 1.00 91.00 449 ASP A CA 1
ATOM 3473 C C . ASP A 1 449 ? -12.590 -13.120 33.275 1.00 91.00 449 ASP A C 1
ATOM 3475 O O . ASP A 1 449 ? -13.406 -12.359 33.793 1.00 91.00 449 ASP A O 1
ATOM 3479 N N . ARG A 1 450 ? -11.557 -12.661 32.548 1.00 94.06 450 ARG A N 1
ATOM 3480 C CA . ARG A 1 450 ? -11.346 -11.237 32.259 1.00 94.06 450 ARG A CA 1
ATOM 3481 C C . ARG A 1 450 ? -12.266 -10.786 31.138 1.00 94.06 450 ARG A C 1
ATOM 3483 O O . ARG A 1 450 ? -12.047 -11.126 29.972 1.00 94.06 450 ARG A O 1
ATOM 3490 N N . ARG A 1 451 ? -13.271 -9.990 31.489 1.00 97.44 451 ARG A N 1
ATOM 3491 C CA . ARG A 1 451 ? -14.320 -9.531 30.577 1.00 97.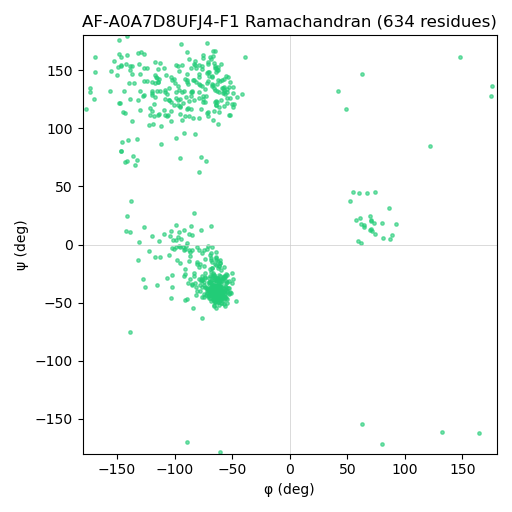44 451 ARG A CA 1
ATOM 3492 C C . ARG A 1 451 ? -13.973 -8.162 30.019 1.00 97.44 451 ARG A C 1
ATOM 3494 O O . ARG A 1 451 ? -13.873 -7.184 30.759 1.00 97.44 451 ARG A O 1
ATOM 3501 N N . VAL A 1 452 ? -13.814 -8.095 28.703 1.00 98.06 452 VAL A N 1
ATOM 3502 C CA . VAL A 1 452 ? -13.422 -6.875 27.998 1.00 98.06 452 VAL A CA 1
ATOM 3503 C C . VAL A 1 452 ? -14.422 -6.577 26.891 1.00 98.06 452 VAL A C 1
ATOM 3505 O O . VAL A 1 452 ? -14.724 -7.436 26.063 1.00 98.06 452 VAL A O 1
ATOM 3508 N N . LEU A 1 453 ? -14.930 -5.348 26.869 1.00 98.19 453 LEU A N 1
ATOM 3509 C CA . LEU A 1 453 ? -15.858 -4.887 25.841 1.00 98.19 453 LEU A CA 1
ATOM 3510 C C . LEU A 1 453 ? -15.139 -3.959 24.864 1.00 98.19 453 LEU A C 1
AT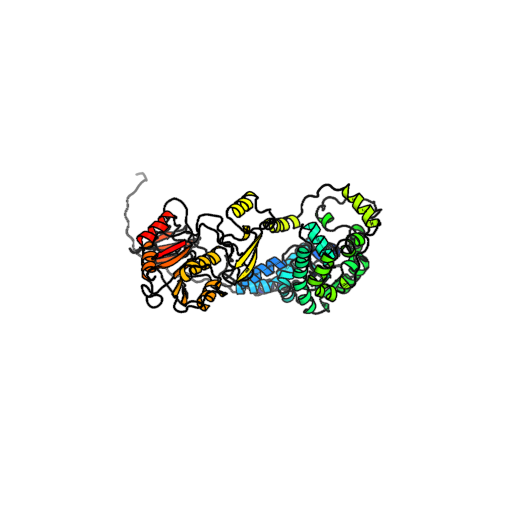OM 3512 O O . LEU A 1 453 ? -14.572 -2.948 25.268 1.00 98.19 453 LEU A O 1
ATOM 3516 N N . GLY A 1 454 ? -15.192 -4.290 23.580 1.00 97.69 454 GLY A N 1
ATOM 3517 C CA . GLY A 1 454 ? -14.703 -3.441 22.507 1.00 97.69 454 GLY A CA 1
ATOM 3518 C C . GLY A 1 454 ? -15.822 -2.656 21.842 1.00 97.69 454 GLY A C 1
ATOM 3519 O O . GLY A 1 454 ? -16.841 -3.236 21.462 1.00 97.69 454 GLY A O 1
ATOM 3520 N N . LEU A 1 455 ? -15.641 -1.347 21.674 1.00 95.44 455 LEU A N 1
ATOM 3521 C CA . LEU A 1 455 ? -16.566 -0.477 20.949 1.00 95.44 455 LEU A CA 1
ATOM 3522 C C . LEU A 1 455 ? -16.037 -0.249 19.529 1.00 95.44 455 LEU A C 1
ATOM 3524 O O . LEU A 1 455 ? -15.259 0.669 19.279 1.00 95.44 455 LEU A O 1
ATOM 3528 N N . SER A 1 456 ? -16.466 -1.094 18.592 1.00 90.69 456 SER A N 1
ATOM 3529 C CA . SER A 1 456 ? -16.079 -1.050 17.171 1.00 90.69 456 SER A CA 1
ATOM 3530 C C . SER A 1 456 ? -14.568 -1.081 16.965 1.00 90.69 456 SER A C 1
ATOM 3532 O O . SER A 1 456 ? -13.995 -0.308 16.193 1.00 90.69 456 SER A O 1
ATOM 3534 N N . ASP A 1 457 ? -13.917 -1.982 17.690 1.00 94.44 457 ASP A N 1
ATOM 3535 C CA . ASP A 1 457 ? -12.477 -2.129 17.669 1.00 94.44 457 ASP A CA 1
ATOM 3536 C C . ASP A 1 457 ? -11.960 -2.721 16.361 1.00 94.44 457 ASP A C 1
ATOM 3538 O O . ASP A 1 457 ? -12.651 -3.459 15.654 1.00 94.44 457 ASP A O 1
ATOM 3542 N N . TRP A 1 458 ? -10.692 -2.427 16.061 1.00 94.56 458 TRP A N 1
ATOM 3543 C CA . TRP A 1 458 ? -10.033 -2.930 14.861 1.00 94.56 458 TRP A CA 1
ATOM 3544 C C . TRP A 1 458 ? -9.925 -4.469 14.906 1.00 94.56 458 TRP A C 1
ATOM 3546 O O . TRP A 1 458 ? -9.260 -4.997 15.811 1.00 94.56 458 TRP A O 1
ATOM 3556 N N . PRO A 1 459 ? -10.512 -5.197 13.929 1.00 93.12 459 PRO A N 1
ATOM 3557 C CA . PRO A 1 459 ? -10.672 -6.651 14.012 1.00 93.12 459 PRO A CA 1
ATOM 3558 C C . PRO A 1 459 ? -9.377 -7.421 14.313 1.00 93.12 459 PRO A C 1
ATOM 3560 O O . PRO A 1 459 ? -9.388 -8.272 15.200 1.00 93.12 459 PRO A O 1
ATOM 3563 N N . PRO A 1 460 ? -8.214 -7.079 13.723 1.00 93.75 460 PRO A N 1
ATOM 3564 C CA . PRO A 1 460 ? -6.989 -7.820 13.987 1.00 93.75 460 PRO A CA 1
ATOM 3565 C C . PRO A 1 460 ? -6.514 -7.857 15.448 1.00 93.75 460 PRO A C 1
ATOM 3567 O O . PRO A 1 460 ? -5.940 -8.877 15.828 1.00 93.75 460 PRO A O 1
ATOM 3570 N N . TYR A 1 461 ? -6.691 -6.821 16.284 1.00 96.25 461 TYR A N 1
ATOM 3571 C CA . TYR A 1 461 ? -6.399 -7.006 17.720 1.00 96.25 461 TYR A CA 1
ATOM 3572 C C . TYR A 1 461 ? -7.588 -7.610 18.464 1.00 96.25 461 TYR A C 1
ATOM 3574 O O . TYR A 1 461 ? -7.359 -8.428 19.348 1.00 96.25 461 TYR A O 1
ATOM 3582 N N . ALA A 1 462 ? -8.825 -7.274 18.087 1.00 96.56 462 ALA A N 1
ATOM 3583 C CA . ALA A 1 462 ? -10.025 -7.780 18.746 1.00 96.56 462 ALA A CA 1
ATOM 3584 C C . ALA A 1 462 ? -10.115 -9.315 18.667 1.00 96.56 462 ALA A C 1
ATOM 3586 O O . ALA A 1 462 ? -10.269 -9.979 19.687 1.00 96.56 462 ALA A O 1
ATOM 3587 N N . GLU A 1 463 ? -9.907 -9.891 17.481 1.00 95.62 463 GLU A N 1
ATOM 3588 C CA . GLU A 1 463 ? -9.894 -11.344 17.253 1.00 95.62 463 GLU A CA 1
ATOM 3589 C C . GLU A 1 463 ? -8.798 -12.044 18.066 1.00 95.62 463 GLU A C 1
ATOM 3591 O O . GLU A 1 463 ? -9.002 -13.116 18.632 1.00 95.62 463 GLU A O 1
ATOM 3596 N N . ARG A 1 464 ? -7.617 -11.421 18.166 1.00 96.44 464 ARG A N 1
ATOM 3597 C CA . ARG A 1 464 ? -6.491 -11.976 18.930 1.00 96.44 464 ARG A CA 1
ATOM 3598 C C . ARG A 1 464 ? -6.735 -11.902 20.436 1.00 96.44 464 ARG A C 1
ATOM 3600 O O . ARG A 1 464 ? -6.346 -12.826 21.146 1.00 96.44 464 ARG A O 1
ATOM 3607 N N . LEU A 1 465 ? -7.366 -10.830 20.917 1.00 96.75 465 LEU A N 1
ATOM 3608 C CA . LEU A 1 465 ? -7.757 -10.677 22.320 1.00 96.75 465 LEU A CA 1
ATOM 3609 C C . LEU A 1 465 ? -8.882 -11.645 22.694 1.00 96.75 465 LEU A C 1
ATOM 3611 O O . LEU A 1 465 ? -8.821 -12.223 23.773 1.00 96.75 465 LEU A O 1
ATOM 3615 N N . ALA A 1 466 ? -9.840 -11.903 21.800 1.00 96.12 466 ALA A N 1
ATOM 3616 C CA . ALA A 1 466 ? -10.885 -12.913 22.001 1.00 96.12 466 ALA A CA 1
ATOM 3617 C C . ALA A 1 466 ? -10.327 -14.338 22.146 1.00 96.12 466 ALA A C 1
ATOM 3619 O O . ALA A 1 466 ? -10.909 -15.166 22.836 1.00 96.12 466 ALA A O 1
ATOM 3620 N N . GLY A 1 467 ? -9.152 -14.617 21.573 1.00 94.94 467 GLY A N 1
ATOM 3621 C CA . GLY A 1 467 ? -8.426 -15.867 21.816 1.00 94.94 467 GLY A CA 1
ATOM 3622 C C . GLY A 1 467 ? -7.738 -15.962 23.188 1.00 94.94 467 GLY A C 1
ATOM 3623 O O . GLY A 1 467 ? -7.138 -16.993 23.491 1.00 94.94 467 GLY A O 1
ATOM 3624 N N . LYS A 1 468 ? -7.755 -14.896 24.001 1.00 95.12 468 LYS A N 1
ATOM 3625 C CA . LYS A 1 468 ? -7.029 -14.798 25.283 1.00 95.12 468 LYS A CA 1
ATOM 3626 C C . LYS A 1 468 ? -7.905 -14.388 26.465 1.00 95.12 468 LYS A C 1
ATOM 3628 O O . LYS A 1 468 ? -7.594 -14.771 27.588 1.00 95.12 468 LYS A O 1
ATOM 3633 N N . LEU A 1 469 ? -8.953 -13.612 26.224 1.00 96.12 469 LEU A N 1
ATOM 3634 C CA . LEU A 1 469 ? -9.830 -12.987 27.214 1.00 96.12 469 LEU A CA 1
ATOM 3635 C C . LEU A 1 469 ? -11.292 -13.250 26.834 1.00 96.12 469 LEU A C 1
ATOM 3637 O O . LEU A 1 469 ? -11.572 -13.548 25.671 1.00 96.12 469 LEU A O 1
ATOM 3641 N N . ALA A 1 470 ? -12.235 -13.039 27.756 1.00 96.56 470 ALA A N 1
ATOM 3642 C CA . ALA A 1 470 ? -13.649 -12.896 27.399 1.00 96.56 470 ALA A CA 1
ATOM 3643 C C . ALA A 1 470 ? -13.882 -11.532 26.729 1.00 96.56 470 ALA A C 1
ATOM 3645 O O . ALA A 1 470 ? -14.441 -10.601 27.312 1.00 96.56 470 ALA A O 1
ATOM 3646 N N . TYR A 1 471 ? -13.395 -11.410 25.494 1.00 97.00 471 TYR A N 1
ATOM 3647 C CA . TYR A 1 471 ? -13.453 -10.194 24.696 1.00 97.00 471 TYR A CA 1
ATOM 3648 C C . TYR A 1 471 ? -14.663 -10.208 23.766 1.00 97.00 471 TYR A C 1
ATOM 3650 O O . TYR A 1 471 ? -14.801 -11.105 22.936 1.00 97.00 471 TYR A O 1
ATOM 3658 N N . THR A 1 472 ? -15.501 -9.177 23.846 1.00 95.75 472 THR A N 1
ATOM 3659 C CA . THR A 1 472 ? -16.633 -8.988 22.929 1.00 95.75 472 THR A CA 1
ATOM 3660 C C . THR A 1 472 ? -16.443 -7.695 22.152 1.00 95.75 472 THR A C 1
ATOM 3662 O O . THR A 1 472 ? -16.541 -6.615 22.728 1.00 95.75 472 THR A O 1
ATOM 3665 N N . ASN A 1 473 ? -16.172 -7.788 20.847 1.00 96.19 473 ASN A N 1
ATOM 3666 C CA . ASN A 1 473 ? -16.146 -6.612 19.978 1.00 96.19 473 ASN A CA 1
ATOM 3667 C C . ASN A 1 473 ? -17.558 -6.306 19.477 1.00 96.19 473 ASN A C 1
ATOM 3669 O O . ASN A 1 473 ? -18.204 -7.192 18.924 1.00 96.19 473 ASN A O 1
ATOM 3673 N N . THR A 1 474 ? -18.019 -5.073 19.648 1.00 94.62 474 THR A N 1
ATOM 3674 C CA . THR A 1 474 ? -19.389 -4.658 19.322 1.00 94.62 474 THR A CA 1
ATOM 3675 C C . THR A 1 474 ? -19.425 -3.602 18.229 1.00 94.62 474 THR A C 1
ATOM 3677 O O . THR A 1 474 ? -18.461 -2.866 18.024 1.00 94.62 474 THR A O 1
ATOM 3680 N N . ALA A 1 475 ? -20.550 -3.484 17.531 1.00 85.00 475 ALA A N 1
ATOM 3681 C CA . ALA A 1 475 ? -20.752 -2.447 16.525 1.00 85.00 475 ALA A CA 1
ATOM 3682 C C . ALA A 1 475 ? -22.167 -1.856 16.609 1.00 85.00 475 ALA A C 1
ATOM 3684 O O . ALA A 1 475 ? -23.098 -2.546 17.011 1.00 85.00 475 ALA A O 1
ATOM 3685 N N . PRO A 1 476 ? -22.389 -0.601 16.187 1.00 76.50 476 PRO A N 1
ATOM 3686 C CA . PRO A 1 476 ? -23.734 -0.019 16.188 1.00 76.50 476 PRO A CA 1
ATOM 3687 C C . PRO A 1 476 ? -24.692 -0.699 15.187 1.00 76.50 476 PRO A C 1
ATOM 3689 O O . PRO A 1 476 ? -25.911 -0.674 15.367 1.00 76.50 476 PRO A O 1
ATOM 3692 N N . HIS A 1 477 ? -24.165 -1.327 14.129 1.00 77.44 477 HIS A N 1
ATOM 3693 C CA . HIS A 1 477 ? -24.964 -1.849 13.009 1.00 77.44 477 HIS A CA 1
ATOM 3694 C C . HIS A 1 477 ? -24.807 -3.354 12.755 1.00 77.44 477 HIS A C 1
ATOM 3696 O O . HIS A 1 477 ? -25.546 -3.909 11.942 1.00 77.44 477 HIS A O 1
ATOM 3702 N N . GLU A 1 478 ? -23.904 -4.028 13.462 1.00 78.81 478 GLU A N 1
ATOM 3703 C CA . GLU A 1 478 ? -23.602 -5.451 13.287 1.00 78.81 478 GLU A CA 1
ATOM 3704 C C . GLU A 1 478 ? -23.627 -6.161 14.642 1.00 78.81 478 GLU A C 1
ATOM 3706 O O . GLU A 1 478 ? -23.332 -5.555 15.670 1.00 78.81 478 GLU A O 1
ATOM 3711 N N . ALA A 1 479 ? -24.050 -7.426 14.657 1.00 82.88 479 ALA A N 1
ATOM 3712 C CA . ALA A 1 479 ? -24.068 -8.211 15.884 1.00 82.88 479 ALA A CA 1
ATOM 3713 C C . ALA A 1 479 ? -22.629 -8.583 16.312 1.00 82.88 479 ALA A C 1
ATOM 3715 O O . ALA A 1 479 ? -21.846 -8.979 15.452 1.00 82.88 479 ALA A O 1
ATOM 3716 N N . PRO A 1 480 ? -22.286 -8.525 17.613 1.00 90.56 480 PRO A N 1
ATOM 3717 C CA . PRO A 1 480 ? -23.132 -8.098 18.728 1.00 90.56 480 PRO A CA 1
ATOM 3718 C C . PRO A 1 480 ? -23.304 -6.569 18.755 1.00 90.56 480 PRO A C 1
ATOM 3720 O O . PRO A 1 480 ? -22.332 -5.812 18.769 1.00 90.56 480 PRO A O 1
ATOM 3723 N N . ARG A 1 481 ? -24.565 -6.114 18.763 1.00 90.31 481 ARG A N 1
ATOM 3724 C CA . ARG A 1 481 ? -24.900 -4.687 18.708 1.00 90.31 481 ARG A CA 1
ATOM 3725 C C . ARG A 1 481 ? -24.874 -4.077 20.090 1.00 90.31 481 ARG A C 1
ATOM 3727 O O . ARG A 1 481 ? -25.529 -4.604 20.973 1.00 90.31 481 ARG A O 1
ATOM 3734 N N . PHE A 1 482 ? -24.208 -2.945 20.263 1.00 92.06 482 PHE A N 1
ATOM 3735 C CA . PHE A 1 482 ? -24.155 -2.277 21.559 1.00 92.06 482 PHE A CA 1
ATOM 3736 C C . PHE A 1 482 ? -24.295 -0.766 21.397 1.00 92.06 482 PHE A C 1
ATOM 3738 O O . PHE A 1 482 ? -23.533 -0.147 20.654 1.00 92.06 482 PHE A O 1
ATOM 3745 N N . ASP A 1 483 ? -25.271 -0.183 22.096 1.00 91.44 483 ASP A N 1
ATOM 3746 C CA . ASP A 1 483 ? -25.462 1.263 22.189 1.00 91.44 483 ASP A CA 1
ATOM 3747 C C . ASP A 1 483 ? -25.036 1.753 23.585 1.00 91.44 483 ASP A C 1
ATOM 3749 O O . ASP A 1 483 ? -25.725 1.481 24.569 1.00 91.44 483 ASP A O 1
ATOM 3753 N N . PRO A 1 484 ? -23.929 2.503 23.713 1.00 93.06 484 PRO A N 1
ATOM 3754 C CA . PRO A 1 484 ? -23.480 3.024 25.003 1.00 93.06 484 PRO A CA 1
ATOM 3755 C C . PRO A 1 484 ? -24.469 3.986 25.693 1.00 93.06 484 PRO A C 1
ATOM 3757 O O . PRO A 1 484 ? -24.363 4.215 26.900 1.00 93.06 484 PRO A O 1
ATOM 3760 N N . HIS A 1 485 ? -25.434 4.567 24.970 1.00 92.06 485 HIS A N 1
ATOM 3761 C CA . HIS A 1 485 ? -26.495 5.394 25.568 1.00 92.06 485 HIS A CA 1
ATOM 3762 C C . HIS A 1 485 ? -27.549 4.579 26.318 1.00 92.06 485 HIS A C 1
ATOM 3764 O O . HIS A 1 485 ? -28.163 5.088 27.267 1.00 92.06 485 HIS A O 1
ATOM 3770 N N . GLU A 1 486 ? -27.758 3.341 25.880 1.00 91.50 486 GLU A N 1
ATOM 3771 C CA . GLU A 1 486 ? -28.761 2.400 26.381 1.00 91.50 486 GLU A CA 1
ATOM 3772 C C . GLU A 1 486 ? -28.155 0.985 26.396 1.00 91.50 486 GLU A C 1
ATOM 3774 O O . GLU A 1 486 ? -28.486 0.161 25.542 1.00 91.50 486 GLU A O 1
ATOM 3779 N N . PRO A 1 487 ? -27.220 0.705 27.329 1.00 92.25 487 PRO A N 1
ATOM 3780 C CA . PRO A 1 487 ? -26.519 -0.571 27.361 1.00 92.25 487 PRO A CA 1
ATOM 3781 C C . PRO A 1 487 ? -27.482 -1.738 27.567 1.00 92.25 487 PRO A C 1
ATOM 3783 O O . PRO A 1 487 ? -28.280 -1.721 28.504 1.00 92.25 487 PRO A O 1
ATOM 3786 N N . ASP A 1 488 ? -27.357 -2.772 26.737 1.00 90.38 488 ASP A N 1
ATOM 3787 C CA . ASP A 1 488 ? -28.087 -4.026 26.911 1.00 90.38 488 ASP A CA 1
ATOM 3788 C C . ASP A 1 488 ? -27.431 -4.870 28.027 1.00 90.38 488 ASP A C 1
ATOM 3790 O O . ASP A 1 488 ? -26.280 -5.306 27.860 1.00 90.38 488 ASP A O 1
ATOM 3794 N N . PRO A 1 489 ? -28.134 -5.152 29.146 1.00 90.00 489 PRO A N 1
ATOM 3795 C CA . PRO A 1 489 ? -27.610 -5.978 30.233 1.00 90.00 489 PRO A CA 1
ATOM 3796 C C . PRO A 1 489 ? -27.227 -7.401 29.807 1.00 90.00 489 PRO A C 1
ATOM 3798 O O . PRO A 1 489 ? -26.413 -8.034 30.479 1.00 90.00 489 PRO A O 1
ATOM 3801 N N . ALA A 1 490 ? -27.788 -7.909 28.702 1.00 89.38 490 ALA A N 1
ATOM 3802 C CA . ALA A 1 490 ? -27.427 -9.213 28.152 1.00 89.38 490 ALA A CA 1
ATOM 3803 C C . ALA A 1 490 ? -26.007 -9.228 27.560 1.00 89.38 490 ALA A C 1
ATOM 3805 O O . ALA A 1 490 ? -25.358 -10.273 27.547 1.00 89.38 490 ALA A O 1
ATOM 3806 N N . ILE A 1 491 ? -25.509 -8.075 27.100 1.00 88.31 491 ILE A N 1
ATOM 3807 C CA . ILE A 1 491 ? -24.150 -7.924 26.559 1.00 88.31 491 ILE A CA 1
ATOM 3808 C C . ILE A 1 491 ? -23.171 -7.580 27.681 1.00 88.31 491 ILE A C 1
ATOM 3810 O O . ILE A 1 491 ? -22.107 -8.193 27.797 1.00 88.31 491 ILE A O 1
ATOM 3814 N N . ALA A 1 492 ? -23.534 -6.618 28.531 1.00 91.81 492 ALA A N 1
ATOM 3815 C CA . ALA A 1 492 ? -22.721 -6.201 29.663 1.00 91.81 492 ALA A CA 1
ATOM 3816 C C . ALA A 1 492 ? -23.611 -5.867 30.863 1.00 91.81 492 ALA A C 1
ATOM 3818 O O . ALA A 1 492 ? -24.349 -4.885 30.852 1.00 91.81 492 ALA A O 1
ATOM 3819 N N . ALA A 1 493 ? -23.512 -6.671 31.921 1.00 94.81 493 ALA A N 1
ATOM 3820 C CA . ALA A 1 493 ? -24.187 -6.388 33.180 1.00 94.81 493 ALA A CA 1
ATOM 3821 C C . ALA A 1 493 ? -23.416 -5.316 33.983 1.00 94.81 493 ALA A C 1
ATOM 3823 O O . ALA A 1 493 ? -22.191 -5.205 33.835 1.00 94.81 493 ALA A O 1
ATOM 3824 N N . PRO A 1 494 ? -24.083 -4.551 34.863 1.00 96.88 494 PRO A N 1
ATOM 3825 C CA . PRO A 1 494 ? -23.407 -3.628 35.770 1.00 96.88 494 PRO A CA 1
ATOM 3826 C C . PRO A 1 494 ? -22.299 -4.313 36.583 1.00 96.88 494 PRO A C 1
ATOM 3828 O O . PRO A 1 494 ? -22.487 -5.419 37.088 1.00 96.88 494 PRO A O 1
ATOM 3831 N N . GLY A 1 495 ? -21.138 -3.666 36.693 1.00 97.00 495 GLY A N 1
ATOM 3832 C CA . GLY A 1 495 ? -19.976 -4.163 37.430 1.00 97.00 495 GLY A CA 1
ATOM 3833 C C . GLY A 1 495 ? -19.347 -5.446 36.876 1.00 97.00 495 GLY A C 1
ATOM 3834 O O . GLY A 1 495 ? -18.593 -6.098 37.595 1.00 97.00 495 GLY A O 1
ATOM 3835 N N . SER A 1 496 ? -19.667 -5.844 35.640 1.00 96.44 496 SER A N 1
ATOM 3836 C CA . SER A 1 496 ? -19.203 -7.114 35.062 1.00 96.44 496 SER A CA 1
ATOM 3837 C C . SER A 1 496 ? -17.937 -7.004 34.215 1.00 96.44 496 SER A C 1
ATOM 3839 O O . SER A 1 496 ? -17.328 -8.031 33.927 1.00 96.44 496 SER A O 1
ATOM 3841 N N . LEU A 1 497 ? -17.544 -5.799 33.795 1.00 98.19 497 LEU A N 1
ATOM 3842 C CA . LEU A 1 497 ? -16.411 -5.595 32.893 1.00 98.19 497 LEU A CA 1
ATOM 3843 C C . LEU A 1 497 ? -15.134 -5.229 33.656 1.00 98.19 497 LEU A C 1
ATOM 3845 O O . LEU A 1 497 ? -15.148 -4.372 34.539 1.00 98.19 497 LEU A O 1
ATOM 3849 N N . ASP A 1 498 ? -14.015 -5.834 33.264 1.00 98.25 498 ASP A N 1
ATOM 3850 C CA . ASP A 1 498 ? -12.675 -5.421 33.685 1.00 98.25 498 ASP A CA 1
ATOM 3851 C C . ASP A 1 498 ? -12.200 -4.193 32.913 1.00 98.25 498 ASP A C 1
ATOM 3853 O O . ASP A 1 498 ? -11.564 -3.305 33.482 1.00 98.25 498 ASP A O 1
ATOM 3857 N N . ALA A 1 499 ? -12.498 -4.152 31.612 1.00 98.44 499 ALA A N 1
ATOM 3858 C CA . ALA A 1 499 ? -12.093 -3.056 30.754 1.00 98.44 499 ALA A CA 1
ATOM 3859 C C . ALA A 1 499 ? -13.072 -2.797 29.603 1.00 98.44 499 ALA A C 1
ATOM 3861 O O . ALA A 1 499 ? -13.739 -3.706 29.102 1.00 98.44 499 ALA A O 1
ATOM 3862 N N . VAL A 1 500 ? -13.098 -1.547 29.145 1.00 98.56 500 VAL A N 1
ATOM 3863 C CA . VAL A 1 500 ? -13.751 -1.125 27.901 1.00 98.56 500 VAL A CA 1
ATOM 3864 C C . VAL A 1 500 ? -12.694 -0.510 26.987 1.00 98.56 500 VAL A C 1
ATOM 3866 O O . VAL A 1 500 ? -11.950 0.364 27.428 1.00 98.56 500 VAL A O 1
ATOM 3869 N N . LEU A 1 501 ? -12.635 -0.933 25.722 1.00 98.25 501 LEU A N 1
ATOM 3870 C CA . LEU A 1 501 ? -11.818 -0.297 24.690 1.00 98.25 501 LEU A CA 1
ATOM 3871 C C . LEU A 1 501 ? -12.693 0.516 23.744 1.00 98.25 501 LEU A C 1
ATOM 3873 O O . LEU A 1 501 ? -13.728 0.049 23.270 1.00 98.25 501 LEU A O 1
ATOM 3877 N N . ALA A 1 502 ? -12.253 1.734 23.442 1.00 96.19 502 ALA A N 1
ATOM 3878 C CA . ALA A 1 502 ? -12.923 2.586 22.471 1.00 96.19 502 ALA A CA 1
ATOM 3879 C C . ALA A 1 502 ? -11.915 3.426 21.684 1.00 96.19 502 ALA A C 1
ATOM 3881 O O . ALA A 1 502 ? -11.274 4.327 22.226 1.00 96.19 502 ALA A O 1
ATOM 3882 N N . SER A 1 503 ? -11.796 3.172 20.381 1.00 93.12 503 SER A N 1
ATOM 3883 C CA . SER A 1 503 ? -10.911 3.952 19.516 1.00 93.12 503 SER A CA 1
ATOM 3884 C C . SER A 1 503 ? -11.691 4.869 18.574 1.00 93.12 503 SER A C 1
ATOM 3886 O O . SER A 1 503 ? -12.316 4.410 17.624 1.00 93.12 503 SER A O 1
ATOM 3888 N N . ASP A 1 504 ? -11.590 6.178 18.808 1.00 89.81 504 ASP A N 1
ATOM 3889 C CA . ASP A 1 504 ? -12.262 7.254 18.068 1.00 89.81 504 ASP A CA 1
ATOM 3890 C C . ASP A 1 504 ? -13.780 7.045 17.967 1.00 89.81 504 ASP A C 1
ATOM 3892 O O . ASP A 1 504 ? -14.389 7.282 16.931 1.00 89.81 504 ASP A O 1
ATOM 3896 N N . VAL A 1 505 ? -14.415 6.530 19.025 1.00 92.00 505 VAL A N 1
ATOM 3897 C CA . VAL A 1 505 ? -15.867 6.260 19.061 1.00 92.00 505 VAL A CA 1
ATOM 3898 C C . VAL A 1 505 ? -16.640 7.455 19.604 1.00 92.00 505 VAL A C 1
ATOM 3900 O O . VAL A 1 505 ? -17.633 7.878 19.016 1.00 92.00 505 VAL A O 1
ATOM 3903 N N . PHE A 1 506 ? -16.192 8.031 20.721 1.00 94.69 506 PHE A N 1
ATOM 3904 C CA . PHE A 1 506 ? -17.012 8.986 21.468 1.00 94.69 506 PHE A CA 1
ATOM 3905 C C . PHE A 1 506 ? -17.233 10.315 20.750 1.00 94.69 506 PHE A C 1
ATOM 3907 O O . PHE A 1 506 ? -18.216 10.986 21.038 1.00 94.69 506 PHE A O 1
ATOM 3914 N N . ASN A 1 507 ? -16.390 10.692 19.787 1.00 92.50 507 ASN A N 1
ATOM 3915 C CA . ASN A 1 507 ? -16.597 11.882 18.953 1.00 92.50 507 ASN A CA 1
ATOM 3916 C C . ASN A 1 507 ? -17.735 11.725 17.922 1.00 92.50 507 ASN A C 1
ATOM 3918 O O . ASN A 1 507 ? -18.036 12.672 17.198 1.00 92.50 507 ASN A O 1
ATOM 3922 N N . ARG A 1 508 ? -18.348 10.535 17.846 1.00 90.50 508 ARG A N 1
ATOM 3923 C CA . ARG A 1 508 ? -19.411 10.184 16.890 1.00 90.50 508 ARG A CA 1
ATOM 3924 C C . ARG A 1 508 ? -20.749 9.845 17.543 1.00 90.50 508 ARG A C 1
ATOM 3926 O O . ARG A 1 508 ? -21.762 9.700 16.868 1.00 90.50 508 ARG A O 1
ATOM 3933 N N . LEU A 1 509 ? -20.770 9.690 18.865 1.00 91.12 509 LEU A N 1
ATOM 3934 C CA . LEU A 1 509 ? -21.985 9.326 19.591 1.00 91.12 509 LEU A CA 1
ATOM 3935 C C . LEU A 1 509 ? -22.927 10.529 19.723 1.00 91.12 509 LEU A C 1
ATOM 3937 O O . LEU A 1 509 ? -22.468 11.668 19.758 1.00 91.12 509 LEU A O 1
ATOM 3941 N N . ARG A 1 510 ? -24.237 10.310 19.852 1.00 91.12 510 ARG A N 1
ATOM 3942 C CA . ARG A 1 510 ? -25.207 11.398 20.092 1.00 91.12 510 ARG A CA 1
ATOM 3943 C C . ARG A 1 510 ? -24.966 12.101 21.449 1.00 91.12 510 ARG A C 1
ATOM 3945 O O . ARG A 1 510 ? -24.449 11.464 22.368 1.00 91.12 510 ARG A O 1
ATOM 3952 N N . PRO A 1 511 ? -25.253 13.402 21.601 1.00 91.62 511 PRO A N 1
ATOM 3953 C CA . PRO A 1 511 ? -25.256 14.045 22.912 1.00 91.62 511 PRO A CA 1
ATOM 3954 C C . PRO A 1 511 ? -26.438 13.546 23.775 1.00 91.62 511 PRO A C 1
ATOM 3956 O O . PRO A 1 511 ? -27.401 12.994 23.240 1.00 91.62 511 PRO A O 1
ATOM 3959 N N . PRO A 1 512 ? -26.390 13.718 25.109 1.00 92.12 512 PRO A N 1
ATOM 3960 C CA . PRO A 1 512 ? -25.244 14.193 25.883 1.00 92.12 512 PRO A CA 1
ATOM 3961 C C . PRO A 1 512 ? -24.207 13.080 26.092 1.00 92.12 512 PRO A C 1
ATOM 3963 O O . PRO A 1 512 ? -24.555 11.949 26.437 1.00 92.12 512 PRO A O 1
ATOM 3966 N N . ILE A 1 513 ? -22.919 13.403 25.939 1.00 93.94 513 ILE A N 1
ATOM 3967 C CA . ILE A 1 513 ? -21.839 12.419 26.121 1.00 93.94 513 ILE A CA 1
ATOM 3968 C C . ILE A 1 513 ? -21.697 11.951 27.578 1.00 93.94 513 ILE A C 1
ATOM 3970 O O . ILE A 1 513 ? -21.379 10.788 27.809 1.00 93.94 513 ILE A O 1
ATOM 3974 N N . ASN A 1 514 ? -22.020 12.799 28.562 1.00 94.06 514 ASN A N 1
ATOM 3975 C CA . ASN A 1 514 ? -21.946 12.427 29.981 1.00 94.06 514 ASN A CA 1
ATOM 3976 C C . ASN A 1 514 ? -22.792 11.188 30.295 1.00 94.06 514 ASN A C 1
ATOM 3978 O O . ASN A 1 514 ? -22.348 10.334 31.051 1.00 94.06 514 ASN A O 1
ATOM 3982 N N . ARG A 1 515 ? -23.955 11.022 29.645 1.00 95.12 515 ARG A N 1
ATOM 3983 C CA . ARG A 1 515 ? -24.787 9.819 29.811 1.00 95.12 515 ARG A CA 1
ATOM 3984 C C . ARG A 1 515 ? -24.047 8.551 29.383 1.00 95.12 515 ARG A C 1
ATOM 3986 O O . ARG A 1 515 ? -24.145 7.539 30.067 1.00 95.12 515 ARG A O 1
ATOM 3993 N N . VAL A 1 516 ? -23.288 8.609 28.288 1.00 96.88 516 VAL A N 1
ATOM 3994 C CA . VAL A 1 516 ? -22.462 7.482 27.830 1.00 96.88 516 VAL A CA 1
ATOM 3995 C C . VAL A 1 516 ? -21.397 7.149 28.865 1.00 96.88 516 VAL A C 1
ATOM 3997 O O . VAL A 1 516 ? -21.250 5.986 29.225 1.00 96.88 516 VAL A O 1
ATOM 4000 N N . PHE A 1 517 ? -20.671 8.146 29.372 1.00 98.19 517 PHE A N 1
ATOM 4001 C CA . PHE A 1 517 ? -19.638 7.892 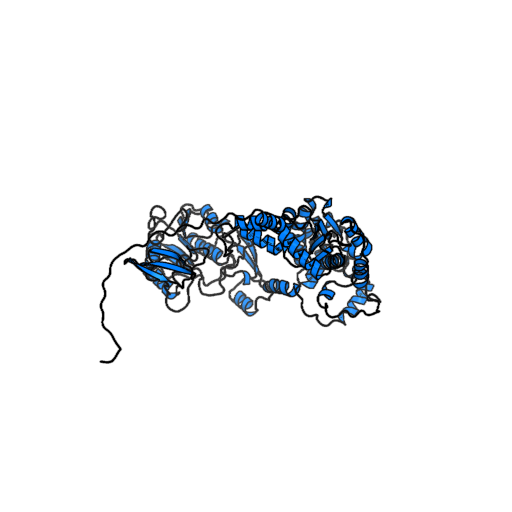30.374 1.00 98.19 517 PHE A CA 1
ATOM 4002 C C . PHE A 1 517 ? -20.226 7.358 31.682 1.00 98.19 517 PHE A C 1
ATOM 4004 O O . PHE A 1 517 ? -19.710 6.369 32.193 1.00 98.19 517 PHE A O 1
ATOM 4011 N N . THR A 1 518 ? -21.343 7.904 32.175 1.00 98.25 518 THR A N 1
ATOM 4012 C CA . THR A 1 518 ? -22.036 7.370 33.359 1.00 98.25 518 THR A CA 1
ATOM 4013 C C . THR A 1 518 ? -22.439 5.914 33.148 1.00 98.25 518 THR A C 1
ATOM 4015 O O . THR A 1 518 ? -22.198 5.076 34.009 1.00 98.25 518 THR A O 1
ATOM 4018 N N . ASN A 1 519 ? -22.993 5.580 31.983 1.00 97.88 519 ASN A N 1
ATOM 4019 C CA . ASN A 1 519 ? -23.350 4.205 31.655 1.00 97.88 519 ASN A CA 1
ATOM 4020 C C . ASN A 1 519 ? -22.123 3.287 31.612 1.00 97.88 519 ASN A C 1
ATOM 4022 O O . ASN A 1 519 ? -22.122 2.245 32.251 1.00 97.88 519 ASN A O 1
ATOM 4026 N N . LEU A 1 520 ? -21.050 3.666 30.915 1.00 97.81 520 LEU A N 1
ATOM 4027 C CA . LEU A 1 520 ? -19.827 2.855 30.874 1.00 97.81 520 LEU A CA 1
ATOM 4028 C C . LEU A 1 520 ? -19.215 2.673 32.271 1.00 97.81 520 LEU A C 1
ATOM 4030 O O . LEU A 1 520 ? -18.726 1.589 32.589 1.00 97.81 520 LEU A O 1
ATOM 4034 N N . ARG A 1 521 ? -19.302 3.698 33.127 1.00 98.12 521 ARG A N 1
ATOM 4035 C CA . ARG A 1 521 ? -18.854 3.646 34.521 1.00 98.12 521 ARG A CA 1
ATOM 4036 C C . ARG A 1 521 ? -19.627 2.622 35.351 1.00 98.12 521 ARG A C 1
ATOM 4038 O O . ARG A 1 521 ? -19.028 2.024 36.243 1.00 98.12 521 ARG A O 1
ATOM 4045 N N . THR A 1 522 ? -20.921 2.410 35.094 1.00 97.88 522 THR A N 1
ATOM 4046 C CA . THR A 1 522 ? -21.706 1.395 35.822 1.00 97.88 522 THR A CA 1
ATOM 4047 C C . THR A 1 522 ? -21.415 -0.028 35.356 1.00 97.88 522 THR A C 1
ATOM 4049 O O . THR A 1 522 ? -21.562 -0.956 36.146 1.00 97.88 522 THR A O 1
ATOM 4052 N N . LEU A 1 523 ? -20.987 -0.223 34.105 1.00 98.19 523 LEU A N 1
ATOM 4053 C CA . LEU A 1 523 ? -20.657 -1.545 33.554 1.00 98.19 523 LEU A CA 1
ATOM 4054 C C . LEU A 1 523 ? -19.310 -2.081 34.045 1.00 98.19 523 LEU A C 1
ATOM 4056 O O . LEU A 1 523 ? -19.127 -3.295 34.152 1.00 98.19 523 LEU A O 1
ATOM 4060 N N . LEU A 1 524 ? -18.373 -1.184 34.336 1.00 98.50 524 LEU A N 1
ATOM 4061 C CA . LEU A 1 524 ? -17.056 -1.522 34.857 1.00 98.50 524 LEU A CA 1
ATOM 4062 C C . LEU A 1 524 ? -17.125 -1.885 36.348 1.00 98.50 524 LEU A C 1
ATOM 4064 O O . LEU A 1 524 ? -17.796 -1.222 37.142 1.00 98.50 524 LEU A O 1
ATOM 4068 N N . ARG A 1 525 ? -16.420 -2.952 36.736 1.00 97.56 525 ARG A N 1
ATOM 4069 C CA . ARG A 1 525 ? -16.230 -3.331 38.146 1.00 97.56 525 ARG A CA 1
ATOM 4070 C C . ARG A 1 525 ? -15.371 -2.290 38.881 1.00 97.56 525 ARG A C 1
ATOM 4072 O O . ARG A 1 525 ? -14.641 -1.568 38.211 1.00 97.56 525 ARG A O 1
ATOM 4079 N N . PRO A 1 526 ? -15.367 -2.243 40.227 1.00 96.19 526 PRO A N 1
ATOM 4080 C CA . PRO A 1 526 ? -14.426 -1.405 40.974 1.00 96.19 526 PRO A CA 1
ATOM 4081 C C . PRO A 1 526 ? -12.965 -1.691 40.588 1.00 96.19 526 PRO A C 1
ATOM 4083 O O . PRO A 1 526 ? -12.550 -2.853 40.542 1.00 96.19 526 PRO A O 1
ATOM 4086 N N . GLY A 1 527 ? -12.197 -0.638 40.305 1.00 94.62 527 GLY A N 1
ATOM 4087 C CA . GLY A 1 527 ? -10.849 -0.733 39.733 1.00 94.62 527 GLY A CA 1
ATOM 4088 C C . GLY A 1 527 ? -10.802 -1.166 38.259 1.00 94.62 527 GLY A C 1
ATOM 4089 O O . GLY A 1 527 ? -9.732 -1.518 37.768 1.00 94.62 527 GLY A O 1
ATOM 4090 N N . GLY A 1 528 ? -11.939 -1.193 37.560 1.00 97.75 528 GLY A N 1
ATOM 4091 C CA . GLY A 1 528 ? -12.009 -1.408 36.117 1.00 97.75 528 GLY A CA 1
ATOM 4092 C C . GLY A 1 528 ? -11.585 -0.161 35.341 1.00 97.75 528 GLY A C 1
ATOM 4093 O O . GLY A 1 528 ? -11.538 0.944 35.886 1.00 97.75 528 GLY A O 1
ATOM 4094 N N . ALA A 1 529 ? -11.281 -0.330 34.054 1.00 98.31 529 ALA A N 1
ATOM 4095 C CA . ALA A 1 529 ? -10.693 0.735 33.246 1.00 98.31 529 ALA A CA 1
ATOM 4096 C C . ALA A 1 529 ? -11.412 0.970 31.910 1.00 98.31 529 ALA A C 1
ATOM 4098 O O . ALA A 1 529 ? -11.630 0.054 31.117 1.00 98.31 529 ALA A O 1
ATOM 4099 N N . LEU A 1 530 ? -11.703 2.233 31.607 1.00 98.62 530 LEU A N 1
ATOM 4100 C CA . LEU A 1 530 ? -11.976 2.690 30.250 1.00 98.62 530 LEU A CA 1
ATOM 4101 C C . LEU A 1 530 ? -10.652 3.079 29.587 1.00 98.62 530 LEU A C 1
ATOM 4103 O O . LEU A 1 530 ? -9.987 4.017 30.021 1.00 98.62 530 LEU A O 1
ATOM 4107 N N . ILE A 1 531 ? -10.293 2.385 28.511 1.00 98.69 531 ILE A N 1
ATOM 4108 C CA . ILE A 1 531 ? -9.115 2.671 27.693 1.00 98.69 531 ILE A CA 1
ATOM 4109 C C . ILE A 1 531 ? -9.608 3.229 26.370 1.00 98.69 531 ILE A C 1
ATOM 4111 O O . ILE A 1 531 ? -10.290 2.543 25.605 1.00 98.69 531 ILE A O 1
ATOM 4115 N N . ALA A 1 532 ? -9.274 4.481 26.083 1.00 98.00 532 ALA A N 1
ATOM 4116 C CA . ALA A 1 532 ? -9.837 5.147 24.923 1.00 98.00 532 ALA A CA 1
ATOM 4117 C C . ALA A 1 532 ? -8.887 6.134 24.258 1.00 98.00 532 ALA A C 1
ATOM 4119 O O . ALA A 1 532 ? -7.907 6.596 24.829 1.00 98.00 532 ALA A O 1
ATOM 4120 N N . THR A 1 533 ? -9.199 6.469 23.014 1.00 96.12 533 THR A N 1
ATOM 4121 C CA . THR A 1 533 ? -8.588 7.572 22.272 1.00 96.12 533 THR A CA 1
ATOM 4122 C C . THR A 1 533 ? -9.683 8.269 21.482 1.00 96.12 533 THR A C 1
ATOM 4124 O O . THR A 1 533 ? -10.575 7.601 20.960 1.00 96.12 533 THR A O 1
ATOM 4127 N N . VAL A 1 534 ? -9.655 9.600 21.446 1.00 93.38 534 VAL A N 1
ATOM 4128 C CA . VAL A 1 534 ? -10.613 10.429 20.705 1.00 93.38 534 VAL A CA 1
ATOM 4129 C C . VAL A 1 534 ? -9.922 11.685 20.189 1.00 93.38 534 VAL A C 1
ATOM 4131 O O . VAL A 1 534 ? -8.974 12.144 20.832 1.00 93.38 534 VAL A O 1
ATOM 4134 N N . PRO A 1 535 ? -10.396 12.296 19.092 1.00 87.12 535 PRO A N 1
ATOM 4135 C CA . PRO A 1 535 ? -9.951 13.621 18.694 1.00 87.12 535 PRO A CA 1
ATOM 4136 C C . PRO A 1 535 ? -10.255 14.652 19.785 1.00 87.12 535 PRO A C 1
ATOM 4138 O O . PRO A 1 535 ? -11.408 14.806 20.196 1.00 87.12 535 PRO A O 1
ATOM 4141 N N . PHE A 1 536 ? -9.230 15.372 20.240 1.00 90.25 536 PHE A N 1
ATOM 4142 C CA . PHE A 1 536 ? -9.393 16.487 21.172 1.00 90.25 536 PHE A CA 1
ATOM 4143 C C . PHE A 1 536 ? -8.441 17.644 20.868 1.00 90.25 536 PHE A C 1
ATOM 4145 O O . PHE A 1 536 ? -7.377 17.445 20.289 1.00 90.25 536 PHE A O 1
ATOM 4152 N N . ARG A 1 537 ? -8.814 18.856 21.277 1.00 87.50 537 ARG A N 1
ATOM 4153 C CA . ARG A 1 537 ? -7.963 20.055 21.301 1.00 87.50 537 ARG A CA 1
ATOM 4154 C C . ARG A 1 537 ? -7.375 20.243 22.697 1.00 87.50 537 ARG A C 1
ATOM 4156 O O . ARG A 1 537 ? -8.015 19.878 23.679 1.00 87.50 537 ARG A O 1
ATOM 4163 N N . LEU A 1 538 ? -6.183 20.825 22.794 1.00 83.19 538 LEU A N 1
ATOM 4164 C CA . LEU A 1 538 ? -5.555 21.099 24.096 1.00 83.19 538 LEU A CA 1
ATOM 4165 C C . LEU A 1 538 ? -6.280 22.210 24.865 1.00 83.19 538 LEU A C 1
ATOM 4167 O O . LEU A 1 538 ? -6.356 22.166 26.087 1.00 83.19 538 LEU A O 1
ATOM 4171 N N . GLU A 1 539 ? -6.840 23.176 24.138 1.00 82.69 539 GLU A N 1
ATOM 4172 C CA . GLU A 1 539 ? -7.438 24.390 24.691 1.00 82.69 539 GLU A CA 1
ATOM 4173 C C . GLU A 1 539 ? -8.879 24.595 24.202 1.00 82.69 539 GLU A C 1
ATOM 4175 O O . GLU A 1 539 ? -9.318 24.008 23.203 1.00 82.69 539 GLU A O 1
ATOM 4180 N N . GLY A 1 540 ? -9.594 25.475 24.905 1.00 87.44 540 GLY A N 1
ATOM 4181 C CA . GLY A 1 540 ? -10.980 25.845 24.633 1.00 87.44 540 GLY A CA 1
ATOM 4182 C C . GLY A 1 540 ? -11.998 24.833 25.154 1.00 87.44 540 GLY A C 1
ATOM 4183 O O . GLY A 1 540 ? -11.666 23.873 25.850 1.00 87.44 540 GLY A O 1
ATOM 4184 N N . ASP A 1 541 ? -13.257 25.045 24.786 1.00 90.19 541 ASP A N 1
ATOM 4185 C CA . ASP A 1 541 ? -14.355 24.167 25.181 1.00 90.19 541 ASP A CA 1
ATOM 4186 C C . ASP A 1 541 ? -14.544 23.007 24.198 1.00 90.19 541 ASP A C 1
ATOM 4188 O O . ASP A 1 541 ? -14.123 23.053 23.033 1.00 90.19 541 ASP A O 1
ATOM 4192 N N . THR A 1 542 ? -15.204 21.950 24.671 1.00 92.19 542 THR A N 1
ATOM 4193 C CA . THR A 1 542 ? -15.682 20.883 23.788 1.00 92.19 542 THR A CA 1
ATOM 4194 C C . THR A 1 542 ? -16.714 21.467 22.832 1.00 92.19 542 THR A C 1
ATOM 4196 O O . THR A 1 542 ? -17.710 22.048 23.254 1.00 92.19 542 THR A O 1
ATOM 4199 N N . LEU A 1 543 ? -16.453 21.330 21.533 1.00 90.69 543 LEU A N 1
ATOM 4200 C CA . LEU A 1 543 ? -17.357 21.787 20.489 1.00 90.69 543 LEU A CA 1
ATOM 4201 C C . LEU A 1 543 ? -18.347 20.668 20.185 1.00 90.69 543 LEU A C 1
ATOM 4203 O O . LEU A 1 543 ? -17.964 19.660 19.596 1.00 90.69 543 LEU A O 1
ATOM 4207 N N . GLU A 1 544 ? -19.607 20.862 20.555 1.00 92.62 544 GLU A N 1
ATOM 4208 C CA . GLU A 1 544 ? -20.709 20.006 20.122 1.00 92.62 544 GLU A CA 1
ATOM 4209 C C . GLU A 1 544 ? -21.307 20.596 18.836 1.00 92.62 544 GLU A C 1
ATOM 4211 O O . GLU A 1 544 ? -21.904 21.673 18.858 1.00 92.62 544 GLU A O 1
ATOM 4216 N N . HIS A 1 545 ? -21.124 19.915 17.700 1.00 92.00 545 HIS A N 1
ATOM 4217 C CA . HIS A 1 545 ? -21.590 20.405 16.394 1.00 92.00 545 HIS A CA 1
ATOM 4218 C C . HIS A 1 545 ? -23.118 20.406 16.299 1.00 92.00 545 HIS A C 1
ATOM 4220 O O . HIS A 1 545 ? -23.701 21.276 15.652 1.00 92.00 545 HIS A O 1
ATOM 4226 N N . PHE A 1 546 ? -23.767 19.440 16.961 1.00 94.00 546 PHE A N 1
ATOM 4227 C CA . PHE A 1 546 ? -25.216 19.234 16.916 1.00 94.00 546 PHE A CA 1
ATOM 4228 C C . PHE A 1 546 ? -25.788 18.961 18.324 1.00 94.00 546 PHE A C 1
ATOM 4230 O O . PHE A 1 546 ? -26.107 17.814 18.635 1.00 94.00 546 PHE A O 1
ATOM 4237 N N . PRO A 1 547 ? -25.947 19.982 19.191 1.00 92.31 547 PRO A N 1
ATOM 4238 C CA . PRO A 1 547 ? -26.358 19.789 20.590 1.00 92.31 547 PRO A CA 1
ATOM 4239 C C . PRO A 1 547 ? -27.714 19.095 20.786 1.00 92.31 547 PRO A C 1
ATOM 4241 O O . PRO A 1 547 ? -27.890 18.361 21.754 1.00 92.31 547 PRO A O 1
ATOM 4244 N N . ASP A 1 548 ? -28.649 19.283 19.848 1.00 93.75 548 ASP A N 1
ATOM 4245 C CA . ASP A 1 548 ? -29.997 18.695 19.890 1.00 93.75 548 ASP A CA 1
ATOM 4246 C C . ASP A 1 548 ? -30.133 17.419 19.027 1.00 93.75 548 ASP A C 1
ATOM 4248 O O . ASP A 1 548 ? -31.247 17.039 18.645 1.00 93.75 548 ASP A O 1
ATOM 4252 N N . LEU A 1 549 ? -29.020 16.786 18.633 1.00 93.62 549 LEU A N 1
ATOM 4253 C CA . LEU A 1 549 ? -29.032 15.600 17.769 1.00 93.62 549 LEU A CA 1
ATOM 4254 C C . LEU A 1 549 ? -29.707 14.414 18.472 1.00 93.62 549 LEU A C 1
ATOM 4256 O O . LEU A 1 549 ? -29.268 13.994 19.541 1.00 93.62 549 LEU A O 1
ATOM 4260 N N . HIS A 1 550 ? -30.757 13.862 17.861 1.00 91.19 550 HIS A N 1
ATOM 4261 C CA . HIS A 1 550 ? -31.569 12.802 18.456 1.00 91.19 550 HIS A CA 1
ATOM 4262 C C . HIS A 1 550 ? -31.939 11.719 17.435 1.00 91.19 550 HIS A C 1
ATOM 4264 O O . HIS A 1 550 ? -31.318 10.658 17.450 1.00 91.19 550 HIS A O 1
ATOM 4270 N N . ASP A 1 551 ? -32.884 11.985 16.527 1.00 91.25 551 ASP A N 1
ATOM 4271 C CA . ASP A 1 551 ? -33.247 11.071 15.435 1.00 91.25 551 ASP A CA 1
ATOM 4272 C C . ASP A 1 551 ? -32.820 11.694 14.109 1.00 91.25 551 ASP A C 1
ATOM 4274 O O . ASP A 1 551 ? -33.440 12.641 13.617 1.00 91.25 551 ASP A O 1
ATOM 4278 N N . TYR A 1 552 ? -31.701 11.217 13.568 1.00 91.44 552 TYR A N 1
ATOM 4279 C CA . TYR A 1 552 ? -31.062 11.845 12.427 1.00 91.44 552 TYR A CA 1
ATOM 4280 C C . TYR A 1 552 ? -30.808 10.880 11.279 1.00 91.44 552 TYR A C 1
ATOM 4282 O O . TYR A 1 552 ? -30.580 9.684 11.445 1.00 91.44 552 TYR A O 1
ATOM 4290 N N . ARG A 1 553 ? -30.789 11.452 10.078 1.00 90.56 553 ARG A N 1
ATOM 4291 C CA . ARG A 1 553 ? -30.408 10.774 8.845 1.00 90.56 553 ARG A CA 1
ATOM 4292 C C . ARG A 1 553 ? -29.724 11.742 7.900 1.00 90.56 553 ARG A C 1
ATOM 4294 O O . ARG A 1 553 ? -29.982 12.945 7.919 1.00 90.56 553 ARG A O 1
ATOM 4301 N N . ILE A 1 554 ? -28.884 11.206 7.030 1.00 88.50 554 ILE A N 1
ATOM 4302 C CA . ILE A 1 554 ? -28.257 11.983 5.965 1.00 88.50 554 ILE A CA 1
ATOM 4303 C C . ILE A 1 554 ? -29.080 11.784 4.689 1.00 88.50 554 ILE A C 1
ATOM 4305 O O . ILE A 1 554 ? -29.247 10.660 4.221 1.00 88.50 554 ILE A O 1
ATOM 4309 N N . GLU A 1 555 ? -29.620 12.874 4.143 1.00 88.31 555 GLU A N 1
ATOM 4310 C CA . GLU A 1 555 ? -30.406 12.891 2.904 1.00 88.31 555 GLU A CA 1
ATOM 4311 C C . GLU A 1 555 ? -29.565 13.433 1.740 1.00 88.31 555 GLU A C 1
ATOM 4313 O O . GLU A 1 555 ? -28.779 14.370 1.906 1.00 88.31 555 GLU A O 1
ATOM 4318 N N . HIS A 1 556 ? -29.769 12.883 0.542 1.00 84.31 556 HIS A N 1
ATOM 4319 C CA . HIS A 1 556 ? -29.218 13.426 -0.699 1.00 84.31 556 HIS A CA 1
ATOM 4320 C C . HIS A 1 556 ? -30.221 14.389 -1.343 1.00 84.31 556 HIS A C 1
ATOM 4322 O O . HIS A 1 556 ? -31.402 14.068 -1.471 1.00 84.31 556 HIS A O 1
ATOM 4328 N N . ARG A 1 557 ? -29.744 15.567 -1.748 1.00 82.38 557 ARG A N 1
ATOM 4329 C CA . ARG A 1 557 ? -30.493 16.594 -2.484 1.00 82.38 557 ARG A CA 1
ATOM 4330 C C . ARG A 1 557 ? -29.702 17.024 -3.716 1.00 82.38 557 ARG A C 1
ATOM 4332 O O . ARG A 1 557 ? -28.500 16.780 -3.791 1.00 82.38 557 ARG A O 1
ATOM 4339 N N . ASP A 1 558 ? -30.358 17.726 -4.637 1.00 74.00 558 ASP A N 1
ATOM 4340 C CA . ASP A 1 558 ? -29.735 18.240 -5.869 1.00 74.00 558 ASP A CA 1
ATOM 4341 C C . ASP A 1 558 ? -28.506 19.127 -5.592 1.00 74.00 558 ASP A C 1
ATOM 4343 O O . ASP A 1 558 ? -27.582 19.192 -6.397 1.00 74.00 558 ASP A O 1
ATOM 4347 N N . THR A 1 559 ? -28.470 19.784 -4.427 1.00 71.06 559 THR A N 1
ATOM 4348 C CA . THR A 1 559 ? -27.386 20.679 -3.988 1.00 71.06 559 THR A CA 1
ATOM 4349 C C . THR A 1 559 ? -26.298 19.996 -3.151 1.00 71.06 559 THR A C 1
ATOM 4351 O O . THR A 1 559 ? -25.327 20.652 -2.776 1.00 71.06 559 THR A O 1
ATOM 4354 N N . GLY A 1 560 ? -26.426 18.699 -2.845 1.00 82.19 560 GLY A N 1
ATOM 4355 C CA . GLY A 1 560 ? -25.471 17.948 -2.025 1.00 82.19 560 GLY A CA 1
ATOM 4356 C C . GLY A 1 560 ? -26.123 17.112 -0.920 1.00 82.19 560 GLY A C 1
ATOM 4357 O O . GLY A 1 560 ? -27.308 16.785 -0.969 1.00 82.19 560 GLY A O 1
ATOM 4358 N N . ARG A 1 561 ? -25.334 16.723 0.088 1.00 88.44 561 ARG A N 1
ATOM 4359 C CA . ARG A 1 561 ? -25.835 15.985 1.259 1.00 88.44 561 ARG A CA 1
ATOM 4360 C C . ARG A 1 561 ? -26.280 16.960 2.342 1.00 88.44 561 ARG A C 1
ATOM 4362 O O . ARG A 1 561 ? -25.604 17.954 2.582 1.00 88.44 561 ARG A O 1
ATOM 4369 N N . VAL A 1 562 ? -27.369 16.633 3.030 1.00 91.75 562 VAL A N 1
ATOM 4370 C CA . VAL A 1 562 ? -27.826 17.359 4.219 1.00 91.75 562 VAL A CA 1
ATOM 4371 C C . VAL A 1 562 ? -28.034 16.398 5.382 1.00 91.75 562 VAL A C 1
ATOM 4373 O O . VAL A 1 562 ? -28.543 15.294 5.198 1.00 91.75 562 VAL A O 1
ATOM 4376 N N . LEU A 1 563 ? -27.666 16.820 6.587 1.00 92.69 563 LEU A N 1
ATOM 4377 C CA . LEU A 1 563 ? -28.021 16.124 7.818 1.00 92.69 563 LEU A CA 1
ATOM 4378 C C . LEU A 1 563 ? -29.399 16.616 8.257 1.00 92.69 563 LEU A C 1
ATOM 4380 O O . LEU A 1 563 ? -29.570 17.797 8.552 1.00 92.69 563 LEU A O 1
ATOM 4384 N N . VAL A 1 564 ? -30.381 15.722 8.288 1.00 93.69 564 VAL A N 1
ATOM 4385 C CA . VAL A 1 564 ? -31.721 16.006 8.806 1.00 93.69 564 VAL A CA 1
ATOM 4386 C C . VAL A 1 564 ? -31.843 15.378 10.180 1.00 93.69 564 VAL A C 1
ATOM 4388 O O . VAL A 1 564 ? -31.664 14.174 10.315 1.00 93.69 564 VAL A O 1
ATOM 4391 N N . ASN A 1 565 ? -32.159 16.195 11.177 1.00 95.94 565 ASN A N 1
ATOM 4392 C CA . ASN A 1 565 ? -32.368 15.780 12.558 1.00 95.94 565 ASN A CA 1
ATOM 4393 C C . ASN A 1 565 ? -33.792 16.132 12.994 1.00 95.94 565 ASN A C 1
ATOM 4395 O O . ASN A 1 565 ? -34.289 17.217 12.683 1.00 95.94 565 ASN A O 1
ATOM 4399 N N . ILE A 1 566 ? -34.426 15.238 13.739 1.00 96.56 566 ILE A N 1
ATOM 4400 C CA . ILE A 1 566 ? -35.612 15.511 14.538 1.00 96.56 566 ILE A CA 1
ATOM 4401 C C . ILE A 1 566 ? -35.151 15.550 15.992 1.00 96.56 566 ILE A C 1
ATOM 4403 O O . ILE A 1 566 ? -34.725 14.538 16.547 1.00 96.56 566 ILE A O 1
ATOM 4407 N N . THR A 1 567 ? -35.201 16.738 16.590 1.00 94.06 567 THR A N 1
ATOM 4408 C CA . THR A 1 567 ? -34.821 16.962 17.990 1.00 94.06 567 THR A CA 1
ATOM 4409 C C . THR A 1 567 ? -35.766 16.216 18.946 1.00 94.06 567 THR A C 1
ATOM 4411 O O . THR A 1 567 ? -36.878 15.850 18.550 1.00 94.06 567 THR A O 1
ATOM 4414 N N . PRO A 1 568 ? -35.415 16.071 20.239 1.00 90.81 568 PRO A N 1
ATOM 4415 C CA . PRO A 1 568 ? -36.286 15.411 21.219 1.00 90.81 568 PRO A CA 1
ATOM 4416 C C . PRO A 1 568 ? -37.687 16.034 21.355 1.00 90.81 568 PRO A C 1
ATOM 4418 O O . PRO A 1 568 ? -38.641 15.346 21.698 1.00 90.81 568 PRO A O 1
ATOM 4421 N N . ASN A 1 569 ? -37.838 17.334 21.066 1.00 94.38 569 ASN A N 1
ATOM 4422 C CA . ASN A 1 569 ? -39.130 18.033 21.078 1.00 94.38 569 ASN A CA 1
ATOM 4423 C C . ASN A 1 569 ? -39.852 18.040 19.712 1.00 94.38 569 ASN A C 1
ATOM 4425 O O . ASN A 1 569 ? -40.806 18.794 19.528 1.00 94.38 569 ASN A O 1
ATOM 4429 N N . GLY A 1 570 ? -39.398 17.233 18.747 1.00 93.81 570 GLY A N 1
ATOM 4430 C CA . GLY A 1 570 ? -40.029 17.070 17.434 1.00 93.81 570 GLY A CA 1
ATOM 4431 C C . GLY A 1 570 ? -39.698 18.159 16.408 1.00 93.81 570 GLY A C 1
ATOM 4432 O O . GLY A 1 570 ? -40.261 18.161 15.311 1.00 93.81 570 GLY A O 1
ATOM 4433 N N . LYS A 1 571 ? -38.789 19.094 16.715 1.00 96.06 571 LYS A N 1
ATOM 4434 C CA . LYS A 1 571 ? -38.371 20.139 15.772 1.00 96.06 571 LYS A CA 1
ATOM 4435 C C . LYS A 1 571 ? -37.441 19.546 14.714 1.00 96.06 571 LYS A C 1
ATOM 4437 O O . LYS A 1 571 ? -36.414 18.949 15.018 1.00 96.06 571 LYS A O 1
ATOM 4442 N N . ARG A 1 572 ? -37.764 19.783 13.442 1.00 96.56 572 ARG A N 1
ATOM 4443 C CA . ARG A 1 572 ? -36.888 19.423 12.323 1.00 96.56 572 ARG A CA 1
ATOM 4444 C C . ARG A 1 572 ? -35.757 20.443 12.169 1.00 96.56 572 ARG A C 1
ATOM 4446 O O . ARG A 1 572 ? -36.014 21.634 12.006 1.00 96.56 572 ARG A O 1
ATOM 4453 N N . GLN A 1 573 ? -34.520 19.963 12.162 1.00 96.50 573 GLN A N 1
ATOM 4454 C CA . GLN A 1 573 ? -33.305 20.711 11.841 1.00 96.50 573 GLN A CA 1
ATOM 4455 C C . GLN A 1 573 ? -32.671 20.129 10.570 1.00 96.50 573 GLN A C 1
ATOM 4457 O O . GLN A 1 573 ? -32.735 18.923 10.330 1.00 96.50 573 GLN A O 1
ATOM 4462 N N . VAL A 1 574 ? -32.085 20.990 9.737 1.00 94.06 574 VAL A N 1
ATOM 4463 C CA . VAL A 1 574 ? -31.375 20.592 8.514 1.00 94.06 574 VAL A CA 1
ATOM 4464 C C . VAL A 1 574 ? -30.034 21.312 8.488 1.00 94.06 574 VAL A C 1
ATOM 4466 O O . VAL A 1 574 ? -30.003 22.539 8.566 1.00 94.06 574 VAL A O 1
ATOM 4469 N N . PHE A 1 575 ? -28.945 20.559 8.369 1.00 92.25 575 PHE A N 1
ATOM 4470 C CA . PHE A 1 575 ? -27.587 21.091 8.327 1.00 92.25 575 PHE A CA 1
ATOM 4471 C C . PHE A 1 575 ? -26.936 20.771 6.982 1.00 92.25 575 PHE A C 1
ATOM 4473 O O . PHE A 1 575 ? -26.885 19.616 6.561 1.00 92.25 575 PHE A O 1
ATOM 4480 N N . GLU A 1 576 ? -26.419 21.801 6.316 1.00 88.62 576 GLU A N 1
ATOM 4481 C CA . GLU A 1 576 ? -25.694 21.674 5.041 1.00 88.62 576 GLU A CA 1
ATOM 4482 C C . GLU A 1 576 ? -24.184 21.488 5.244 1.00 88.62 576 GLU A C 1
ATOM 4484 O O . GLU A 1 576 ? -23.489 20.981 4.369 1.00 88.62 576 GLU A O 1
ATOM 4489 N N . LYS A 1 577 ? -23.668 21.890 6.411 1.00 84.81 577 LYS A N 1
ATOM 4490 C CA . LYS A 1 577 ? -22.258 21.757 6.789 1.00 84.81 577 LYS A CA 1
ATOM 4491 C C . LYS A 1 577 ? -22.142 20.797 7.961 1.00 84.81 577 LYS A C 1
ATOM 4493 O O . LYS A 1 577 ? -22.590 21.110 9.059 1.00 84.81 577 LYS A O 1
ATOM 4498 N N . PHE A 1 578 ? -21.555 19.636 7.710 1.00 87.38 578 PHE A N 1
ATOM 4499 C CA . PHE A 1 578 ? -21.297 18.617 8.718 1.00 87.38 578 PHE A CA 1
ATOM 4500 C C . PHE A 1 578 ? -20.123 17.739 8.284 1.00 87.38 578 PHE A C 1
ATOM 4502 O O . PHE A 1 578 ? -19.895 17.525 7.090 1.00 87.38 578 PHE A O 1
ATOM 4509 N N . ASN A 1 579 ? -19.385 17.224 9.263 1.00 80.69 579 ASN A N 1
ATOM 4510 C CA . ASN A 1 579 ? -18.239 16.353 9.041 1.00 80.69 579 ASN A CA 1
ATOM 4511 C C . ASN A 1 579 ? -18.711 14.897 9.049 1.00 80.69 579 ASN A C 1
ATOM 4513 O O . ASN A 1 579 ? -18.877 14.281 10.097 1.00 80.69 579 ASN A O 1
ATOM 4517 N N . CYS A 1 580 ? -18.966 14.355 7.861 1.00 79.25 580 CYS A N 1
ATOM 4518 C CA . CYS A 1 580 ? -19.308 12.950 7.675 1.00 79.25 580 CYS A CA 1
ATOM 4519 C C . CYS A 1 580 ? -18.781 12.462 6.317 1.00 79.25 580 CYS A C 1
ATOM 4521 O O . CYS A 1 580 ? -19.159 13.040 5.288 1.00 79.25 580 CYS A O 1
ATOM 4523 N N . PRO A 1 581 ? -17.927 11.427 6.264 1.00 69.19 581 PRO A N 1
ATOM 4524 C CA . PRO A 1 581 ? -17.507 10.785 5.027 1.00 69.19 581 PRO A CA 1
ATOM 4525 C C . PRO A 1 581 ? -18.710 10.384 4.165 1.00 69.19 581 PRO A C 1
ATOM 4527 O O . PRO A 1 581 ? -19.752 9.958 4.660 1.00 69.19 581 PRO A O 1
ATOM 4530 N N . ALA A 1 582 ? -18.612 10.565 2.849 1.00 59.69 582 ALA A N 1
ATOM 4531 C CA . ALA A 1 582 ? -19.692 10.181 1.927 1.00 59.69 582 ALA A CA 1
ATOM 4532 C C . ALA A 1 582 ? -19.920 8.663 1.890 1.00 59.69 582 ALA A C 1
ATOM 4534 O O . ALA A 1 582 ? -21.021 8.184 1.613 1.00 59.69 582 ALA A O 1
ATOM 4535 N N . ASP A 1 583 ? -18.870 7.918 2.198 1.00 52.91 583 ASP A N 1
ATOM 4536 C CA . ASP A 1 583 ? -18.767 6.474 2.176 1.00 52.91 583 ASP A CA 1
ATOM 4537 C C . ASP A 1 583 ? -19.023 5.807 3.536 1.00 52.91 583 ASP A C 1
ATOM 4539 O O . ASP A 1 583 ? -19.138 4.586 3.608 1.00 52.91 583 ASP A O 1
ATOM 4543 N N . ASP A 1 584 ? -19.268 6.574 4.591 1.00 63.34 584 ASP A N 1
ATOM 4544 C CA . ASP A 1 584 ? -19.712 6.046 5.875 1.00 63.34 584 ASP A CA 1
ATOM 4545 C C . ASP A 1 584 ? -20.671 7.029 6.551 1.00 63.34 584 ASP A C 1
ATOM 4547 O O . ASP A 1 584 ? -20.280 7.883 7.343 1.00 63.34 584 ASP A O 1
ATOM 4551 N N . LEU A 1 585 ? -21.963 6.887 6.233 1.00 63.97 585 LEU A N 1
ATOM 4552 C CA . LEU A 1 585 ? -23.028 7.710 6.816 1.00 63.97 585 LEU A CA 1
ATOM 4553 C C . LEU A 1 585 ? -23.239 7.424 8.312 1.00 63.97 585 LEU A C 1
ATOM 4555 O O . LEU A 1 585 ? -24.010 8.127 8.959 1.00 63.97 585 LEU A O 1
ATOM 4559 N N . THR A 1 586 ? -22.567 6.400 8.846 1.00 64.88 586 THR A N 1
ATOM 4560 C CA . THR A 1 586 ? -22.532 6.078 10.276 1.00 64.88 586 THR A CA 1
ATOM 4561 C C . THR A 1 586 ? -21.418 6.842 10.998 1.00 64.88 586 THR A C 1
ATOM 4563 O O . THR A 1 586 ? -21.418 6.960 12.222 1.00 64.88 586 THR A O 1
ATOM 4566 N N . TRP A 1 587 ? -20.490 7.432 10.239 1.00 73.75 587 TRP A N 1
ATOM 4567 C CA . TRP A 1 587 ? -19.404 8.263 10.734 1.00 73.75 587 TRP A CA 1
ATOM 4568 C C . TRP A 1 587 ? -19.812 9.732 10.654 1.00 73.75 587 TRP A C 1
ATOM 4570 O O . TRP A 1 587 ? -19.386 10.471 9.775 1.00 73.75 587 TRP A O 1
ATOM 4580 N N . LEU A 1 588 ? -20.690 10.170 11.550 1.00 88.31 588 LEU A N 1
ATOM 4581 C CA . LEU A 1 588 ? -20.958 11.592 11.756 1.00 88.31 588 LEU A CA 1
ATOM 4582 C C . LEU A 1 588 ? -20.091 12.078 12.918 1.00 88.31 588 LEU A C 1
ATOM 4584 O O . LEU A 1 588 ? -20.237 11.585 14.031 1.00 88.31 588 LEU A O 1
ATOM 4588 N N . GLU A 1 589 ? -19.196 13.039 12.685 1.00 89.69 589 GLU A N 1
ATOM 4589 C CA . GLU A 1 589 ? -18.531 13.736 13.787 1.00 89.69 589 GLU A CA 1
ATOM 4590 C C . GLU A 1 589 ? -19.562 14.640 14.464 1.00 89.69 589 GLU A C 1
ATOM 4592 O O . GLU A 1 589 ? -20.026 15.627 13.891 1.00 89.69 589 GLU A O 1
ATOM 4597 N N . THR A 1 590 ? -19.946 14.279 15.684 1.00 92.06 590 THR A N 1
ATOM 4598 C CA . THR A 1 590 ? -20.921 15.026 16.483 1.00 92.06 590 THR A CA 1
ATOM 4599 C C . THR A 1 590 ? -20.241 16.058 17.368 1.00 92.06 590 THR A C 1
ATOM 4601 O O . THR A 1 590 ? -20.842 17.085 17.685 1.00 92.06 590 THR A O 1
ATOM 4604 N N . ARG A 1 591 ? -18.970 15.823 17.716 1.00 92.88 591 ARG A N 1
ATOM 4605 C CA . ARG A 1 591 ? -18.190 16.702 18.586 1.00 92.88 591 ARG A CA 1
ATOM 4606 C C . ARG A 1 591 ? -16.691 16.643 18.337 1.00 92.88 591 ARG A C 1
ATOM 4608 O O . ARG A 1 591 ? -16.159 15.625 17.900 1.00 92.88 591 ARG A O 1
ATOM 4615 N N . VAL A 1 592 ? -16.009 17.708 18.747 1.00 89.56 592 VAL A N 1
ATOM 4616 C CA . VAL A 1 592 ? -14.557 17.748 18.952 1.00 89.56 592 VAL A CA 1
ATOM 4617 C C . VAL A 1 592 ? -14.304 18.089 20.414 1.00 89.56 592 VAL A C 1
ATOM 4619 O O . VAL A 1 592 ? -14.630 19.190 20.864 1.00 89.56 592 VAL A O 1
ATOM 4622 N N . PHE A 1 593 ? -13.723 17.154 21.164 1.00 93.75 593 PHE A N 1
ATOM 4623 C CA . PHE A 1 593 ? -13.434 17.373 22.579 1.00 93.75 593 PHE A CA 1
ATOM 4624 C C . PHE A 1 593 ? -12.398 18.483 22.770 1.00 93.75 593 PHE A C 1
ATOM 4626 O O . PHE A 1 593 ? -11.523 18.697 21.930 1.00 93.75 593 PHE A O 1
ATOM 4633 N N . SER A 1 594 ? -12.454 19.160 23.908 1.00 93.56 594 SER A N 1
ATOM 4634 C CA . SER A 1 594 ? -11.254 19.732 24.513 1.00 93.56 594 SER A CA 1
ATOM 4635 C C . SER A 1 594 ? -10.731 18.780 25.581 1.00 93.56 594 SER A C 1
ATOM 4637 O O . SER A 1 594 ? -11.503 18.007 26.151 1.00 93.56 594 SER A O 1
ATOM 4639 N N . GLN A 1 595 ? -9.429 18.810 25.860 1.00 93.06 595 GLN A N 1
ATOM 4640 C CA . GLN A 1 595 ? -8.834 17.946 26.878 1.00 93.06 595 GLN A CA 1
ATOM 4641 C C . GLN A 1 595 ? -9.484 18.182 28.247 1.00 93.06 595 GLN A C 1
ATOM 4643 O O . GLN A 1 595 ? -9.863 17.223 28.915 1.00 93.06 595 GLN A O 1
ATOM 4648 N N . GLN A 1 596 ? -9.693 19.448 28.623 1.00 94.88 596 GLN A N 1
ATOM 4649 C CA . GLN A 1 596 ? -10.393 19.807 29.856 1.00 94.88 596 GLN A CA 1
ATOM 4650 C C . GLN A 1 596 ? -11.843 19.307 29.855 1.00 94.88 596 GLN A C 1
ATOM 4652 O O . GLN A 1 596 ? -12.266 18.688 30.824 1.00 94.88 596 GLN A O 1
ATOM 4657 N N . GLY A 1 597 ? -12.588 19.509 28.762 1.00 94.81 597 GLY A N 1
ATOM 4658 C CA . GLY A 1 597 ? -13.973 19.043 28.669 1.00 94.81 597 GLY A CA 1
ATOM 4659 C C . GLY A 1 597 ? -14.097 17.520 28.751 1.00 94.81 597 GLY A C 1
ATOM 4660 O O . GLY A 1 597 ? -15.020 17.018 29.384 1.00 94.81 597 GLY A O 1
ATOM 4661 N N . LEU A 1 598 ? -13.141 16.778 28.184 1.00 95.50 598 LEU A N 1
ATOM 4662 C CA . LEU A 1 598 ? -13.070 15.321 28.306 1.00 95.50 598 LEU A CA 1
ATOM 4663 C C . LEU A 1 598 ? -12.788 14.879 29.753 1.00 95.50 598 LEU A C 1
ATOM 4665 O O . LEU A 1 598 ? -13.453 13.973 30.249 1.00 95.50 598 LEU A O 1
ATOM 4669 N N . VAL A 1 599 ? -11.838 15.530 30.436 1.00 96.56 599 VAL A N 1
ATOM 4670 C CA . VAL A 1 599 ? -11.523 15.274 31.854 1.00 96.56 599 VAL A CA 1
ATOM 4671 C C . VAL A 1 599 ? -12.737 15.547 32.742 1.00 96.56 599 VAL A C 1
ATOM 4673 O O . VAL A 1 599 ? -13.075 14.704 33.573 1.00 96.56 599 VAL A O 1
ATOM 4676 N N . SER A 1 600 ? -13.414 16.681 32.545 1.00 96.31 600 SER A N 1
ATOM 4677 C CA . SER A 1 600 ? -14.624 17.034 33.291 1.00 96.31 600 SER A CA 1
ATOM 4678 C C . SER A 1 600 ? -15.739 16.023 33.040 1.00 96.31 600 SER A C 1
ATOM 4680 O O . SER A 1 600 ? -16.265 15.465 33.992 1.00 96.31 600 SER A O 1
ATOM 4682 N N . ALA A 1 601 ? -16.025 15.687 31.779 1.00 96.44 601 ALA A N 1
ATOM 4683 C CA . ALA A 1 601 ? -17.075 14.731 31.425 1.00 96.44 601 ALA A CA 1
ATOM 4684 C C . ALA A 1 601 ? -16.866 13.334 32.041 1.00 96.44 601 ALA A C 1
ATOM 4686 O O . ALA A 1 601 ? -17.833 12.681 32.435 1.00 96.44 601 ALA A O 1
ATOM 4687 N N . LEU A 1 602 ? -15.616 12.866 32.132 1.00 97.94 602 LEU A N 1
ATOM 4688 C CA . LEU A 1 602 ? -15.276 11.591 32.773 1.00 97.94 602 LEU A CA 1
ATOM 4689 C C . LEU A 1 602 ? -15.365 11.673 34.303 1.00 97.94 602 LEU A C 1
ATOM 4691 O O . LEU A 1 602 ? -15.956 10.791 34.924 1.00 97.94 602 LEU A O 1
ATOM 4695 N N . THR A 1 603 ? -14.828 12.738 34.902 1.00 97.75 603 THR A N 1
ATOM 4696 C CA . THR A 1 603 ? -14.867 12.944 36.361 1.00 97.75 603 THR A CA 1
ATOM 4697 C C . THR A 1 603 ? -16.302 13.099 36.864 1.00 97.75 603 THR A C 1
ATOM 4699 O O . THR A 1 603 ? -16.691 12.448 37.830 1.00 97.75 603 THR A O 1
ATOM 4702 N N . ASP A 1 604 ? -17.124 13.883 36.162 1.00 97.44 604 ASP A N 1
ATOM 4703 C CA . ASP A 1 604 ? -18.547 14.075 36.469 1.00 97.44 604 ASP A CA 1
ATOM 4704 C C . ASP A 1 604 ? -19.339 12.763 36.355 1.00 97.44 604 ASP A C 1
ATOM 4706 O O . ASP A 1 604 ? -20.328 12.556 37.057 1.00 97.44 604 ASP A O 1
ATOM 4710 N N . ALA A 1 605 ? -18.897 11.855 35.480 1.00 97.56 605 ALA A N 1
ATOM 4711 C CA . ALA A 1 605 ? -19.468 10.523 35.339 1.00 97.56 605 ALA A CA 1
ATOM 4712 C C . ALA A 1 605 ? -19.005 9.532 36.424 1.00 97.56 605 ALA A C 1
ATOM 4714 O O . ALA A 1 605 ? -19.517 8.413 36.456 1.00 97.56 605 ALA A O 1
ATOM 4715 N N . GLY A 1 606 ? -18.081 9.926 37.307 1.00 97.00 606 GLY A N 1
ATOM 4716 C CA . GLY A 1 606 ? -17.580 9.113 38.416 1.00 97.00 606 GLY A CA 1
ATOM 4717 C C . GLY A 1 606 ? -16.329 8.291 38.100 1.00 97.00 606 GLY A C 1
ATOM 4718 O O . GLY A 1 606 ? -16.051 7.333 38.820 1.00 97.00 606 GLY A O 1
ATOM 4719 N N . PHE A 1 607 ? -15.595 8.615 37.033 1.00 98.38 607 PHE A N 1
ATOM 4720 C CA . PHE A 1 607 ? -14.243 8.090 36.831 1.00 98.38 607 PHE A CA 1
ATOM 4721 C C . PHE A 1 607 ? -13.210 8.907 37.618 1.00 98.38 607 PHE A C 1
ATOM 4723 O O . PHE A 1 607 ? -13.386 10.102 37.858 1.00 98.38 607 PHE A O 1
ATOM 4730 N N . GLU A 1 608 ? -12.085 8.282 37.950 1.00 97.69 608 GLU A N 1
ATOM 4731 C CA . GLU A 1 608 ? -10.861 8.996 38.297 1.00 97.69 608 GLU A CA 1
ATOM 4732 C C . GLU A 1 608 ? -10.400 9.882 37.128 1.00 97.69 608 GLU A C 1
ATOM 4734 O O . GLU A 1 608 ? -10.686 9.606 35.955 1.00 97.69 608 GLU A O 1
ATOM 4739 N N . ALA A 1 609 ? -9.637 10.932 37.445 1.00 95.50 609 ALA A N 1
ATOM 4740 C CA . ALA A 1 609 ? -9.050 11.800 36.433 1.00 95.50 609 ALA A CA 1
ATOM 4741 C C . ALA A 1 609 ? -8.235 10.964 35.420 1.00 95.50 609 ALA A C 1
ATOM 4743 O O . ALA A 1 609 ? -7.363 10.189 35.828 1.00 95.50 609 ALA A O 1
ATOM 4744 N N . PRO A 1 610 ? -8.501 11.092 34.105 1.00 96.81 610 PRO A N 1
ATOM 4745 C CA . PRO A 1 610 ? -7.900 10.214 33.116 1.00 96.81 610 PRO A CA 1
ATOM 4746 C C . PRO A 1 610 ? -6.394 10.445 33.004 1.00 96.81 610 PRO A C 1
ATOM 4748 O O . PRO A 1 610 ? -5.913 11.579 32.938 1.00 96.81 610 PRO A O 1
ATOM 4751 N N . VAL A 1 611 ? -5.650 9.347 32.904 1.00 96.94 611 VAL A N 1
ATOM 4752 C CA . VAL A 1 611 ? -4.206 9.351 32.681 1.00 96.94 611 VAL A CA 1
ATOM 4753 C C . VAL A 1 611 ? -3.945 9.205 31.188 1.00 96.94 611 VAL A C 1
ATOM 4755 O O . VAL A 1 611 ? -4.220 8.160 30.598 1.00 96.94 611 VAL A O 1
ATOM 4758 N N . PHE A 1 612 ? -3.417 10.256 30.566 1.00 95.69 612 PHE A N 1
ATOM 4759 C CA . PHE A 1 612 ? -3.059 10.254 29.150 1.00 95.69 612 PHE A CA 1
ATOM 4760 C C . PHE A 1 612 ? -1.687 9.603 28.926 1.00 95.69 612 PHE A C 1
ATOM 4762 O O . PHE A 1 612 ? -0.746 9.838 29.682 1.00 95.69 612 PHE A O 1
ATOM 4769 N N . MET A 1 613 ? -1.550 8.815 27.857 1.00 94.19 613 MET A N 1
ATOM 4770 C CA . MET A 1 613 ? -0.291 8.191 27.441 1.00 94.19 613 MET A CA 1
ATOM 4771 C C . MET A 1 613 ? 0.616 9.224 26.758 1.00 94.19 613 MET A C 1
ATOM 4773 O O . MET A 1 613 ? 0.744 9.253 25.532 1.00 94.19 613 MET A O 1
ATOM 4777 N N . THR A 1 614 ? 1.216 10.104 27.557 1.00 87.38 614 THR A N 1
ATOM 4778 C CA . THR A 1 614 ? 2.174 11.115 27.085 1.00 87.38 614 THR A CA 1
ATOM 4779 C C . THR A 1 614 ? 3.530 10.500 26.755 1.00 87.38 614 THR A C 1
ATOM 4781 O O . THR A 1 614 ? 4.199 10.946 25.824 1.00 87.38 614 THR A O 1
ATOM 4784 N N . GLU A 1 615 ? 3.908 9.445 27.478 1.00 87.31 615 GLU A N 1
ATOM 4785 C CA . GLU A 1 615 ? 5.187 8.769 27.300 1.00 87.31 615 GLU A CA 1
ATOM 4786 C C . GLU A 1 615 ? 5.149 7.722 26.174 1.00 87.31 615 GLU A C 1
ATOM 4788 O O . GLU A 1 615 ? 4.169 6.981 26.018 1.00 87.31 615 GLU A O 1
ATOM 4793 N N . PRO A 1 616 ? 6.225 7.608 25.380 1.00 91.06 616 PRO A N 1
ATOM 4794 C CA . PRO A 1 616 ? 6.344 6.577 24.364 1.00 91.06 616 PRO A CA 1
ATOM 4795 C C . PRO A 1 616 ? 6.546 5.191 24.993 1.00 91.06 616 PRO A C 1
ATOM 4797 O O . PRO A 1 616 ? 7.234 5.022 25.997 1.00 91.06 616 PRO A O 1
ATOM 4800 N N . HIS A 1 617 ? 6.036 4.155 24.326 1.00 94.00 617 HIS A N 1
ATOM 4801 C CA . HIS A 1 617 ? 6.352 2.766 24.654 1.00 94.00 617 HIS A CA 1
ATOM 4802 C C . HIS A 1 617 ? 7.185 2.137 23.534 1.00 94.00 617 HIS A C 1
ATOM 4804 O O . HIS A 1 617 ? 6.678 1.499 22.602 1.00 94.00 617 HIS A O 1
ATOM 4810 N N . TRP A 1 618 ? 8.502 2.329 23.625 1.00 93.25 618 TRP A N 1
ATOM 4811 C CA . TRP A 1 618 ? 9.466 1.882 22.618 1.00 93.25 618 TRP A CA 1
ATOM 4812 C C . TRP A 1 618 ? 9.476 0.371 22.348 1.00 93.25 618 TRP A C 1
ATOM 4814 O O . TRP A 1 618 ? 9.532 0.011 21.169 1.00 93.25 618 TRP A O 1
ATOM 4824 N N . PRO A 1 619 ? 9.352 -0.528 23.349 1.00 94.06 619 PRO A N 1
ATOM 4825 C CA . PRO A 1 619 ? 9.327 -1.973 23.106 1.00 94.06 619 PRO A CA 1
ATOM 4826 C C . PRO A 1 619 ? 8.213 -2.435 22.159 1.00 94.06 619 PRO A C 1
ATOM 4828 O O . PRO A 1 619 ? 8.410 -3.412 21.433 1.00 94.06 619 PRO A O 1
ATOM 4831 N N . ALA A 1 620 ? 7.088 -1.710 22.113 1.00 94.94 620 ALA A N 1
ATOM 4832 C CA . ALA A 1 620 ? 6.000 -1.935 21.160 1.00 94.94 620 ALA A CA 1
ATOM 4833 C C . ALA A 1 620 ? 5.958 -0.912 20.011 1.00 94.94 620 ALA A C 1
ATOM 4835 O O . ALA A 1 620 ? 5.011 -0.913 19.226 1.00 94.94 620 ALA A O 1
ATOM 4836 N N . GLY A 1 621 ? 6.953 -0.032 19.885 1.00 94.44 621 GLY A N 1
ATOM 4837 C CA . GLY A 1 621 ? 6.997 0.992 18.842 1.00 94.44 621 GLY A CA 1
ATOM 4838 C C . GLY A 1 621 ? 5.804 1.945 18.900 1.00 94.44 621 GLY A C 1
ATOM 4839 O O . GLY A 1 621 ? 5.181 2.209 17.869 1.00 94.44 621 GLY A O 1
ATOM 4840 N N . VAL A 1 622 ? 5.434 2.406 20.093 1.00 94.81 622 VAL A N 1
ATOM 4841 C CA . VAL A 1 622 ? 4.371 3.396 20.297 1.00 94.81 622 VAL A CA 1
ATOM 4842 C C . VAL A 1 622 ? 5.002 4.743 20.618 1.00 94.81 622 VAL A C 1
ATOM 4844 O O . VAL A 1 622 ? 5.775 4.858 21.564 1.00 94.81 622 VAL A O 1
ATOM 4847 N N . ARG A 1 623 ? 4.656 5.754 19.826 1.00 89.31 623 ARG A N 1
ATOM 4848 C CA . ARG A 1 623 ? 5.000 7.159 20.039 1.00 89.31 623 ARG A CA 1
ATOM 4849 C C . ARG A 1 623 ? 3.882 8.001 19.434 1.00 89.31 623 ARG A C 1
ATOM 4851 O O . ARG A 1 623 ? 3.353 7.639 18.384 1.00 89.31 623 ARG A O 1
ATOM 4858 N N . PHE A 1 624 ? 3.585 9.136 20.050 1.00 84.38 624 PHE A N 1
ATOM 4859 C CA . PHE A 1 624 ? 2.765 10.176 19.444 1.00 84.38 624 PHE A CA 1
ATOM 4860 C C . PHE A 1 624 ? 3.622 11.426 19.239 1.00 84.38 624 PHE A C 1
ATOM 4862 O O . PHE A 1 624 ? 4.413 11.798 20.098 1.00 84.38 624 PHE A O 1
ATOM 4869 N N . GLU A 1 625 ? 3.553 12.007 18.042 1.00 72.25 625 GLU A N 1
ATOM 4870 C CA . GLU A 1 625 ? 4.293 13.232 17.700 1.00 72.25 625 GLU A CA 1
ATOM 4871 C C . GLU A 1 625 ? 3.630 14.472 18.294 1.00 72.25 625 GLU A C 1
ATOM 4873 O O . GLU A 1 625 ? 4.301 15.444 18.627 1.00 72.25 625 GLU A O 1
ATOM 4878 N N . TYR A 1 626 ? 2.313 14.401 18.453 1.00 77.12 626 TYR A N 1
ATOM 4879 C CA . TYR A 1 626 ? 1.495 15.492 18.931 1.00 77.12 626 TYR A CA 1
ATOM 4880 C C . TYR A 1 626 ? 0.825 15.116 20.255 1.00 77.12 626 TYR A C 1
ATOM 4882 O O . TYR A 1 626 ? 0.445 13.956 20.431 1.00 77.12 626 TYR A O 1
ATOM 4890 N N . PRO A 1 627 ? 0.642 16.085 21.167 1.00 79.25 627 PRO A N 1
ATOM 4891 C CA . PRO A 1 627 ? 0.048 15.850 22.484 1.00 79.25 627 PRO A CA 1
ATOM 4892 C C . PRO A 1 627 ? -1.478 15.680 22.443 1.00 79.25 627 PRO A C 1
ATOM 4894 O O . PRO A 1 627 ? -2.092 15.361 23.456 1.00 79.25 627 PRO A O 1
ATOM 4897 N N . TRP A 1 628 ? -2.113 15.905 21.292 1.00 81.88 628 TRP A N 1
ATOM 4898 C CA . TRP A 1 628 ? -3.552 15.746 21.135 1.00 81.88 628 TRP A CA 1
ATOM 4899 C C . TRP A 1 628 ? -3.934 14.366 20.614 1.00 81.88 628 TRP A C 1
ATOM 4901 O O . TRP A 1 628 ? -3.193 13.710 19.884 1.00 81.88 628 TRP A O 1
ATOM 4911 N N . SER A 1 629 ? -5.162 13.956 20.929 1.00 87.31 629 SER A N 1
ATOM 4912 C CA . SER A 1 629 ? -5.734 12.673 20.497 1.00 87.31 629 SER A CA 1
ATOM 4913 C C . SER A 1 629 ? -4.918 11.448 20.928 1.00 87.31 629 SER A C 1
ATOM 4915 O O . SER A 1 629 ? -5.033 10.373 20.334 1.00 87.31 629 SER A O 1
ATOM 4917 N N . ILE A 1 630 ? -4.079 11.594 21.956 1.00 92.69 630 ILE A N 1
ATOM 4918 C CA . ILE A 1 630 ? -3.339 10.484 22.553 1.00 92.69 630 ILE A CA 1
ATOM 4919 C C . ILE A 1 630 ? -4.295 9.586 23.355 1.00 92.69 630 ILE A C 1
ATOM 4921 O O . ILE A 1 630 ? -5.302 10.073 23.878 1.00 92.69 630 ILE A O 1
ATOM 4925 N N . PRO A 1 631 ? -4.043 8.269 23.419 1.00 97.12 631 PRO A N 1
ATOM 4926 C CA . PRO A 1 631 ? -4.834 7.363 24.240 1.00 97.12 631 PRO A CA 1
ATOM 4927 C C . PRO A 1 631 ? -4.744 7.703 25.728 1.00 97.12 631 PRO A C 1
ATOM 4929 O O . PRO A 1 631 ? -3.736 8.240 26.186 1.00 97.12 631 PRO A O 1
ATOM 4932 N N . PHE A 1 632 ? -5.779 7.362 26.481 1.00 97.88 632 PHE A N 1
ATOM 4933 C CA . PHE A 1 632 ? -5.864 7.571 27.919 1.00 97.88 632 PHE A CA 1
ATOM 4934 C C . PHE A 1 632 ? -6.543 6.390 28.610 1.00 97.88 632 PHE A C 1
ATOM 4936 O O . PHE A 1 632 ? -7.229 5.585 27.973 1.00 97.88 632 PHE A O 1
ATOM 4943 N N . VAL A 1 633 ? -6.359 6.325 29.926 1.00 98.56 633 VAL A N 1
ATOM 4944 C CA . VAL A 1 633 ? -7.039 5.393 30.824 1.00 98.56 633 VAL A CA 1
ATOM 4945 C C . VAL A 1 633 ? -7.829 6.188 31.856 1.00 98.56 633 VAL A C 1
ATOM 4947 O O . VAL A 1 633 ? -7.264 7.057 32.513 1.00 98.56 633 VAL A O 1
ATOM 4950 N N . ALA A 1 634 ? -9.114 5.883 32.017 1.00 98.25 634 ALA A N 1
ATOM 4951 C CA . ALA A 1 634 ? -9.958 6.397 33.093 1.00 98.25 634 ALA A CA 1
ATOM 4952 C C . ALA A 1 634 ? -10.444 5.220 33.949 1.00 98.25 634 ALA A C 1
ATOM 4954 O O . ALA A 1 634 ? -11.066 4.294 33.424 1.00 98.25 634 ALA A O 1
ATOM 4955 N N . ARG A 1 635 ? -10.134 5.227 35.248 1.00 98.25 635 ARG A N 1
ATOM 4956 C CA . ARG A 1 635 ? -10.472 4.132 36.174 1.00 98.25 635 ARG A CA 1
ATOM 4957 C C . ARG A 1 635 ? -11.729 4.446 36.970 1.00 98.25 635 ARG A C 1
ATOM 4959 O O . ARG A 1 635 ? -12.085 5.610 37.120 1.00 98.25 635 ARG A O 1
ATOM 4966 N N . THR A 1 636 ? -12.423 3.406 37.413 1.00 95.81 636 THR A N 1
ATOM 4967 C CA . THR A 1 636 ? -13.666 3.516 38.192 1.00 95.81 636 THR A CA 1
ATOM 4968 C C . THR A 1 636 ? -13.452 3.720 39.675 1.00 95.81 636 THR A C 1
ATOM 4970 O O . THR A 1 636 ? -12.647 2.937 40.229 1.00 95.81 636 THR A O 1
#

Secondary structure (DSSP, 8-state):
-------------------PPPP--PPPPPPHHHHHHHHHTTS-----EEEEEE--TTSSHHHHHHHHHTSTTEEEEES--HHHHHHHHHHHHHHGGGG---S-SSSHHHHHHHHHHHHHHHHHHHHHHHHHHTT-B--TTSSSB--EEEEE-GGGGGSHHHHHHH-TT-EEEEEE--HHHHHHHHHHHH---HHHHHHHHHHHHHHHHHHHHHS-GGGEEEEEHHHHHH-HHHHHHHHHHHTT----HHHHHHHHHHTTS-HHHHTT-TT------S-TTTTPPPHHHHHSSGGGGTS-HHHHHHHHHHHHHHHHHHTPPPGGG--PPPPPHHHHHHHHHHTTS-PPPPP-THHHHHHHHHHTTS---HHHHHHHHHTT--B-TTSEEEEE-TTT--EEEEEGGG--TTS---TTT---HHHHHHHHHHHHHHHSS---GGGSPPEEEEEEEEES--HHHHHHHHTTEEEEEEBSSSSSB--TTS--TTT--TT-EEEEEEES-GGGSPSPHHHHHHHHHHHEEEEEEEEEE--EESSS--EES-TT--EEEEEEETTEEEEEEE-TTS-EEEES-----TT-TT----EEEEHHHHHHHHHHTTPPPPEE--S-BGGGTB--SSSSS--EEEE-

Nearest PDB structures (foldseek):
  3ap3-assembly1_A  TM=6.684E-01  e=8.489E-13  Homo sapiens
  3ap3-assembly1_B  TM=6.478E-01  e=8.983E-13  Homo sapiens
  3ap3-assembly2_C  TM=6.419E-01  e=4.131E-12  Homo sapiens
  4gox-assembly1_A  TM=6.518E-01  e=4.563E-09  Picosynechococcus sp. PCC 7002
  4gbm-assembly1_A  TM=5.994E-01  e=1.847E-09  Moorena producens

Sequence (636 aa):
MQRCRRCASTPAERARHHPAPRETRRMSEPSTDATVASEVARAPLGLAKPLFLIGAARSGTTALAQILDAHPRIVMTNETAVFLQLHHNITQSRVGVQAGIQFGKTHHKLWADHLQDEARVLIERYYARIAGAQGKHTDPDAPEPLAYFGEKHPHLSDCLDFLDDTFPDARYAHIVRDPRDTALSIAKMTGLRFEEALEGWLAFDNKYAPFVARIPAARVHHMRYESLVADYEGEVARLLAWLGLGMDERVRTHLANFAHTDAHTLAGSADKVVASDADPGAGRVPFAVRSAGRWKWTLTPEQAAAADELVGEALHRYGYEHAGEWSPKAKPAEVERLVKAETTASPAAKPGPIQRVARKLRDLRQPVDPATLHAAREAGAPVDHAGRIAFTCNVCASRVRTRITKLGREIPACPTCRSTARMRAMVHLLSLELFAESVPIARMPGNPDRRVLGLSDWPPYAERLAGKLAYTNTAPHEAPRFDPHEPDPAIAAPGSLDAVLASDVFNRLRPPINRVFTNLRTLLRPGGALIATVPFRLEGDTLEHFPDLHDYRIEHRDTGRVLVNITPNGKRQVFEKFNCPADDLTWLETRVFSQQGLVSALTDAGFEAPVFMTEPHWPAGVRFEYPWSIPFVART

Radius of gyration: 33.7 Å; Cα contacts (8 Å, |Δi|>4): 973; chains: 1; bounding box: 110×84×86 Å

Foldseek 3Di:
DDDDDDDDDDDDDDDDDDDDDDDDDDDDDDDPVVVVVVVVLQDQLPQAAEEEEEAAPPLCSLVVLVLQCLDLQEAEAEAPCLLVVLLVQLVDLCVPPPVPDQDDDPCSPVVSVVSLSRVNNVVSVVQVVVSVVVVHARDPPDPRGHHYYYYYDNVVLVCLVSCCSSRVRAAYEYEYEDLQLQLVVCCVVQVDDSLVSSVSNVVRCVRVVVSCVPRDVLRYDYHYSLVCLVCVPVVVQVVQVSSVHGDDPSSVVSCQVPSQPDSVVVVQPPPDDDDDPDRPPVPDDRSSLVRHPCSLAPDDLVSLVSSCVRCVVVCVVVVHDHSVVHDRDHDPVSVVVVVVVVVVDDDDDDDDDVVVVVVVCCVVVDQCPVVNVVVCVVLVFPADPSQWAWAQALLPRDIFIGHLVQQEQQRQRDPPLSDHLVLSQLQQVVCCLVPVGRHRLVPAAADQQADEEEEQDDCSRQVSVVVRYNYDYEYCPDPVHADLLDGDCVNANFQRHQEYEEEQPLQQHADPSLSSLLSVNRRHHASHKYKYFHAAAQDDAKDFPCNQADAWFWDADPVGIWIWGQGPVRDIDIHPDFDDRPNCRSRTRRIHHYLVNVQCSNVVSPWDRKAFPQRADRNNSHDYPDPGRTIIMTTD